Protein AF-A0A5C2HU23-F1 (afdb_monomer_lite)

Foldseek 3Di:
DAAPQQCVDPLFVPQKWWLCVLQLPADPDPRDDDVHDADRVDFDKAFLVVSVVSNLCSQAAAFWAAFPGLDGTAHGHLFHQAWFKFWDDPDPVLSCQLQDDDDDPVLPVQAAPVVDDRDHSVQLNDDADAHSAQNCRSRFRQKHKAFDADPPRRIGTMITTGGGRGHDDDQVHDHLRWKFFQDPVRGTDTHGDDPLDDCVLVVLRQADDPVVRTMDHRNSLVSNLVVCVVVVNQQDKTKMWIWHWYDDRRHTDDTDIDIDIAGSCRRVPNVLVVLVVVLSVLLVVLVVLLLVLLLLLQLLLDPPSVDPVSSVVSNVLLVPFCLSVQQVVLQVVCVVVLNVCSVVVVSVCSLLSNLQSNLNSSVRSSVRSLPSVPDPPSSVVSCVVRVVVSVVSSQVRRHDPDD

Secondary structure (DSSP, 8-state):
---GGGGTSTTTTT-EEEGGGG-TTS--TTSPPSS---BTTBPPPEEHHHHHHHHHHHHHHPPSEEEEESEEEEPPPTTTTEEEEEEE-SSHHHHHHHT-PPPPTT-TT---TTTSPPPPHHHHHSPPBPP-SHHHHHH--SEEEEEEEETTTTEEEEEEEEE--PBPP-SS---TTB-EEE-TTS-EEE---BTTB-GGGGGGGTS--TTSSSEE--HHHHHHHHHHHHHT--S-EEEEEEEEEEEETTEEEEEEEEEEEEETHHHH-HHHHHHHHHHHHHHHHHHHHHHHHHHHHHHHTSSSTTSHHHHHHHHHHHHHSTHHHHHHHHHHHHHHHHHHHHHTT-HHHHHHHHHHHHHHHHHHHHHHHHHHH-S-HHHHHHHHHHHHHHHHHIIIIISPPP-

Structure (mmCIF, N/CA/C/O backbone):
data_AF-A0A5C2HU23-F1
#
_entry.id   AF-A0A5C2HU23-F1
#
loop_
_atom_site.group_PDB
_atom_site.id
_atom_site.type_symbol
_atom_site.label_atom_id
_atom_site.label_alt_id
_atom_site.label_comp_id
_atom_site.label_asym_id
_atom_site.label_entity_id
_atom_site.label_seq_id
_atom_site.pdbx_PDB_ins_code
_atom_site.Cartn_x
_atom_site.Cartn_y
_atom_site.Cartn_z
_atom_site.occupancy
_atom_site.B_iso_or_equiv
_atom_site.auth_seq_id
_atom_site.auth_comp_id
_atom_site.auth_asym_id
_atom_site.auth_atom_id
_atom_site.pdbx_PDB_model_num
ATOM 1 N N . MET A 1 1 ? 10.516 -4.107 -24.911 1.00 93.88 1 MET A N 1
ATOM 2 C CA . MET A 1 1 ? 10.849 -3.095 -23.879 1.00 93.88 1 MET A CA 1
ATOM 3 C C . MET A 1 1 ? 12.351 -3.111 -23.556 1.00 93.88 1 MET A C 1
ATOM 5 O O . MET A 1 1 ? 12.737 -3.168 -22.397 1.00 93.88 1 MET A O 1
ATOM 9 N N . GLN A 1 2 ? 13.204 -3.084 -24.585 1.00 95.31 2 GLN A N 1
ATOM 10 C CA . GLN A 1 2 ? 14.660 -2.925 -24.474 1.00 95.31 2 GLN A CA 1
ATOM 11 C C . GLN A 1 2 ? 15.100 -1.917 -25.540 1.00 95.31 2 GLN A C 1
ATOM 13 O O . GLN A 1 2 ? 14.416 -1.798 -26.557 1.00 95.31 2 GLN A O 1
ATOM 18 N N . VAL A 1 3 ? 16.195 -1.190 -25.315 1.00 96.69 3 VAL A N 1
ATOM 19 C CA . VAL A 1 3 ? 16.629 -0.102 -26.206 1.00 96.69 3 VAL A CA 1
ATOM 20 C C . VAL A 1 3 ? 17.963 -0.452 -26.859 1.00 96.69 3 VAL A C 1
ATOM 22 O O . VAL A 1 3 ? 19.017 -0.317 -26.244 1.00 96.69 3 VAL A O 1
ATOM 25 N N . ALA A 1 4 ? 17.911 -0.899 -28.117 1.00 95.31 4 ALA A N 1
ATOM 26 C CA . ALA A 1 4 ? 19.085 -1.354 -28.870 1.00 95.31 4 ALA A CA 1
ATOM 27 C C . ALA A 1 4 ? 20.157 -0.261 -29.041 1.00 95.31 4 ALA A C 1
ATOM 29 O O . ALA A 1 4 ? 21.346 -0.549 -28.929 1.00 95.31 4 ALA A O 1
ATOM 30 N N . ALA A 1 5 ? 19.734 1.000 -29.205 1.00 96.19 5 ALA A N 1
ATOM 31 C CA . ALA A 1 5 ? 20.626 2.146 -29.396 1.00 96.19 5 ALA A CA 1
ATOM 32 C C . ALA A 1 5 ? 21.663 2.324 -28.268 1.00 96.19 5 ALA A C 1
ATOM 34 O O . ALA A 1 5 ? 22.709 2.932 -28.486 1.00 96.19 5 ALA A O 1
ATOM 35 N N . LEU A 1 6 ? 21.414 1.763 -27.075 1.00 97.38 6 LEU A N 1
ATOM 36 C CA . LEU A 1 6 ? 22.350 1.840 -25.952 1.00 97.38 6 LEU A CA 1
ATOM 37 C C . LEU A 1 6 ? 23.703 1.171 -26.232 1.00 97.38 6 LEU A C 1
ATOM 39 O O . LEU A 1 6 ? 24.710 1.603 -25.671 1.00 97.38 6 LEU A O 1
ATOM 43 N N . ALA A 1 7 ? 23.734 0.127 -27.065 1.00 96.50 7 ALA A N 1
ATOM 44 C CA . ALA A 1 7 ? 24.968 -0.589 -27.389 1.00 96.50 7 ALA A CA 1
ATOM 45 C C . ALA A 1 7 ? 25.848 0.152 -28.407 1.00 96.50 7 ALA A C 1
ATOM 47 O O . ALA A 1 7 ? 27.045 -0.115 -28.481 1.00 96.50 7 ALA A O 1
ATOM 48 N N . GLU A 1 8 ? 25.263 1.059 -29.189 1.00 95.75 8 GLU A N 1
ATOM 49 C CA . GLU A 1 8 ? 25.928 1.697 -30.329 1.00 95.75 8 GLU A CA 1
ATOM 50 C C . GLU A 1 8 ? 26.354 3.138 -30.028 1.00 95.75 8 GLU A C 1
ATOM 52 O O . GLU A 1 8 ? 27.367 3.605 -30.547 1.00 95.75 8 GLU A O 1
ATOM 57 N N . ALA A 1 9 ? 25.608 3.841 -29.176 1.00 95.12 9 ALA A N 1
ATOM 58 C CA . ALA A 1 9 ? 25.850 5.248 -28.887 1.00 95.12 9 ALA A CA 1
ATOM 59 C C . ALA A 1 9 ? 27.093 5.477 -28.015 1.00 95.12 9 ALA A C 1
ATOM 61 O O . ALA A 1 9 ? 27.313 4.779 -27.021 1.00 95.12 9 ALA A O 1
ATOM 62 N N . GLU A 1 10 ? 27.885 6.500 -28.349 1.00 95.12 10 GLU A N 1
ATOM 63 C CA . GLU A 1 10 ? 29.137 6.842 -27.659 1.00 95.12 10 GLU A CA 1
ATOM 64 C C . GLU A 1 10 ? 28.922 7.092 -26.159 1.00 95.12 10 GLU A C 1
ATOM 66 O O . GLU A 1 10 ? 29.739 6.720 -25.320 1.00 95.12 10 GLU A O 1
ATOM 71 N N . GLU A 1 11 ? 27.782 7.682 -25.807 1.00 93.38 11 GLU A N 1
ATOM 72 C CA . GLU A 1 11 ? 27.419 8.053 -24.445 1.00 93.38 11 GLU A CA 1
ATOM 73 C C . GLU A 1 11 ? 27.135 6.840 -23.542 1.00 93.38 11 GLU A C 1
ATOM 75 O O . GLU A 1 11 ? 27.243 6.948 -22.314 1.00 93.38 11 GLU A O 1
ATOM 80 N N . THR A 1 12 ? 26.764 5.691 -24.123 1.00 95.88 12 THR A N 1
ATOM 81 C CA . THR A 1 12 ? 26.218 4.536 -23.387 1.00 95.88 12 THR A CA 1
ATOM 82 C C . THR A 1 12 ? 26.913 3.206 -23.662 1.00 95.88 12 THR A C 1
ATOM 84 O O . THR A 1 12 ? 26.848 2.329 -22.800 1.00 95.88 12 THR A O 1
ATOM 87 N N . LYS A 1 13 ? 27.622 3.047 -24.787 1.00 93.81 13 LYS A N 1
ATOM 88 C CA . LYS A 1 13 ? 28.260 1.780 -25.197 1.00 93.81 13 LYS A CA 1
ATOM 89 C C . LYS A 1 13 ? 29.276 1.229 -24.184 1.00 93.81 13 LYS A C 1
ATOM 91 O O . LYS A 1 13 ? 29.452 0.021 -24.081 1.00 93.81 13 LYS A O 1
ATOM 96 N N . ASP A 1 14 ? 29.889 2.101 -23.383 1.00 93.19 14 ASP A N 1
ATOM 97 C CA . ASP A 1 14 ? 30.845 1.719 -22.331 1.00 93.19 14 ASP A CA 1
ATOM 98 C C . ASP A 1 14 ? 30.220 1.749 -20.922 1.00 93.19 14 ASP A C 1
ATOM 100 O O . ASP A 1 14 ? 30.907 1.624 -19.905 1.00 93.19 14 ASP A O 1
ATOM 104 N N . LYS A 1 15 ? 28.900 1.959 -20.821 1.00 92.62 15 LYS A N 1
ATOM 105 C CA . LYS A 1 15 ? 28.160 2.084 -19.556 1.00 92.62 15 LYS A CA 1
ATOM 106 C C . LYS A 1 15 ? 27.427 0.790 -19.223 1.00 92.62 15 LYS A C 1
ATOM 108 O O . LYS A 1 15 ? 26.200 0.709 -19.245 1.00 92.62 15 LYS A O 1
ATOM 113 N N . ILE A 1 16 ? 28.214 -0.221 -18.883 1.00 94.38 16 ILE A N 1
ATOM 114 C CA . ILE A 1 16 ? 27.720 -1.548 -18.517 1.00 94.38 16 ILE A CA 1
ATOM 115 C C . ILE A 1 16 ? 27.442 -1.610 -17.009 1.00 94.38 16 ILE A C 1
ATOM 117 O O . ILE A 1 16 ? 28.166 -1.031 -16.193 1.00 94.38 16 ILE A O 1
ATOM 121 N N . LYS A 1 17 ? 26.364 -2.302 -16.640 1.00 94.94 17 LYS A N 1
ATOM 122 C CA . LYS A 1 17 ? 25.956 -2.562 -15.258 1.00 94.94 17 LYS A CA 1
ATOM 123 C C . LYS A 1 17 ? 25.710 -4.055 -15.041 1.00 94.94 17 LYS A C 1
ATOM 125 O O . LYS A 1 17 ? 25.313 -4.743 -15.985 1.00 94.94 17 LYS A O 1
ATOM 130 N N . PRO A 1 18 ? 25.894 -4.557 -13.809 1.00 94.88 18 PRO A N 1
ATOM 131 C CA . PRO A 1 18 ? 25.483 -5.911 -13.465 1.00 94.88 18 PRO A CA 1
ATOM 132 C C . PRO A 1 18 ? 23.965 -6.057 -13.632 1.00 94.88 18 PRO A C 1
ATOM 134 O O . PRO A 1 18 ? 23.208 -5.121 -13.370 1.00 94.88 18 PRO A O 1
ATOM 137 N N . VAL A 1 19 ? 23.491 -7.248 -14.003 1.00 94.81 19 VAL A N 1
ATOM 138 C CA . VAL A 1 19 ? 22.049 -7.536 -14.136 1.00 94.81 19 VAL A CA 1
ATOM 139 C C . VAL A 1 19 ? 21.285 -7.345 -12.817 1.00 94.81 19 VAL A C 1
ATOM 141 O O . VAL A 1 19 ? 20.082 -7.088 -12.824 1.00 94.81 19 VAL A O 1
ATOM 144 N N . GLY A 1 20 ? 21.984 -7.379 -11.676 1.00 92.94 20 GLY A N 1
ATOM 145 C CA . GLY A 1 20 ? 21.438 -6.997 -10.370 1.00 92.94 20 GLY A CA 1
ATOM 146 C C . GLY A 1 20 ? 20.853 -5.578 -10.332 1.00 92.94 20 GLY A C 1
ATOM 147 O O . GLY A 1 20 ? 19.946 -5.330 -9.552 1.00 92.94 20 GLY A O 1
ATOM 148 N N . GLN A 1 21 ? 21.264 -4.674 -11.230 1.00 93.25 21 GLN A N 1
ATOM 149 C CA . GLN A 1 21 ? 20.781 -3.285 -11.295 1.00 93.25 21 GLN A CA 1
ATOM 150 C C . GLN A 1 21 ? 19.261 -3.158 -11.489 1.00 93.25 21 GLN A C 1
ATOM 152 O O . GLN A 1 21 ? 18.675 -2.153 -11.086 1.00 93.25 21 GLN A O 1
ATOM 157 N N . ILE A 1 22 ? 18.633 -4.158 -12.117 1.00 94.44 22 ILE A N 1
ATOM 158 C CA . ILE A 1 22 ? 17.179 -4.216 -12.342 1.00 94.44 22 ILE A CA 1
ATOM 159 C C . ILE A 1 22 ? 16.457 -5.111 -11.325 1.00 94.44 22 ILE A C 1
ATOM 161 O O . ILE A 1 22 ? 15.263 -5.365 -11.454 1.00 94.44 22 ILE A O 1
ATOM 165 N N . ARG A 1 23 ? 17.168 -5.620 -10.316 1.00 91.44 23 ARG A N 1
ATOM 166 C CA . ARG A 1 23 ? 16.590 -6.346 -9.185 1.00 91.44 23 ARG A CA 1
ATOM 167 C C . ARG A 1 23 ? 16.429 -5.364 -8.043 1.00 91.44 23 ARG A C 1
ATOM 169 O O . ARG A 1 23 ? 17.416 -4.934 -7.457 1.00 91.44 23 ARG A O 1
ATOM 176 N N . LEU A 1 24 ? 15.188 -4.989 -7.753 1.00 88.12 24 LEU A N 1
ATOM 177 C CA . LEU A 1 24 ? 14.881 -3.979 -6.740 1.00 88.12 24 LEU A CA 1
ATOM 178 C C . LEU A 1 24 ? 15.464 -4.346 -5.369 1.00 88.12 24 LEU A C 1
ATOM 180 O O . LEU A 1 24 ? 15.911 -3.472 -4.637 1.00 88.12 24 LEU A O 1
ATOM 184 N N . GLU A 1 25 ? 15.505 -5.634 -5.041 1.00 84.75 25 GLU A N 1
ATOM 185 C CA . GLU A 1 25 ? 16.059 -6.151 -3.796 1.00 84.75 25 GLU A CA 1
ATOM 186 C C . GLU A 1 25 ? 17.590 -6.195 -3.729 1.00 84.75 25 GLU A C 1
ATOM 188 O O . GLU A 1 25 ? 18.129 -6.400 -2.644 1.00 84.75 25 GLU A O 1
ATOM 193 N N . SER A 1 26 ? 18.288 -6.052 -4.859 1.00 86.12 26 SER A N 1
ATOM 194 C CA . SER A 1 26 ? 19.730 -6.283 -4.917 1.00 86.12 26 SER A CA 1
ATOM 195 C C . SER A 1 26 ? 20.528 -5.064 -4.460 1.00 86.12 26 SER A C 1
ATOM 197 O O . SER A 1 26 ? 20.227 -3.916 -4.799 1.00 86.12 26 SER A O 1
ATOM 199 N N . ALA A 1 27 ? 21.593 -5.317 -3.706 1.00 83.38 27 ALA A N 1
ATOM 200 C CA . ALA A 1 27 ? 22.563 -4.308 -3.328 1.00 83.38 27 ALA A CA 1
ATOM 201 C C . ALA A 1 27 ? 23.536 -4.058 -4.489 1.00 83.38 27 ALA A C 1
ATOM 203 O O . ALA A 1 27 ? 24.501 -4.792 -4.683 1.00 83.38 27 ALA A O 1
ATOM 204 N N . THR A 1 28 ? 23.290 -2.987 -5.245 1.00 82.62 28 THR A N 1
ATOM 205 C CA . THR A 1 28 ? 24.196 -2.516 -6.306 1.00 82.62 28 THR A CA 1
ATOM 206 C C . THR A 1 28 ? 24.846 -1.186 -5.948 1.00 82.62 28 THR A C 1
ATOM 208 O O . THR A 1 28 ? 24.213 -0.315 -5.338 1.00 82.62 28 THR A O 1
ATOM 211 N N . GLY A 1 29 ? 26.082 -0.972 -6.392 1.00 83.56 29 GLY A N 1
ATOM 212 C CA . GLY A 1 29 ? 26.828 0.261 -6.181 1.00 83.56 29 GLY A CA 1
ATOM 213 C C . GLY A 1 29 ? 27.167 0.497 -4.710 1.00 83.56 29 GLY A C 1
ATOM 214 O O . GLY A 1 29 ? 27.910 -0.261 -4.099 1.00 83.56 29 GLY A O 1
ATOM 215 N N . ASN A 1 30 ? 26.656 1.593 -4.142 1.00 80.31 30 ASN A N 1
ATOM 216 C CA . ASN A 1 30 ? 26.906 1.976 -2.748 1.00 80.31 30 ASN A CA 1
ATOM 217 C C . ASN A 1 30 ? 25.757 1.604 -1.794 1.00 80.31 30 ASN A C 1
ATOM 219 O O . ASN A 1 30 ? 25.752 2.050 -0.643 1.00 80.31 30 ASN A O 1
ATOM 223 N N . THR A 1 31 ? 24.775 0.834 -2.266 1.00 81.50 31 THR A N 1
ATOM 224 C CA . THR A 1 31 ? 23.664 0.364 -1.437 1.00 81.50 31 THR A CA 1
ATOM 225 C C . THR A 1 31 ? 24.185 -0.611 -0.376 1.00 81.50 31 THR A C 1
ATOM 227 O O . THR A 1 31 ? 24.920 -1.537 -0.718 1.00 81.50 31 THR A O 1
ATOM 230 N N . PRO A 1 32 ? 23.823 -0.441 0.912 1.00 78.69 32 PRO A N 1
ATOM 231 C CA . PRO A 1 32 ? 24.202 -1.383 1.954 1.00 78.69 32 PRO A CA 1
ATOM 232 C C . PRO A 1 32 ? 23.697 -2.791 1.655 1.00 78.69 32 PRO A C 1
ATOM 234 O O . PRO A 1 32 ? 22.534 -2.992 1.311 1.00 78.69 32 PRO A O 1
ATOM 237 N N . VAL A 1 33 ? 24.575 -3.762 1.857 1.00 80.62 33 VAL A N 1
ATOM 238 C CA . VAL A 1 33 ? 24.282 -5.178 1.675 1.00 80.62 33 VAL A CA 1
ATOM 239 C C . VAL A 1 33 ? 23.470 -5.680 2.875 1.00 80.62 33 VAL A C 1
ATOM 241 O O . VAL A 1 33 ? 23.953 -5.658 4.008 1.00 80.62 33 VAL A O 1
ATOM 244 N N . VAL A 1 34 ? 22.228 -6.115 2.644 1.00 77.56 34 VAL A N 1
ATOM 245 C CA . VAL A 1 34 ? 21.330 -6.653 3.681 1.00 77.56 34 VAL A CA 1
ATOM 246 C C . VAL A 1 34 ? 20.811 -8.009 3.220 1.00 77.56 34 VAL A C 1
ATOM 248 O O . VAL A 1 34 ? 19.940 -8.070 2.362 1.00 77.56 34 VAL A O 1
ATOM 251 N N . P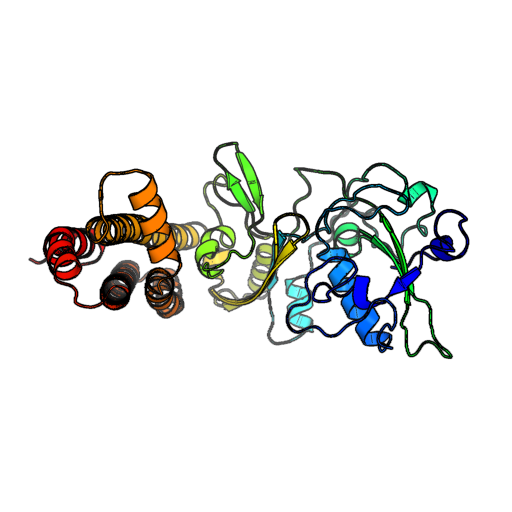HE A 1 35 ? 21.360 -9.092 3.780 1.00 79.88 35 PHE A N 1
ATOM 252 C CA . PHE A 1 35 ? 21.082 -10.472 3.341 1.00 79.88 35 PHE A CA 1
ATOM 253 C C . PHE A 1 35 ? 21.298 -10.708 1.832 1.00 79.88 35 PHE A C 1
ATOM 255 O O . PHE A 1 35 ? 20.700 -11.610 1.250 1.00 79.88 35 PHE A O 1
ATOM 262 N N . ASP A 1 36 ? 22.169 -9.909 1.215 1.00 81.69 36 ASP A N 1
ATOM 263 C CA . ASP A 1 36 ? 22.619 -10.052 -0.167 1.00 81.69 36 ASP A CA 1
ATOM 264 C C . ASP A 1 36 ? 24.120 -10.395 -0.159 1.00 81.69 36 ASP A C 1
ATOM 266 O O . ASP A 1 36 ? 24.840 -10.083 0.786 1.00 81.69 36 ASP A O 1
ATOM 270 N N . HIS A 1 37 ? 24.595 -11.081 -1.186 1.00 84.12 37 HIS A N 1
ATOM 271 C CA . HIS A 1 37 ? 26.011 -11.385 -1.393 1.00 84.12 37 HIS A CA 1
ATOM 272 C C . HIS A 1 37 ? 26.453 -11.044 -2.823 1.00 84.12 37 HIS A C 1
ATOM 274 O O . HIS A 1 37 ? 27.520 -11.478 -3.254 1.00 84.12 37 HIS A O 1
ATOM 280 N N . SER A 1 38 ? 25.642 -10.295 -3.578 1.00 84.12 38 SER A N 1
ATOM 281 C CA . SER A 1 38 ? 25.991 -9.842 -4.918 1.00 84.12 38 SER A CA 1
ATOM 282 C C . SER A 1 38 ? 27.209 -8.923 -4.904 1.00 84.12 38 SER A C 1
ATOM 284 O O . SER A 1 38 ? 27.317 -8.015 -4.080 1.00 84.12 38 SER A O 1
ATOM 286 N N . LEU A 1 39 ? 28.103 -9.136 -5.867 1.00 85.38 39 LEU A N 1
ATOM 287 C CA . LEU A 1 39 ? 29.263 -8.291 -6.114 1.00 85.38 39 LEU A CA 1
ATOM 288 C C . LEU A 1 39 ? 29.147 -7.707 -7.521 1.00 85.38 39 LEU A C 1
ATOM 290 O O . LEU A 1 39 ? 29.054 -8.451 -8.494 1.00 85.38 39 LEU A O 1
ATOM 294 N N . ASP A 1 40 ? 29.189 -6.380 -7.643 1.00 86.19 40 ASP A N 1
ATOM 295 C CA . ASP A 1 40 ? 29.102 -5.705 -8.948 1.00 86.19 40 ASP A CA 1
ATOM 296 C C . ASP A 1 40 ? 30.250 -6.104 -9.892 1.00 86.19 40 ASP A C 1
ATOM 298 O O . ASP A 1 40 ? 30.075 -6.113 -11.108 1.00 86.19 40 ASP A O 1
ATOM 302 N N . THR A 1 41 ? 31.418 -6.440 -9.335 1.00 89.00 41 THR A N 1
ATOM 303 C CA . THR A 1 41 ? 32.603 -6.891 -10.083 1.00 89.00 41 THR A CA 1
ATOM 304 C C . THR A 1 41 ? 32.515 -8.346 -10.535 1.00 89.00 41 THR A C 1
ATOM 306 O O . THR A 1 41 ? 33.249 -8.743 -11.433 1.00 89.00 41 THR A O 1
ATOM 309 N N . GLU A 1 42 ? 31.639 -9.141 -9.918 1.00 89.44 42 GLU A N 1
ATOM 310 C CA . GLU A 1 42 ? 31.428 -10.559 -10.221 1.00 89.44 42 GLU A CA 1
ATOM 311 C C . GLU A 1 42 ? 29.917 -10.846 -10.309 1.00 89.44 42 GLU A C 1
ATOM 313 O O . GLU A 1 42 ? 29.342 -11.510 -9.440 1.00 89.44 42 GLU A O 1
ATOM 318 N N . PRO A 1 43 ? 29.230 -10.304 -11.333 1.00 90.25 43 PRO A N 1
ATOM 319 C CA . PRO A 1 43 ? 27.783 -10.403 -11.425 1.00 90.25 43 PRO A CA 1
ATOM 320 C C . PRO A 1 43 ? 27.312 -11.844 -11.627 1.00 90.25 43 PRO A C 1
ATOM 322 O O . PRO A 1 43 ? 27.824 -12.588 -12.465 1.00 90.25 43 PRO A O 1
ATOM 325 N N . LEU A 1 44 ? 26.252 -12.213 -10.906 1.00 89.25 44 LEU A N 1
ATOM 326 C CA . LEU A 1 44 ? 25.624 -13.525 -11.028 1.00 89.25 44 LEU A CA 1
ATOM 327 C C . LEU A 1 44 ? 25.002 -13.722 -12.415 1.00 89.25 44 LEU A C 1
ATOM 329 O O . LEU A 1 44 ? 24.136 -12.958 -12.853 1.00 89.25 44 LEU A O 1
ATOM 333 N N . VAL A 1 45 ? 25.381 -14.821 -13.064 1.00 93.81 45 VAL A N 1
ATOM 334 C CA . VAL A 1 45 ? 24.740 -15.287 -14.295 1.00 93.81 45 VAL A CA 1
ATOM 335 C C . VAL A 1 45 ? 23.289 -15.663 -13.989 1.00 93.81 45 VAL A C 1
ATOM 337 O O . VAL A 1 45 ? 23.003 -16.564 -13.201 1.00 93.81 45 VAL A O 1
ATOM 340 N N . THR A 1 46 ? 22.360 -14.959 -14.622 1.00 94.31 46 THR A N 1
ATOM 341 C CA . THR A 1 46 ? 20.921 -15.045 -14.376 1.00 94.31 46 THR A CA 1
ATOM 342 C C . THR A 1 46 ? 20.213 -15.597 -15.606 1.00 94.31 46 THR A C 1
ATOM 344 O O . THR A 1 46 ? 20.510 -15.206 -16.732 1.00 94.31 46 THR A O 1
ATOM 347 N N . LYS A 1 47 ? 19.238 -16.494 -15.413 1.00 95.81 47 LYS A N 1
ATOM 348 C CA . LYS A 1 47 ? 18.376 -16.968 -16.509 1.00 95.81 47 LYS A CA 1
ATOM 349 C C . LYS A 1 47 ? 17.629 -15.792 -17.132 1.00 95.81 47 LYS A C 1
ATOM 351 O O . LYS A 1 47 ? 16.996 -15.025 -16.405 1.00 95.81 47 LYS A O 1
ATOM 356 N N . THR A 1 48 ? 17.602 -15.712 -18.459 1.00 95.19 48 THR A N 1
ATOM 357 C CA . THR A 1 48 ? 16.917 -14.630 -19.186 1.00 95.19 48 THR A CA 1
ATOM 358 C C . THR A 1 48 ? 15.450 -14.488 -18.774 1.00 95.19 48 THR A C 1
ATOM 360 O O . THR A 1 48 ? 14.966 -13.378 -18.589 1.00 95.19 48 THR A O 1
ATOM 363 N N . SER A 1 49 ? 14.747 -15.596 -18.518 1.00 94.88 49 SER A N 1
ATOM 364 C CA . SER A 1 49 ? 13.354 -15.566 -18.047 1.00 94.88 49 SER A CA 1
ATOM 365 C C . SER A 1 49 ? 13.177 -14.881 -16.687 1.00 94.88 49 SER A C 1
ATOM 367 O O . SER A 1 49 ? 12.179 -14.197 -16.474 1.00 94.88 49 SER A O 1
ATOM 369 N N . LEU A 1 50 ? 14.135 -15.031 -15.768 1.00 95.31 50 LEU A N 1
ATOM 370 C CA . LEU A 1 50 ? 14.124 -14.332 -14.483 1.00 95.31 50 LEU A CA 1
ATOM 371 C C . LEU A 1 50 ? 14.505 -12.859 -14.663 1.00 95.31 50 LEU A C 1
ATOM 373 O O . LEU A 1 50 ? 13.841 -11.988 -14.108 1.00 95.31 50 LEU A O 1
ATOM 377 N N . ALA A 1 51 ? 15.518 -12.574 -15.486 1.00 96.00 51 ALA A N 1
ATOM 378 C CA . ALA A 1 51 ? 15.925 -11.205 -15.793 1.00 96.00 51 ALA A CA 1
ATOM 379 C C . ALA A 1 51 ? 14.788 -10.396 -16.441 1.00 96.00 51 ALA A C 1
ATOM 381 O O . ALA A 1 51 ? 14.568 -9.251 -16.061 1.00 96.00 51 ALA A O 1
ATOM 382 N N . LEU A 1 52 ? 14.010 -10.999 -17.347 1.00 95.94 52 LEU A N 1
ATOM 383 C CA . LEU A 1 52 ? 12.833 -10.371 -17.955 1.00 95.94 52 LEU A CA 1
ATOM 384 C C . LEU A 1 52 ? 11.737 -10.065 -16.926 1.00 95.94 52 LEU A C 1
ATOM 386 O O . LEU A 1 52 ? 11.187 -8.968 -16.944 1.00 95.94 52 LEU A O 1
ATOM 390 N N . LYS A 1 53 ? 11.443 -10.987 -15.996 1.00 95.81 53 LYS A N 1
ATOM 391 C CA . LYS A 1 53 ? 10.479 -10.730 -14.908 1.00 95.81 53 LYS A CA 1
ATOM 392 C C . LYS A 1 53 ? 10.917 -9.553 -14.038 1.00 95.81 53 LYS A C 1
ATOM 394 O O . LYS A 1 53 ? 10.110 -8.671 -13.752 1.00 95.81 53 LYS A O 1
ATOM 399 N N . ASN A 1 54 ? 12.199 -9.520 -13.677 1.00 96.19 54 ASN A N 1
ATOM 400 C CA . ASN A 1 54 ? 12.775 -8.422 -12.905 1.00 96.19 54 ASN A CA 1
ATOM 401 C C . ASN A 1 54 ? 12.709 -7.107 -13.686 1.00 96.19 54 ASN A C 1
ATOM 403 O O . ASN A 1 54 ? 12.303 -6.101 -13.122 1.00 96.19 54 ASN A O 1
ATOM 407 N N . LEU A 1 55 ? 13.013 -7.121 -14.988 1.00 97.25 55 LEU A N 1
ATOM 408 C CA . LEU A 1 55 ? 12.934 -5.940 -15.846 1.00 97.25 55 LEU A CA 1
ATOM 409 C C . LEU A 1 55 ? 11.515 -5.364 -15.890 1.00 97.25 55 LEU A C 1
ATOM 411 O O . LEU A 1 55 ? 11.346 -4.165 -15.691 1.00 97.25 55 LEU A O 1
ATOM 415 N N . LEU A 1 56 ? 10.498 -6.201 -16.117 1.00 96.06 56 LEU A N 1
ATOM 416 C CA . LEU A 1 56 ? 9.105 -5.748 -16.176 1.00 96.06 56 LEU A CA 1
ATOM 417 C C . LEU A 1 56 ? 8.662 -5.110 -14.852 1.00 96.06 56 LEU A C 1
ATOM 419 O O . LEU A 1 56 ? 8.104 -4.014 -14.859 1.00 96.06 56 LEU A O 1
ATOM 423 N N . GLY A 1 57 ? 8.975 -5.746 -13.718 1.00 94.50 57 GLY A N 1
ATOM 424 C CA . GLY A 1 57 ? 8.704 -5.168 -12.400 1.00 94.50 57 GLY A CA 1
ATOM 425 C C . GLY A 1 57 ? 9.483 -3.870 -12.167 1.00 94.50 57 GLY A C 1
ATOM 426 O O . GLY A 1 57 ? 8.918 -2.868 -11.738 1.00 94.50 57 GLY A O 1
ATOM 427 N N . TYR A 1 58 ? 10.769 -3.851 -12.507 1.00 95.62 58 TYR A N 1
ATOM 428 C CA . TYR A 1 58 ? 11.645 -2.698 -12.322 1.00 95.62 58 TYR A CA 1
ATOM 429 C C . TYR A 1 58 ? 11.162 -1.464 -13.088 1.00 95.62 58 TYR A C 1
ATOM 431 O O . TYR A 1 58 ? 11.125 -0.372 -12.525 1.00 95.62 58 TYR A O 1
ATOM 439 N N . LEU A 1 59 ? 10.732 -1.626 -14.343 1.00 96.06 59 LEU A N 1
ATOM 440 C CA . LEU A 1 59 ? 10.220 -0.516 -15.151 1.00 96.06 59 LEU A CA 1
ATOM 441 C C . LEU A 1 59 ? 8.956 0.113 -14.544 1.00 96.06 59 LEU A C 1
ATOM 443 O O . LEU A 1 59 ? 8.763 1.325 -14.638 1.00 96.06 59 LEU A O 1
ATOM 447 N N . GLN A 1 60 ? 8.129 -0.672 -13.861 1.00 94.88 60 GLN A N 1
ATOM 448 C CA . GLN A 1 60 ? 6.913 -0.173 -13.220 1.00 94.88 60 GLN A CA 1
ATOM 449 C C . GLN A 1 60 ? 7.165 0.434 -11.834 1.00 94.88 60 GLN A C 1
ATOM 451 O O . GLN A 1 60 ? 6.557 1.442 -11.469 1.00 94.88 60 GLN A O 1
ATOM 456 N N . PHE A 1 61 ? 8.108 -0.133 -11.083 1.00 93.69 61 PHE A N 1
ATOM 457 C CA . PHE A 1 61 ? 8.285 0.143 -9.661 1.00 93.69 61 PHE A CA 1
ATOM 458 C C . PHE A 1 61 ? 9.575 0.894 -9.290 1.00 93.69 61 PHE A C 1
ATOM 460 O O . PHE A 1 61 ? 9.777 1.206 -8.115 1.00 93.69 61 PHE A O 1
ATOM 467 N N . THR A 1 62 ? 10.458 1.199 -10.248 1.00 92.69 62 THR A N 1
ATOM 468 C CA . THR A 1 62 ? 11.718 1.905 -9.967 1.00 92.69 62 THR A CA 1
ATOM 469 C C . THR A 1 62 ? 11.464 3.228 -9.230 1.00 92.69 62 THR A C 1
ATOM 471 O O . THR A 1 62 ? 10.714 4.077 -9.723 1.00 92.69 62 THR A O 1
ATOM 474 N N . PRO A 1 63 ? 12.122 3.479 -8.086 1.00 91.31 63 PRO A N 1
ATOM 475 C CA . PRO A 1 63 ? 12.082 4.788 -7.453 1.00 91.31 63 PRO A CA 1
ATOM 476 C C . PRO A 1 63 ? 12.677 5.874 -8.357 1.00 91.31 63 PRO A C 1
ATOM 478 O O . PRO A 1 63 ? 13.540 5.615 -9.206 1.00 91.31 63 PRO A O 1
ATOM 481 N N . GLY A 1 64 ? 12.232 7.113 -8.152 1.00 90.06 64 GLY A N 1
ATOM 482 C CA . GLY A 1 64 ? 12.893 8.283 -8.722 1.00 90.06 64 GLY A CA 1
ATOM 483 C C . GLY A 1 64 ? 14.239 8.514 -8.037 1.00 90.06 64 GLY A C 1
ATOM 484 O O . GLY A 1 64 ? 14.384 8.282 -6.835 1.00 90.06 64 GLY A O 1
ATOM 485 N N . GLY A 1 65 ? 15.240 8.968 -8.784 1.00 88.75 65 GLY A N 1
ATOM 486 C CA . GLY A 1 65 ? 16.577 9.119 -8.221 1.00 88.75 65 GLY A CA 1
ATOM 487 C C . GLY A 1 65 ? 17.671 9.334 -9.250 1.00 88.75 65 GLY A C 1
ATOM 488 O O . GLY A 1 65 ? 17.412 9.581 -10.424 1.00 88.75 65 GLY A O 1
ATOM 489 N N . LEU A 1 66 ? 18.916 9.274 -8.781 1.00 87.88 66 LEU A N 1
ATOM 490 C CA . LEU A 1 66 ? 20.100 9.443 -9.618 1.00 87.88 66 LEU A CA 1
ATOM 491 C C . LEU A 1 66 ? 20.273 8.246 -10.560 1.00 87.88 66 LEU A C 1
ATOM 493 O O . LEU A 1 66 ? 20.256 7.104 -10.110 1.00 87.88 66 LEU A O 1
ATOM 497 N N . VAL A 1 67 ? 20.511 8.532 -11.840 1.00 87.38 67 VAL A N 1
ATOM 498 C CA . VAL A 1 67 ? 20.860 7.528 -12.863 1.00 87.38 67 VAL A CA 1
ATOM 499 C C . VAL A 1 67 ? 22.253 7.815 -13.427 1.00 87.38 67 VAL A C 1
ATOM 501 O O . VAL A 1 67 ? 23.085 6.914 -13.498 1.00 87.38 67 VAL A O 1
ATOM 504 N N . LYS A 1 68 ? 22.546 9.094 -13.719 1.00 88.00 68 LYS A N 1
ATOM 505 C CA . LYS A 1 68 ? 23.848 9.614 -14.185 1.00 88.00 68 LYS A CA 1
ATOM 506 C C . LYS A 1 68 ? 24.332 9.057 -15.532 1.00 88.00 68 LYS A C 1
ATOM 508 O O . LYS A 1 68 ? 25.521 9.140 -15.832 1.00 88.00 68 LYS A O 1
ATOM 513 N N . ILE A 1 69 ? 23.426 8.513 -16.338 1.00 91.94 69 ILE A N 1
ATOM 514 C CA . ILE A 1 69 ? 23.681 8.069 -17.713 1.00 91.94 69 ILE A CA 1
ATOM 515 C C . ILE A 1 69 ? 22.560 8.655 -18.573 1.00 91.94 69 ILE A C 1
ATOM 517 O O . ILE A 1 69 ? 21.386 8.436 -18.268 1.00 91.94 69 ILE A O 1
ATOM 521 N N . LEU A 1 70 ? 22.933 9.439 -19.593 1.00 92.94 70 LEU A N 1
ATOM 522 C CA . LEU A 1 70 ? 22.084 10.351 -20.386 1.00 92.94 70 LEU A CA 1
ATOM 523 C C . LEU A 1 70 ? 21.461 11.511 -19.587 1.00 92.94 70 LEU A C 1
ATOM 525 O O . LEU A 1 70 ? 21.588 12.664 -19.984 1.00 92.94 70 LEU A O 1
ATOM 529 N N . ARG A 1 71 ? 20.870 11.239 -18.415 1.00 90.56 71 ARG A N 1
ATOM 530 C CA . ARG A 1 71 ? 20.356 12.257 -17.480 1.00 90.56 71 ARG A CA 1
ATOM 531 C C . ARG A 1 71 ? 20.908 12.067 -16.066 1.00 90.56 71 ARG A C 1
ATOM 533 O O . ARG A 1 71 ? 21.221 10.954 -15.637 1.00 90.56 71 ARG A O 1
ATOM 540 N N . GLY A 1 72 ? 21.032 13.168 -15.318 1.00 86.88 72 GLY A N 1
ATOM 541 C CA . GLY A 1 72 ? 21.563 13.165 -13.947 1.00 86.88 72 GLY A CA 1
ATOM 542 C C . GLY A 1 72 ? 20.666 12.409 -12.960 1.00 86.88 72 GLY A C 1
ATOM 543 O O . GLY A 1 72 ? 21.130 11.523 -12.236 1.00 86.88 72 GLY A O 1
ATOM 544 N N . SER A 1 73 ? 19.373 12.714 -12.981 1.00 87.44 73 SER A N 1
ATOM 545 C CA . SER A 1 73 ? 18.318 12.010 -12.255 1.00 87.44 73 SER A CA 1
ATOM 546 C C . SER A 1 73 ? 17.151 11.704 -13.185 1.00 87.44 73 SER A C 1
ATOM 548 O O . SER A 1 73 ? 17.030 12.285 -14.262 1.00 87.44 73 SER A O 1
ATOM 550 N N . ASP A 1 74 ? 16.303 10.776 -12.760 1.00 90.38 74 ASP A N 1
ATOM 551 C CA . ASP A 1 74 ? 15.118 10.380 -13.502 1.00 90.38 74 ASP A CA 1
ATOM 552 C C . ASP A 1 74 ? 13.908 10.212 -12.572 1.00 90.38 74 ASP A C 1
ATOM 554 O O . ASP A 1 74 ? 14.045 10.025 -11.354 1.00 90.38 74 ASP A O 1
ATOM 558 N N . LYS A 1 75 ? 12.711 10.308 -13.153 1.00 92.12 75 LYS A N 1
ATOM 559 C CA . LYS A 1 75 ? 11.434 10.156 -12.453 1.00 92.12 75 LYS A CA 1
ATOM 560 C C . LYS A 1 75 ? 11.192 8.686 -12.087 1.00 92.12 75 LYS A C 1
ATOM 562 O O . LYS A 1 75 ? 11.888 7.774 -12.548 1.00 92.12 75 LYS A O 1
ATOM 567 N N . ALA A 1 76 ? 10.248 8.470 -11.178 1.00 92.31 76 ALA A N 1
ATOM 568 C CA . ALA A 1 76 ? 9.864 7.133 -10.743 1.00 92.31 76 ALA A CA 1
ATOM 569 C C . ALA A 1 76 ? 9.053 6.402 -11.830 1.00 92.31 76 ALA A C 1
ATOM 571 O O . ALA A 1 76 ? 8.516 7.038 -12.738 1.00 92.31 76 ALA A O 1
ATOM 572 N N . GLY A 1 77 ? 8.972 5.076 -11.726 1.00 92.94 77 GLY A N 1
ATOM 573 C CA . GLY A 1 77 ? 8.059 4.260 -12.526 1.00 92.94 77 GLY A CA 1
ATOM 574 C C . GLY A 1 77 ? 6.589 4.575 -12.224 1.00 92.94 77 GLY A C 1
ATOM 575 O O . GLY A 1 77 ? 6.275 5.239 -11.231 1.00 92.94 77 GLY A O 1
ATOM 576 N N . ALA A 1 78 ? 5.684 4.109 -13.089 1.00 92.56 78 ALA A N 1
ATOM 577 C CA . ALA A 1 78 ? 4.276 4.508 -13.068 1.00 92.56 78 ALA A CA 1
ATOM 578 C C . ALA A 1 78 ? 3.581 4.223 -11.726 1.00 92.56 78 ALA A C 1
ATOM 580 O O . ALA A 1 78 ? 2.844 5.082 -11.237 1.00 92.56 78 ALA A O 1
ATOM 581 N N . ILE A 1 79 ? 3.889 3.080 -11.106 1.00 93.44 79 ILE A N 1
ATOM 582 C CA . ILE A 1 79 ? 3.283 2.594 -9.854 1.00 93.44 79 ILE A CA 1
ATOM 583 C C . ILE A 1 79 ? 4.292 2.505 -8.694 1.00 93.44 79 ILE A C 1
ATOM 585 O O . ILE A 1 79 ? 4.093 1.785 -7.712 1.00 93.44 79 ILE A O 1
ATOM 589 N N . ALA A 1 80 ? 5.401 3.243 -8.780 1.00 92.25 80 ALA A N 1
ATOM 590 C CA . ALA A 1 80 ? 6.308 3.402 -7.649 1.00 92.25 80 ALA A CA 1
ATOM 591 C C . ALA A 1 80 ? 5.613 4.156 -6.498 1.00 92.25 80 ALA A C 1
ATOM 593 O O . ALA A 1 80 ? 4.921 5.150 -6.730 1.00 92.25 80 ALA A O 1
ATOM 594 N N . ASN A 1 81 ? 5.850 3.724 -5.252 1.00 92.81 81 ASN A N 1
ATOM 595 C CA . ASN A 1 81 ? 5.222 4.292 -4.048 1.00 92.81 81 ASN A CA 1
ATOM 596 C C . ASN A 1 81 ? 3.689 4.268 -4.099 1.00 92.81 81 ASN A C 1
ATOM 598 O O . ASN A 1 81 ? 3.033 5.249 -3.740 1.00 92.81 81 ASN A O 1
ATOM 602 N N . SER A 1 82 ? 3.134 3.152 -4.563 1.00 94.00 82 SER A N 1
ATOM 603 C CA . SER A 1 82 ? 1.700 2.897 -4.535 1.00 94.00 82 SER A CA 1
ATOM 604 C C . SER A 1 82 ? 1.390 1.433 -4.247 1.00 94.00 82 SER A C 1
ATOM 606 O O . SER A 1 82 ? 2.213 0.549 -4.494 1.00 94.00 82 SER A O 1
ATOM 608 N N . ALA A 1 83 ? 0.191 1.197 -3.723 1.00 95.25 83 ALA A N 1
ATOM 609 C CA . ALA A 1 83 ? -0.434 -0.111 -3.612 1.00 95.25 83 ALA A CA 1
ATOM 610 C C . ALA A 1 83 ? -1.433 -0.261 -4.768 1.00 95.25 83 ALA A C 1
ATOM 612 O O . ALA A 1 83 ? -2.488 0.368 -4.760 1.00 95.25 83 ALA A O 1
ATOM 613 N N . ALA A 1 84 ? -1.062 -1.045 -5.780 1.00 95.88 84 ALA A N 1
ATOM 614 C CA . ALA A 1 84 ? -1.928 -1.357 -6.906 1.00 95.88 84 ALA A CA 1
ATOM 615 C C . ALA A 1 84 ? -2.930 -2.441 -6.513 1.00 95.88 84 ALA A C 1
ATOM 617 O O . ALA A 1 84 ? -2.559 -3.424 -5.872 1.00 95.88 84 ALA A O 1
ATOM 618 N N . VAL A 1 85 ? -4.182 -2.247 -6.906 1.00 96.06 85 VAL A N 1
ATOM 619 C CA . VAL A 1 85 ? -5.315 -3.123 -6.632 1.00 96.06 85 VAL A CA 1
ATOM 620 C C . VAL A 1 85 ? -5.703 -3.846 -7.916 1.00 96.06 85 VAL A C 1
ATOM 622 O O . VAL A 1 85 ? -5.765 -3.244 -8.985 1.00 96.06 85 VAL A O 1
ATOM 625 N N . ILE A 1 86 ? -5.950 -5.148 -7.803 1.00 95.31 86 ILE A N 1
ATOM 626 C CA . ILE A 1 86 ? -6.397 -6.018 -8.891 1.00 95.31 86 ILE A CA 1
ATOM 627 C C . ILE A 1 86 ? -7.569 -6.850 -8.370 1.00 95.31 86 ILE A C 1
ATOM 629 O O . ILE A 1 86 ? -7.457 -7.464 -7.306 1.00 95.31 86 ILE A O 1
ATOM 633 N N . ALA A 1 87 ? -8.671 -6.893 -9.117 1.00 95.44 87 ALA A N 1
ATOM 634 C CA . ALA A 1 87 ? -9.763 -7.824 -8.857 1.00 95.44 87 ALA A CA 1
ATOM 635 C C . ALA A 1 87 ? -9.376 -9.228 -9.352 1.00 95.44 87 ALA A C 1
ATOM 637 O O . ALA A 1 87 ? -8.935 -9.405 -10.488 1.00 95.44 87 ALA A O 1
ATOM 638 N N . MET A 1 88 ? -9.515 -10.222 -8.483 1.00 96.12 88 MET A N 1
ATOM 639 C CA . MET A 1 88 ? -9.130 -11.609 -8.710 1.00 96.12 88 MET A CA 1
ATOM 640 C C . MET A 1 88 ? -10.375 -12.462 -8.933 1.00 96.12 88 MET A C 1
ATOM 642 O O . MET A 1 88 ? -11.297 -12.462 -8.117 1.00 96.12 88 MET A O 1
ATOM 646 N N . GLY A 1 89 ? -10.367 -13.215 -10.028 1.00 94.38 89 GLY A N 1
ATOM 647 C CA . GLY A 1 89 ? -11.355 -14.249 -10.299 1.00 94.38 89 GLY A CA 1
ATOM 648 C C . GLY A 1 89 ? -10.965 -15.603 -9.706 1.00 94.38 89 GLY A C 1
ATOM 649 O O . GLY A 1 89 ? -9.911 -15.772 -9.089 1.00 94.38 89 GLY A O 1
ATOM 650 N N . THR A 1 90 ? -11.809 -16.595 -9.960 1.00 93.75 90 THR A N 1
ATOM 651 C CA . THR A 1 90 ? -11.567 -18.014 -9.664 1.00 93.75 90 THR A CA 1
ATOM 652 C C . THR A 1 90 ? -10.438 -18.603 -10.511 1.00 93.75 90 THR A C 1
ATOM 654 O O . THR A 1 90 ? -9.747 -19.526 -10.074 1.00 93.75 90 THR A O 1
ATOM 657 N N . ASP A 1 91 ? -10.202 -18.035 -11.696 1.00 95.88 91 ASP A N 1
ATOM 658 C CA . ASP A 1 91 ? -9.096 -18.377 -12.581 1.00 95.88 91 ASP A CA 1
ATOM 659 C C . ASP A 1 91 ? -8.443 -17.135 -13.223 1.00 95.88 91 ASP A C 1
ATOM 661 O O . ASP A 1 91 ? -8.809 -15.979 -12.973 1.00 95.88 91 ASP A O 1
ATOM 665 N N . LEU A 1 92 ? -7.407 -17.375 -14.033 1.00 96.81 92 LEU A N 1
ATOM 666 C CA . LEU A 1 92 ? -6.682 -16.310 -14.724 1.00 96.81 92 LEU A CA 1
ATOM 667 C C . LEU A 1 92 ? -7.541 -15.620 -15.791 1.00 96.81 92 LEU A C 1
ATOM 669 O O . LEU A 1 92 ? -7.389 -14.420 -15.992 1.00 96.81 92 LEU A O 1
ATOM 673 N N . THR A 1 93 ? -8.420 -16.352 -16.476 1.00 96.94 93 THR A N 1
ATOM 674 C CA . THR A 1 93 ? -9.281 -15.790 -17.521 1.00 96.94 93 THR A CA 1
ATOM 675 C C . THR A 1 93 ? -10.242 -14.778 -16.918 1.00 96.94 93 THR A C 1
ATOM 677 O O . THR A 1 93 ? -10.317 -13.648 -17.393 1.00 96.94 93 THR A O 1
ATOM 680 N N . GLU A 1 94 ? -10.907 -15.145 -15.830 1.00 95.38 94 GLU A N 1
ATOM 681 C CA . GLU A 1 94 ? -11.792 -14.260 -15.089 1.00 95.38 94 GLU A CA 1
ATOM 682 C C . GLU A 1 94 ? -11.026 -13.067 -14.502 1.00 95.38 94 GLU A C 1
ATOM 684 O O . GLU A 1 94 ? -11.435 -11.928 -14.698 1.00 95.38 94 GLU A O 1
ATOM 689 N N . THR A 1 95 ? -9.857 -13.293 -13.890 1.00 96.44 95 THR A N 1
ATOM 690 C CA . THR A 1 95 ? -8.996 -12.207 -13.376 1.00 96.44 95 THR A CA 1
ATOM 691 C C . THR A 1 95 ? -8.643 -11.181 -14.463 1.00 96.44 95 THR A C 1
ATOM 693 O O . THR A 1 95 ? -8.673 -9.972 -14.222 1.00 96.44 95 THR A O 1
ATOM 696 N N . LEU A 1 96 ? -8.322 -11.647 -15.677 1.00 95.81 96 LEU A N 1
ATOM 697 C CA . LEU A 1 96 ? -8.022 -10.772 -16.811 1.00 95.81 96 LEU A CA 1
ATOM 698 C C . LEU A 1 96 ? -9.255 -9.990 -17.274 1.00 95.81 96 LEU A C 1
ATOM 700 O O . LEU A 1 96 ? -9.120 -8.808 -17.570 1.00 95.81 96 LEU A O 1
ATOM 704 N N . LEU A 1 97 ? -10.436 -10.616 -17.314 1.00 94.56 97 LEU A N 1
ATOM 705 C CA . LEU A 1 97 ? -11.687 -9.958 -17.707 1.00 94.56 97 LEU A CA 1
ATOM 706 C C . LEU A 1 97 ? -12.141 -8.910 -16.685 1.00 94.56 97 LEU A C 1
ATOM 708 O O . LEU A 1 97 ? -12.547 -7.824 -17.083 1.00 94.56 97 LEU A O 1
ATOM 712 N N . LEU A 1 98 ? -12.008 -9.192 -15.386 1.00 94.06 98 LEU A N 1
ATOM 713 C CA . LEU A 1 98 ? -12.316 -8.236 -14.313 1.00 94.06 98 LEU A CA 1
ATOM 714 C C . LEU A 1 98 ? -11.400 -7.008 -14.345 1.00 94.06 98 LEU A C 1
ATOM 716 O O . LEU A 1 98 ? -11.804 -5.918 -13.953 1.00 94.06 98 LEU A O 1
ATOM 720 N N . SER A 1 99 ? -10.167 -7.186 -14.821 1.00 92.31 99 SER A N 1
ATOM 721 C CA . SER A 1 99 ? -9.182 -6.108 -14.960 1.00 92.31 99 SER A CA 1
ATOM 722 C C . SER A 1 99 ? -9.216 -5.431 -16.336 1.00 92.31 99 SER A C 1
ATOM 724 O O . SER A 1 99 ? -8.411 -4.532 -16.600 1.00 92.31 99 SER A O 1
ATOM 726 N N . LEU A 1 100 ? -10.101 -5.871 -17.238 1.00 90.19 100 LEU A N 1
ATOM 727 C CA . LEU A 1 100 ? -10.160 -5.367 -18.602 1.00 90.19 100 LEU A CA 1
ATOM 728 C C . LEU A 1 100 ? -10.987 -4.083 -18.652 1.00 90.19 100 LEU A C 1
ATOM 730 O O . LEU A 1 100 ? -12.212 -4.091 -18.560 1.00 90.19 100 LEU A O 1
ATOM 734 N N . HIS A 1 101 ? -10.288 -2.972 -18.831 1.00 82.81 101 HIS A N 1
ATOM 735 C CA . HIS A 1 101 ? -10.910 -1.667 -18.963 1.00 82.81 101 HIS A CA 1
ATOM 736 C C . HIS A 1 101 ? -11.722 -1.535 -20.257 1.00 82.81 101 HIS A C 1
ATOM 738 O O . HIS A 1 101 ? -11.342 -2.111 -21.283 1.00 82.81 101 HIS A O 1
ATOM 744 N N . PRO A 1 102 ? -12.819 -0.754 -20.254 1.00 81.06 102 PRO A N 1
ATOM 745 C CA . PRO A 1 102 ? -13.564 -0.467 -21.467 1.00 81.06 102 PRO A CA 1
ATOM 746 C C . PRO A 1 102 ? -12.670 0.246 -22.481 1.00 81.06 102 PRO A C 1
ATOM 748 O O . PRO A 1 102 ? -11.958 1.192 -22.143 1.00 81.06 102 PRO A O 1
ATOM 751 N N . PHE A 1 103 ? -12.755 -0.165 -23.746 1.00 78.50 103 PHE A N 1
ATOM 752 C CA . PHE A 1 103 ? -12.087 0.548 -24.827 1.00 78.50 103 PHE A CA 1
ATOM 753 C C . PHE A 1 103 ? -12.731 1.922 -25.041 1.00 78.50 103 PHE A C 1
ATOM 755 O O . PHE A 1 103 ? -13.925 2.023 -25.343 1.00 78.50 103 PHE A O 1
ATOM 762 N N . ASN A 1 104 ? -11.927 2.977 -24.954 1.00 72.75 104 ASN A N 1
ATOM 763 C CA . ASN A 1 104 ? -12.342 4.331 -25.280 1.00 72.75 104 ASN A CA 1
ATOM 764 C C . ASN A 1 104 ? -11.898 4.682 -26.708 1.00 72.75 104 ASN A C 1
ATOM 766 O O . ASN A 1 104 ? -10.714 4.696 -27.030 1.00 72.75 104 ASN A O 1
ATOM 770 N N . ARG A 1 105 ? -12.862 5.007 -27.581 1.00 63.47 105 ARG A N 1
ATOM 771 C CA . ARG A 1 105 ? -12.605 5.334 -28.998 1.00 63.47 105 ARG A CA 1
ATOM 772 C C . ARG A 1 105 ? -11.732 6.581 -29.198 1.00 63.47 105 ARG A C 1
ATOM 774 O O . ARG A 1 105 ? -11.236 6.767 -30.303 1.00 63.47 105 ARG A O 1
ATOM 781 N N . GLY A 1 106 ? -11.579 7.429 -28.178 1.00 67.69 106 GLY A N 1
ATOM 782 C CA . GLY A 1 106 ? -10.657 8.569 -28.199 1.00 67.69 106 GLY A CA 1
ATOM 783 C C . GLY A 1 106 ? -9.181 8.183 -28.048 1.00 67.69 106 GLY A C 1
ATOM 784 O O . GLY A 1 106 ? -8.319 8.965 -28.434 1.00 67.69 106 GLY A O 1
ATOM 785 N N . ASP A 1 107 ? -8.892 6.968 -27.576 1.00 69.69 107 ASP A N 1
ATOM 786 C CA . ASP A 1 107 ? -7.554 6.539 -27.153 1.00 69.69 107 ASP A CA 1
ATOM 787 C C . ASP A 1 107 ? -6.831 5.729 -28.247 1.00 69.69 107 ASP A C 1
ATOM 789 O O . ASP A 1 107 ? -6.014 4.861 -27.961 1.00 69.69 107 ASP A O 1
ATOM 793 N N . ILE A 1 108 ? -7.120 5.992 -29.530 1.00 72.38 108 ILE A N 1
ATOM 794 C CA . ILE A 1 108 ? -6.500 5.285 -30.676 1.00 72.38 108 ILE A CA 1
ATOM 795 C C . ILE A 1 108 ? -4.966 5.429 -30.672 1.00 72.38 108 ILE A C 1
ATOM 797 O O . ILE A 1 108 ? -4.257 4.541 -31.138 1.00 72.38 108 ILE A O 1
ATOM 801 N N . GLU A 1 109 ? -4.457 6.520 -30.101 1.00 83.94 109 GLU A N 1
ATOM 802 C CA . GLU A 1 109 ? -3.024 6.800 -29.965 1.00 83.94 109 GLU A CA 1
ATOM 803 C C . GLU A 1 109 ? -2.401 6.190 -28.689 1.00 83.94 109 GLU A C 1
ATOM 805 O O . GLU A 1 109 ? -1.185 6.279 -28.480 1.00 83.94 109 GLU A O 1
ATOM 810 N N . ASP A 1 110 ? -3.199 5.558 -27.818 1.00 90.56 110 ASP A N 1
ATOM 811 C CA . ASP A 1 110 ? -2.703 4.858 -26.632 1.00 90.56 110 ASP A CA 1
ATOM 812 C C . ASP A 1 110 ? -2.141 3.482 -26.990 1.00 90.56 110 ASP A C 1
ATOM 814 O O . ASP A 1 110 ? -2.746 2.429 -26.774 1.00 90.56 110 ASP A O 1
ATOM 818 N N . LEU A 1 111 ? -0.935 3.510 -27.545 1.00 92.00 111 LEU A N 1
ATOM 819 C CA . LEU A 1 111 ? -0.201 2.310 -27.901 1.00 92.00 111 LEU A CA 1
ATOM 820 C C . LEU A 1 111 ? 0.699 1.847 -26.749 1.00 92.00 111 LEU A C 1
ATOM 822 O O . LEU A 1 111 ? 1.348 2.666 -26.080 1.00 92.00 111 LEU A O 1
ATOM 826 N N . PRO A 1 112 ? 0.837 0.531 -26.541 1.00 94.31 112 PRO A N 1
ATOM 827 C CA . PRO A 1 112 ? 1.894 0.020 -25.695 1.00 94.31 112 PRO A CA 1
ATOM 828 C C . PRO A 1 112 ? 3.268 0.281 -26.331 1.00 94.31 112 PRO A C 1
ATOM 830 O O . PRO A 1 112 ? 3.421 0.435 -27.541 1.00 94.31 112 PRO A O 1
ATOM 833 N N . THR A 1 113 ? 4.321 0.280 -25.518 1.00 94.69 113 THR A N 1
ATOM 834 C CA . THR A 1 113 ? 5.672 0.674 -25.947 1.00 94.69 113 THR A CA 1
ATOM 835 C C . THR A 1 113 ? 6.254 -0.211 -27.060 1.00 94.69 113 THR A C 1
ATOM 837 O O . THR A 1 113 ? 7.153 0.228 -27.766 1.00 94.69 113 THR A O 1
ATOM 840 N N . TRP A 1 114 ? 5.778 -1.447 -27.248 1.00 95.06 114 TRP A N 1
ATOM 841 C CA . TRP A 1 114 ? 6.224 -2.312 -28.354 1.00 95.06 114 TRP A CA 1
ATOM 842 C C . TRP A 1 114 ? 5.528 -2.033 -29.696 1.00 95.06 114 TRP A C 1
ATOM 844 O O . TRP A 1 114 ? 6.001 -2.528 -30.714 1.00 95.06 114 TRP A O 1
ATOM 854 N N . GLU A 1 115 ? 4.439 -1.263 -29.705 1.00 95.25 115 GLU A N 1
ATOM 855 C CA . GLU A 1 115 ? 3.747 -0.801 -30.921 1.00 95.25 115 GLU A CA 1
ATOM 856 C C . GLU A 1 115 ? 4.171 0.617 -31.331 1.00 95.25 115 GLU A C 1
ATOM 858 O O . GLU A 1 115 ? 3.846 1.075 -32.423 1.00 95.25 115 GLU A O 1
ATOM 863 N N . LYS A 1 116 ? 4.933 1.301 -30.472 1.00 93.12 116 LYS A N 1
ATOM 864 C CA . LYS A 1 116 ? 5.546 2.603 -30.750 1.00 93.12 116 LYS A CA 1
ATOM 865 C C . LYS A 1 116 ? 6.888 2.442 -31.464 1.00 93.12 116 LYS A C 1
ATOM 867 O O . LYS A 1 116 ? 7.520 1.386 -31.414 1.00 93.12 116 LYS A O 1
ATOM 872 N N . GLU A 1 117 ? 7.357 3.527 -32.075 1.00 92.88 117 GLU A N 1
ATOM 873 C CA . GLU A 1 117 ? 8.726 3.597 -32.586 1.00 92.88 117 GLU A CA 1
ATOM 874 C C . GLU A 1 117 ? 9.748 3.333 -31.468 1.00 92.88 117 GLU A C 1
ATOM 876 O O . GLU A 1 117 ? 9.570 3.736 -30.312 1.00 92.88 117 GLU A O 1
ATOM 881 N N . LEU A 1 118 ? 10.832 2.634 -31.815 1.00 93.12 118 LEU A N 1
ATOM 882 C CA . LEU A 1 118 ? 11.896 2.326 -30.864 1.00 93.12 118 LEU A CA 1
ATOM 883 C C . LEU A 1 118 ? 12.560 3.629 -30.380 1.00 93.12 118 LEU A C 1
ATOM 885 O O . LEU A 1 118 ? 12.969 4.433 -31.217 1.00 93.12 118 LEU A O 1
ATOM 889 N N . PRO A 1 119 ? 12.736 3.831 -29.059 1.00 94.56 119 PRO A N 1
ATOM 890 C CA . PRO A 1 119 ? 13.322 5.065 -28.542 1.00 94.56 119 PRO A CA 1
ATOM 891 C C . PRO A 1 119 ? 14.751 5.291 -29.049 1.00 94.56 119 PRO A C 1
ATOM 893 O O . PRO A 1 119 ? 15.610 4.414 -28.912 1.00 94.56 119 PRO A O 1
ATOM 896 N N . SER A 1 120 ? 15.020 6.487 -29.572 1.00 95.44 120 SER A N 1
ATOM 897 C CA . SER A 1 120 ? 16.375 6.943 -29.895 1.00 95.44 120 SER A CA 1
ATOM 898 C C . SER A 1 120 ? 17.100 7.483 -28.653 1.00 95.44 120 SER A C 1
ATOM 900 O O . SER A 1 120 ? 16.476 7.777 -27.634 1.00 95.44 120 SER A O 1
ATOM 902 N N . ILE A 1 121 ? 18.420 7.696 -28.725 1.00 96.69 121 ILE A N 1
ATOM 903 C CA . ILE A 1 121 ? 19.155 8.385 -27.643 1.00 96.69 121 ILE A CA 1
ATOM 904 C C . ILE A 1 121 ? 18.614 9.802 -27.411 1.00 96.69 121 ILE A C 1
ATOM 906 O O . ILE A 1 121 ? 18.511 10.237 -26.266 1.00 96.69 121 ILE A O 1
ATOM 910 N N . ALA A 1 122 ? 18.205 10.502 -28.474 1.00 95.25 122 ALA A N 1
ATOM 911 C CA . ALA A 1 122 ? 17.603 11.827 -28.359 1.00 95.25 122 ALA A CA 1
ATOM 912 C C . ALA A 1 122 ? 16.285 11.786 -27.566 1.00 95.25 122 ALA A C 1
ATOM 914 O O . ALA A 1 122 ? 16.065 12.645 -26.712 1.00 95.25 122 ALA A O 1
ATOM 915 N N . ASP A 1 123 ? 15.456 10.755 -27.768 1.00 95.06 123 ASP A N 1
ATOM 916 C CA . ASP A 1 123 ? 14.240 10.544 -26.973 1.00 95.06 123 ASP A CA 1
ATOM 917 C C . ASP A 1 123 ? 14.544 10.283 -25.498 1.00 95.06 123 ASP A C 1
ATOM 919 O O . ASP A 1 123 ? 13.843 10.776 -24.619 1.00 95.06 123 ASP A O 1
ATOM 923 N N . LEU A 1 124 ? 15.598 9.519 -25.206 1.00 95.69 124 LEU A N 1
ATOM 924 C CA . LEU A 1 124 ? 16.011 9.240 -23.829 1.00 95.69 124 LEU A CA 1
ATOM 925 C C . LEU A 1 124 ? 16.598 10.470 -23.121 1.00 95.69 124 LEU A C 1
ATOM 927 O O . LEU A 1 124 ? 16.570 10.543 -21.893 1.00 95.69 124 LEU A O 1
ATOM 931 N N . CYS A 1 125 ? 17.118 11.439 -23.874 1.00 95.00 125 CYS A N 1
ATOM 932 C CA . CYS A 1 125 ? 17.609 12.715 -23.354 1.00 95.00 125 CYS A CA 1
ATOM 933 C C . CYS A 1 125 ? 16.512 13.780 -23.221 1.00 95.00 125 CYS A C 1
ATOM 935 O O . CYS A 1 125 ? 16.762 14.811 -22.597 1.00 95.00 125 CYS A O 1
ATOM 937 N N . SER A 1 126 ? 15.320 13.556 -23.785 1.00 93.75 126 SER A N 1
ATOM 938 C CA . SER A 1 126 ? 14.258 14.562 -23.801 1.00 93.75 126 SER A CA 1
ATOM 939 C C . SER A 1 126 ? 13.679 14.832 -22.412 1.00 93.75 126 SER A C 1
ATOM 941 O O . SER A 1 126 ? 13.847 14.046 -21.469 1.00 93.75 126 SER A O 1
ATOM 943 N N . ASP A 1 127 ? 12.931 15.930 -22.316 1.00 93.31 127 ASP A N 1
ATOM 944 C CA . ASP A 1 127 ? 12.082 16.216 -21.164 1.00 93.31 127 ASP A CA 1
ATOM 945 C C . ASP A 1 127 ? 11.026 15.113 -20.955 1.00 93.31 127 ASP A C 1
ATOM 947 O O . ASP A 1 127 ? 10.717 14.361 -21.893 1.00 93.31 127 ASP A O 1
ATOM 951 N N . PRO A 1 128 ? 10.473 14.989 -19.730 1.00 93.31 128 PRO A N 1
ATOM 952 C CA . PRO A 1 128 ? 9.402 14.044 -19.443 1.00 93.31 128 PRO A CA 1
ATOM 953 C C . PRO A 1 128 ? 8.226 14.192 -20.411 1.00 93.31 128 PRO A C 1
ATOM 955 O O . PRO A 1 128 ? 7.770 15.302 -20.679 1.00 93.31 128 PRO A O 1
ATOM 958 N N . LYS A 1 129 ? 7.717 13.061 -20.907 1.00 92.25 129 LYS A N 1
ATOM 959 C CA . LYS A 1 129 ? 6.588 13.009 -21.841 1.00 92.25 129 LYS A CA 1
ATOM 960 C C . LYS A 1 129 ? 5.305 12.624 -21.086 1.00 92.25 129 LYS A C 1
ATOM 962 O O . LYS A 1 129 ? 5.363 11.759 -20.201 1.00 92.25 129 LYS A O 1
ATOM 967 N N . PRO A 1 130 ? 4.150 13.237 -21.401 1.00 91.50 130 PRO A N 1
ATOM 968 C CA . PRO A 1 130 ? 2.871 12.803 -20.849 1.00 91.50 130 PRO A CA 1
ATOM 969 C C . PRO A 1 130 ? 2.558 11.365 -21.279 1.00 91.50 130 PRO A C 1
ATOM 971 O O . PRO A 1 130 ? 3.128 10.833 -22.239 1.00 91.50 130 PRO A O 1
ATOM 974 N N . LEU A 1 131 ? 1.685 10.707 -20.523 1.00 90.88 131 LEU A N 1
ATOM 975 C CA . LEU A 1 131 ? 1.164 9.392 -20.891 1.00 90.88 131 LEU A CA 1
ATOM 976 C C . LEU A 1 131 ? 0.157 9.554 -22.022 1.00 90.88 131 LEU A C 1
ATOM 978 O O . LEU A 1 131 ? -0.672 10.456 -21.971 1.00 90.88 131 LEU A O 1
ATOM 982 N N . THR A 1 132 ? 0.236 8.687 -23.031 1.00 89.56 132 THR A N 1
ATOM 98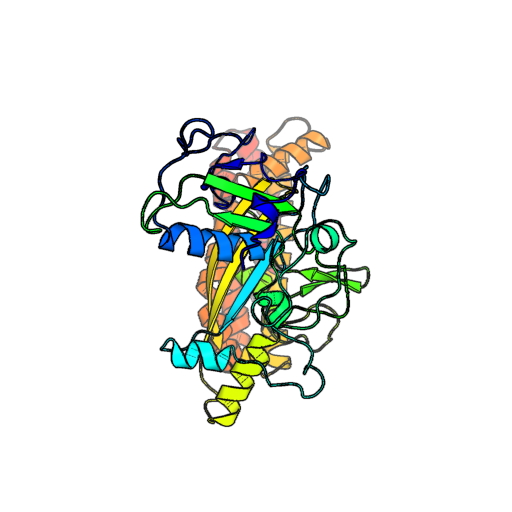3 C CA . THR A 1 132 ? -0.781 8.653 -24.096 1.00 89.56 132 THR A CA 1
ATOM 984 C C . THR A 1 132 ? -2.052 7.930 -23.651 1.00 89.56 132 THR A C 1
ATOM 986 O O . THR A 1 132 ? -3.099 8.148 -24.241 1.00 89.56 132 THR A O 1
ATOM 989 N N . GLY A 1 133 ? -1.961 7.105 -22.603 1.00 89.88 133 GLY A N 1
ATOM 990 C CA . GLY A 1 133 ? -3.080 6.399 -21.983 1.00 89.88 133 GLY A CA 1
ATOM 991 C C . GLY A 1 133 ? -2.617 5.241 -21.086 1.00 89.88 133 GLY A C 1
ATOM 992 O O . GLY A 1 133 ? -1.506 5.264 -20.538 1.00 89.88 133 GLY A O 1
ATOM 993 N N . ILE A 1 134 ? -3.491 4.251 -20.891 1.00 90.19 134 ILE A N 1
ATOM 994 C CA . ILE A 1 134 ? -3.312 3.103 -19.991 1.00 90.19 134 ILE A CA 1
ATOM 995 C C . ILE A 1 134 ? -2.289 2.103 -20.554 1.00 90.19 134 ILE A C 1
ATOM 997 O O . ILE A 1 134 ? -1.425 1.627 -19.812 1.00 90.19 134 ILE A O 1
ATOM 1001 N N . ASN A 1 135 ? -2.323 1.814 -21.856 1.00 92.12 135 ASN A N 1
ATOM 1002 C CA . ASN A 1 135 ? -1.392 0.882 -22.496 1.00 92.12 135 ASN A CA 1
ATOM 1003 C C . ASN A 1 135 ? 0.044 1.402 -22.415 1.00 92.12 135 ASN A C 1
ATOM 1005 O O . ASN A 1 135 ? 0.969 0.666 -22.049 1.00 92.12 135 ASN A O 1
ATOM 1009 N N . ASP A 1 136 ? 0.242 2.689 -22.694 1.00 93.00 136 ASP A N 1
ATOM 1010 C CA . ASP A 1 136 ? 1.529 3.356 -22.522 1.00 93.00 136 ASP A CA 1
ATOM 1011 C C . ASP A 1 136 ? 1.993 3.329 -21.067 1.00 93.00 136 ASP A C 1
ATOM 1013 O O . ASP A 1 136 ? 3.148 3.015 -20.794 1.00 93.00 136 ASP A O 1
ATOM 1017 N N . ARG A 1 137 ? 1.092 3.579 -20.112 1.00 93.25 137 ARG A N 1
ATOM 1018 C CA . ARG A 1 137 ? 1.391 3.521 -18.675 1.00 93.25 137 ARG A CA 1
ATOM 1019 C C . ARG A 1 137 ? 1.899 2.146 -18.243 1.00 93.25 137 ARG A C 1
ATOM 1021 O O . ARG A 1 137 ? 2.980 2.053 -17.656 1.00 93.25 137 ARG A O 1
ATOM 1028 N N . TYR A 1 138 ? 1.174 1.082 -18.577 1.00 93.69 138 TYR A N 1
ATOM 1029 C CA . TYR A 1 138 ? 1.523 -0.288 -18.177 1.00 93.69 138 TYR A CA 1
ATOM 1030 C C . TYR A 1 138 ? 2.748 -0.847 -18.902 1.00 93.69 138 TYR A C 1
ATOM 1032 O O . TYR A 1 138 ? 3.382 -1.789 -18.424 1.00 93.69 138 TYR A O 1
ATOM 1040 N N . SER A 1 139 ? 3.144 -0.236 -20.016 1.00 95.50 139 SER A N 1
ATOM 1041 C CA . SER A 1 139 ? 4.302 -0.665 -20.802 1.00 95.50 139 SER A CA 1
ATOM 1042 C C . SER A 1 139 ? 5.454 0.342 -20.818 1.00 95.50 139 SER A C 1
ATOM 1044 O O . SER A 1 139 ? 6.443 0.104 -21.512 1.00 95.50 139 SER A O 1
ATOM 1046 N N . ARG A 1 140 ? 5.367 1.451 -20.069 1.00 94.88 140 ARG A N 1
ATOM 1047 C CA . ARG A 1 140 ? 6.337 2.548 -20.147 1.00 94.88 140 ARG A CA 1
ATOM 1048 C C . ARG A 1 140 ? 7.757 2.060 -19.865 1.00 94.88 140 ARG A C 1
ATOM 1050 O O . ARG A 1 140 ? 8.060 1.547 -18.788 1.00 94.88 140 ARG A O 1
ATOM 1057 N N . CYS A 1 141 ? 8.674 2.333 -20.790 1.00 95.19 141 CYS A N 1
ATOM 1058 C CA . CYS A 1 141 ? 10.112 2.177 -20.563 1.00 95.19 141 CYS A CA 1
ATOM 1059 C C . CYS A 1 141 ? 10.660 3.308 -19.668 1.00 95.19 141 CYS A C 1
ATOM 1061 O O . CYS A 1 141 ? 11.394 4.177 -20.135 1.00 95.19 141 CYS A O 1
ATOM 1063 N N . SER A 1 142 ? 10.310 3.309 -18.376 1.00 95.25 142 SER A N 1
ATOM 1064 C CA . SER A 1 142 ? 10.768 4.318 -17.398 1.00 95.25 142 SER A CA 1
ATOM 1065 C C . SER A 1 142 ? 12.292 4.337 -17.209 1.00 95.25 142 SER A C 1
ATOM 1067 O O . SER A 1 142 ? 12.863 5.332 -16.761 1.00 95.25 142 SER A O 1
ATOM 1069 N N . ARG A 1 143 ? 12.969 3.247 -17.581 1.00 96.31 143 ARG A N 1
ATOM 1070 C CA . ARG A 1 143 ? 14.424 3.131 -17.727 1.00 96.31 143 ARG A CA 1
ATOM 1071 C C . ARG A 1 143 ? 14.737 2.487 -19.070 1.00 96.31 143 ARG A C 1
ATOM 1073 O O . ARG A 1 143 ? 13.963 1.666 -19.561 1.00 96.31 143 ARG A O 1
ATOM 1080 N N . ALA A 1 144 ? 15.870 2.853 -19.655 1.00 96.94 144 ALA A N 1
ATOM 1081 C CA . ALA A 1 144 ? 16.360 2.221 -20.869 1.00 96.94 144 ALA A CA 1
ATOM 1082 C C . ALA A 1 144 ? 17.321 1.093 -20.486 1.00 96.94 144 ALA A C 1
ATOM 1084 O O . ALA A 1 144 ? 18.304 1.318 -19.778 1.00 96.94 144 ALA A O 1
ATOM 1085 N N . VAL A 1 145 ? 17.017 -0.125 -20.934 1.00 97.38 145 VAL A N 1
ATOM 1086 C CA . VAL A 1 145 ? 17.786 -1.334 -20.618 1.00 97.38 145 VAL A CA 1
ATOM 1087 C C . VAL A 1 145 ? 18.023 -2.138 -21.889 1.00 97.38 145 VAL A C 1
ATOM 1089 O O . VAL A 1 145 ? 17.134 -2.227 -22.736 1.00 97.38 145 VAL A O 1
ATOM 1092 N N . LEU A 1 146 ? 19.199 -2.748 -22.011 1.00 97.44 146 LEU A N 1
ATOM 1093 C CA . LEU A 1 146 ? 19.495 -3.752 -23.031 1.00 97.44 146 LEU A CA 1
ATOM 1094 C C . LEU A 1 146 ? 20.381 -4.849 -22.435 1.00 97.44 146 LEU A C 1
ATOM 1096 O O . LEU A 1 146 ? 21.451 -4.561 -21.907 1.00 97.44 146 LEU A O 1
ATOM 1100 N N . PHE A 1 147 ? 19.947 -6.102 -22.504 1.00 97.38 147 PHE A N 1
ATOM 1101 C CA . PHE A 1 147 ? 20.695 -7.240 -21.979 1.00 97.38 147 PHE A CA 1
ATOM 1102 C C . PHE A 1 147 ? 21.917 -7.590 -22.826 1.00 97.38 147 PHE A C 1
ATOM 1104 O O . PHE A 1 147 ? 21.875 -7.551 -24.054 1.00 97.38 147 PHE A O 1
ATOM 1111 N N . ARG A 1 148 ? 22.993 -8.000 -22.146 1.00 95.81 148 ARG A N 1
ATOM 1112 C CA . ARG A 1 148 ? 24.165 -8.627 -22.760 1.00 95.81 148 ARG A CA 1
ATOM 1113 C C . ARG A 1 148 ? 24.075 -10.134 -22.557 1.00 95.81 148 ARG A C 1
ATOM 1115 O O . ARG A 1 148 ? 24.373 -10.651 -21.479 1.00 95.81 148 ARG A O 1
ATOM 1122 N N . TYR A 1 149 ? 23.609 -10.824 -23.587 1.00 94.19 149 TYR A N 1
ATOM 1123 C CA . TYR A 1 149 ? 23.465 -12.273 -23.567 1.00 94.19 149 TYR A CA 1
ATOM 1124 C C . TYR A 1 149 ? 24.820 -12.981 -23.594 1.00 94.19 149 TYR A C 1
ATOM 1126 O O . TYR A 1 149 ? 25.762 -12.533 -24.250 1.00 94.19 149 TYR A O 1
ATOM 1134 N N . ILE A 1 150 ? 24.908 -14.108 -22.888 1.00 92.31 150 ILE A N 1
ATOM 1135 C CA . ILE A 1 150 ? 26.066 -15.002 -22.935 1.00 92.31 150 ILE 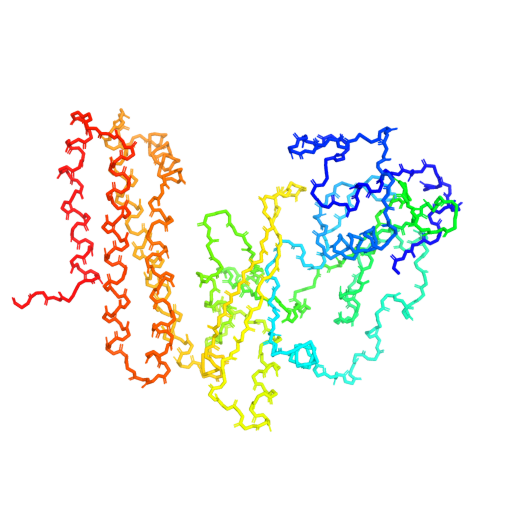A CA 1
ATOM 1136 C C . ILE A 1 150 ? 25.667 -16.254 -23.720 1.00 92.31 150 ILE A C 1
ATOM 1138 O O . ILE A 1 150 ? 24.792 -17.012 -23.295 1.00 92.31 150 ILE A O 1
ATOM 1142 N N . GLY A 1 151 ? 26.337 -16.497 -24.848 1.00 86.31 151 GLY A N 1
ATOM 1143 C CA . GLY A 1 151 ? 26.035 -17.636 -25.718 1.00 86.31 151 GLY A CA 1
ATOM 1144 C C . GLY A 1 151 ? 24.654 -17.512 -26.371 1.00 86.31 151 GLY A C 1
ATOM 1145 O O . GLY A 1 151 ? 24.307 -16.452 -26.873 1.00 86.31 151 GLY A O 1
ATOM 1146 N N . ASN A 1 152 ? 23.870 -18.594 -26.361 1.00 76.38 152 ASN A N 1
ATOM 1147 C CA . ASN A 1 152 ? 22.584 -18.697 -27.070 1.00 76.38 152 ASN A CA 1
ATOM 1148 C C . ASN A 1 152 ? 21.397 -18.069 -26.295 1.00 76.38 152 ASN A C 1
ATOM 1150 O O . ASN A 1 152 ? 20.367 -18.711 -26.112 1.00 76.38 152 ASN A O 1
ATOM 1154 N N . ASP A 1 153 ? 21.547 -16.846 -25.779 1.00 77.44 153 ASP A N 1
ATOM 1155 C CA . ASP A 1 153 ? 20.497 -16.014 -25.146 1.00 77.44 153 ASP A CA 1
ATOM 1156 C C . ASP A 1 153 ? 19.774 -16.571 -23.905 1.00 77.44 153 ASP A C 1
ATOM 1158 O O . ASP A 1 153 ? 18.837 -15.961 -23.381 1.00 77.44 153 ASP A O 1
ATOM 1162 N N . HIS A 1 154 ? 20.203 -17.708 -23.362 1.00 89.00 154 HIS A N 1
ATOM 1163 C CA . HIS A 1 154 ? 19.543 -18.318 -22.203 1.00 89.00 154 HIS A CA 1
ATOM 1164 C C . HIS A 1 154 ? 19.909 -17.669 -20.865 1.00 89.00 154 HIS A C 1
ATOM 1166 O O . HIS A 1 154 ? 19.182 -17.844 -19.876 1.00 89.00 154 HIS A O 1
ATOM 1172 N N . VAL A 1 155 ? 21.022 -16.938 -20.820 1.00 95.62 155 VAL A N 1
ATOM 1173 C CA . VAL A 1 155 ? 21.521 -16.305 -19.601 1.00 95.62 155 VAL A CA 1
ATOM 1174 C C . VAL A 1 155 ? 22.141 -14.934 -19.868 1.00 95.62 155 VAL A C 1
ATOM 1176 O O . VAL A 1 155 ? 22.651 -14.656 -20.954 1.00 95.62 155 VAL A O 1
ATOM 1179 N N . VAL A 1 156 ? 22.105 -14.093 -18.838 1.00 96.12 156 VAL A N 1
ATOM 1180 C CA . VAL A 1 156 ? 22.607 -12.717 -18.818 1.00 96.12 156 VAL A CA 1
ATOM 1181 C C . VAL A 1 156 ? 23.313 -12.462 -17.485 1.00 96.12 156 VAL A C 1
ATOM 1183 O O . VAL A 1 156 ? 22.847 -12.915 -16.441 1.00 96.12 156 VAL A O 1
ATOM 1186 N N . SER A 1 157 ? 24.429 -11.741 -17.489 1.00 94.88 157 SER A N 1
ATOM 1187 C CA . SER A 1 157 ? 25.083 -11.252 -16.257 1.00 94.88 157 SER A CA 1
ATOM 1188 C C . SER A 1 157 ? 25.181 -9.730 -16.223 1.00 94.88 157 SER A C 1
ATOM 1190 O O . SER A 1 157 ? 25.265 -9.132 -15.152 1.00 94.88 157 SER A O 1
ATOM 1192 N N . GLU A 1 158 ? 25.118 -9.094 -17.386 1.00 96.38 158 GLU A N 1
ATOM 1193 C CA . GLU A 1 158 ? 25.336 -7.669 -17.569 1.00 96.38 158 GLU A CA 1
ATOM 1194 C C . GLU A 1 158 ? 24.280 -7.070 -18.497 1.00 96.38 158 GLU A C 1
ATOM 1196 O O . GLU A 1 158 ? 23.603 -7.764 -19.263 1.00 96.38 158 GLU A O 1
ATOM 1201 N N . LEU A 1 159 ? 24.146 -5.751 -18.428 1.00 97.25 159 LEU A N 1
ATOM 1202 C CA . LEU A 1 159 ? 23.232 -4.978 -19.252 1.00 97.25 159 LEU A CA 1
ATOM 1203 C C . LEU A 1 159 ? 23.781 -3.574 -19.509 1.00 97.25 159 LEU A C 1
ATOM 1205 O O . LEU A 1 159 ? 24.592 -3.053 -18.742 1.00 97.25 159 LEU A O 1
ATOM 1209 N N . TYR A 1 160 ? 23.303 -2.949 -20.576 1.00 97.75 160 TYR A N 1
ATOM 1210 C CA . TYR A 1 160 ? 23.359 -1.505 -20.748 1.00 97.75 160 TYR A CA 1
ATOM 1211 C C . TYR A 1 160 ? 22.203 -0.872 -19.977 1.00 97.75 160 TYR A C 1
ATOM 1213 O O . TYR A 1 160 ? 21.088 -1.403 -19.985 1.00 97.75 160 TYR A O 1
ATOM 1221 N N . PHE A 1 161 ? 22.463 0.258 -19.318 1.00 96.06 161 PHE A N 1
ATOM 1222 C CA . PHE A 1 161 ? 21.490 0.936 -18.463 1.00 96.06 161 PHE A CA 1
ATOM 1223 C C . PHE A 1 161 ? 21.550 2.450 -18.638 1.00 96.06 161 PHE A C 1
ATOM 1225 O O . PHE A 1 161 ? 22.627 3.033 -18.535 1.00 96.06 161 PHE A O 1
ATOM 1232 N N . ALA A 1 162 ? 20.405 3.101 -18.823 1.00 96.38 162 ALA A N 1
ATOM 1233 C CA . ALA A 1 162 ? 20.317 4.556 -18.872 1.00 96.38 162 ALA A CA 1
ATOM 1234 C C . ALA A 1 162 ? 18.956 5.085 -18.392 1.00 96.38 162 ALA A C 1
ATOM 1236 O O . ALA A 1 162 ? 18.028 4.325 -18.088 1.00 96.38 162 ALA A O 1
ATOM 1237 N N . ALA A 1 163 ? 18.849 6.415 -18.321 1.00 95.56 163 ALA A N 1
ATOM 1238 C CA . ALA A 1 163 ? 17.573 7.099 -18.143 1.00 95.56 163 ALA A CA 1
ATOM 1239 C C . ALA A 1 163 ? 16.580 6.683 -19.249 1.00 95.56 163 ALA A C 1
ATOM 1241 O O . ALA A 1 163 ? 16.983 6.423 -20.383 1.00 95.56 163 ALA A O 1
ATOM 1242 N N . GLY A 1 164 ? 15.300 6.546 -18.897 1.00 95.56 164 GLY A N 1
ATOM 1243 C CA . GLY A 1 164 ? 14.260 6.055 -19.808 1.00 95.56 164 GLY A CA 1
ATOM 1244 C C . GLY A 1 164 ? 13.416 7.170 -20.416 1.00 95.56 164 GLY A C 1
ATOM 1245 O O . GLY A 1 164 ? 13.839 8.318 -20.516 1.00 95.56 164 GLY A O 1
ATOM 1246 N N . ILE A 1 165 ? 12.173 6.859 -20.769 1.00 95.12 165 ILE A N 1
ATOM 1247 C CA . ILE A 1 165 ? 11.170 7.880 -21.081 1.00 95.12 165 ILE A CA 1
ATOM 1248 C C . ILE A 1 165 ? 10.492 8.267 -19.767 1.00 95.12 165 ILE A C 1
ATOM 1250 O O . ILE A 1 165 ? 9.690 7.507 -19.218 1.00 95.12 165 ILE A O 1
ATOM 1254 N N . ALA A 1 166 ? 10.859 9.436 -19.240 1.00 93.19 166 ALA A N 1
ATOM 1255 C CA . ALA A 1 166 ? 10.307 9.946 -17.993 1.00 93.19 166 ALA A CA 1
ATOM 1256 C C . ALA A 1 166 ? 8.829 10.309 -18.169 1.00 93.19 166 ALA A C 1
ATOM 1258 O O . ALA A 1 166 ? 8.440 10.886 -19.183 1.00 93.19 166 ALA A O 1
ATOM 1259 N N . ILE A 1 167 ? 8.020 10.000 -17.158 1.00 92.44 167 ILE A N 1
ATOM 1260 C CA . ILE A 1 167 ? 6.598 10.346 -17.127 1.00 92.44 167 ILE A CA 1
ATOM 1261 C C . ILE A 1 167 ? 6.463 11.799 -16.657 1.00 92.44 167 ILE A C 1
ATOM 1263 O O . ILE A 1 167 ? 6.969 12.150 -15.586 1.00 92.44 167 ILE A O 1
ATOM 1267 N N . ALA A 1 168 ? 5.814 12.642 -17.462 1.00 91.00 168 ALA A N 1
ATOM 1268 C CA . ALA A 1 168 ? 5.438 13.992 -17.052 1.00 91.00 168 ALA A CA 1
ATOM 1269 C C . ALA A 1 168 ? 4.356 13.944 -15.964 1.00 91.00 168 ALA A C 1
ATOM 1271 O O . ALA A 1 168 ? 3.532 13.032 -15.933 1.00 91.00 168 ALA A O 1
ATOM 1272 N N . GLU A 1 169 ? 4.374 14.916 -15.053 1.00 79.50 169 GLU A N 1
ATOM 1273 C CA . GLU A 1 169 ? 3.313 15.043 -14.055 1.00 79.50 169 GLU A CA 1
ATOM 1274 C C . GLU A 1 169 ? 2.033 15.513 -14.742 1.00 79.50 169 GLU A C 1
ATOM 1276 O O . GLU A 1 169 ? 2.022 16.551 -15.397 1.00 79.50 169 GLU A O 1
ATOM 1281 N N . ASP A 1 170 ? 0.974 14.732 -14.576 1.00 74.94 170 ASP A N 1
ATOM 1282 C CA . ASP A 1 170 ? -0.360 15.021 -15.076 1.00 74.94 170 ASP A CA 1
ATOM 1283 C C . ASP A 1 170 ? -1.346 14.692 -13.950 1.00 74.94 170 ASP A C 1
ATOM 1285 O O . ASP A 1 170 ? -1.378 13.557 -13.462 1.00 74.94 170 ASP A O 1
ATOM 1289 N N . SER A 1 171 ? -2.070 15.706 -13.470 1.00 63.78 171 SER A N 1
ATOM 1290 C CA . SER A 1 171 ? -3.064 15.550 -12.404 1.00 63.78 171 SER A CA 1
ATOM 1291 C C . SER A 1 171 ? -4.299 14.788 -12.864 1.00 63.78 171 SER A C 1
ATOM 1293 O O . SER A 1 171 ? -4.978 14.202 -12.023 1.00 63.78 171 SER A O 1
ATOM 1295 N N . ASP A 1 172 ? -4.563 14.781 -14.169 1.00 68.38 172 ASP A N 1
ATOM 1296 C CA . ASP A 1 172 ? -5.823 14.310 -14.735 1.00 68.38 172 ASP A CA 1
ATOM 1297 C C . ASP A 1 172 ? -5.700 12.848 -15.196 1.00 68.38 172 ASP A C 1
ATOM 1299 O O . ASP A 1 172 ? -6.690 12.124 -15.285 1.00 68.38 172 ASP A O 1
ATOM 1303 N N . SER A 1 173 ? -4.468 12.367 -15.405 1.00 76.56 173 SER A N 1
ATOM 1304 C CA . SER A 1 173 ? -4.176 10.970 -15.728 1.00 76.56 173 SER A CA 1
ATOM 1305 C C . SER A 1 173 ? -3.977 10.128 -14.459 1.00 76.56 173 SER A C 1
ATOM 1307 O O . SER A 1 173 ? -2.850 9.893 -13.991 1.00 76.56 173 SER A O 1
ATOM 1309 N N . THR A 1 174 ? -5.081 9.638 -13.894 1.00 86.75 174 THR A N 1
ATOM 1310 C CA . THR A 1 174 ? -5.067 8.644 -12.810 1.00 86.75 174 THR A CA 1
ATOM 1311 C C . THR A 1 174 ? -4.784 7.237 -13.346 1.00 86.75 174 THR A C 1
ATOM 1313 O O . THR A 1 174 ? -4.971 6.935 -14.523 1.00 86.75 174 THR A O 1
ATOM 1316 N N . ASP A 1 175 ? -4.233 6.373 -12.495 1.00 91.88 175 ASP A N 1
ATOM 1317 C CA . ASP A 1 175 ? -4.042 4.961 -12.825 1.00 91.88 175 ASP A CA 1
ATOM 1318 C C . ASP A 1 175 ? -5.266 4.168 -12.338 1.00 91.88 175 ASP A C 1
ATOM 1320 O O . ASP A 1 175 ? -5.590 4.263 -11.151 1.00 91.88 175 ASP A O 1
ATOM 1324 N N . PRO A 1 176 ? -5.923 3.372 -13.198 1.00 92.94 176 PRO A N 1
ATOM 1325 C CA . PRO A 1 176 ? -7.111 2.611 -12.816 1.00 92.94 176 PRO A CA 1
ATOM 1326 C C . PRO A 1 176 ? -6.911 1.601 -11.684 1.00 92.94 176 PRO A C 1
ATOM 1328 O O . PRO A 1 176 ? -7.873 1.242 -11.009 1.00 92.94 176 PRO A O 1
ATOM 1331 N N . MET A 1 177 ? -5.681 1.125 -11.475 1.00 95.62 177 MET A N 1
ATOM 1332 C CA . MET A 1 177 ? -5.356 0.174 -10.409 1.00 95.62 177 MET A CA 1
ATOM 1333 C C . MET A 1 177 ? -5.032 0.869 -9.085 1.00 95.62 177 MET A C 1
ATOM 1335 O O . MET A 1 177 ? -4.799 0.193 -8.086 1.00 95.62 177 MET A O 1
ATOM 1339 N N . LEU A 1 178 ? -4.955 2.201 -9.044 1.00 95.00 178 LEU A N 1
ATOM 1340 C CA . LEU A 1 178 ? -4.551 2.933 -7.848 1.00 95.00 178 LEU A CA 1
ATOM 1341 C C . LEU A 1 178 ? -5.738 3.614 -7.178 1.00 95.00 178 LEU A C 1
ATOM 1343 O O . LEU A 1 178 ? -6.603 4.183 -7.832 1.00 95.00 178 LEU A O 1
ATOM 1347 N N . CYS A 1 179 ? -5.717 3.610 -5.850 1.00 94.25 179 CYS A N 1
ATOM 1348 C CA . CYS A 1 179 ? -6.586 4.443 -5.032 1.00 94.25 179 CYS A CA 1
ATOM 1349 C C . CYS A 1 179 ? -5.844 5.685 -4.531 1.00 94.25 179 CYS A C 1
ATOM 1351 O O . CYS A 1 179 ? -4.621 5.676 -4.319 1.00 94.25 179 CYS A O 1
ATOM 1353 N N . TYR A 1 180 ? -6.596 6.761 -4.311 1.00 93.94 180 TYR A N 1
ATOM 1354 C CA . TYR A 1 180 ? -6.062 8.046 -3.880 1.00 93.94 180 TYR A CA 1
ATOM 1355 C C . TYR A 1 180 ? -6.850 8.605 -2.702 1.00 93.94 180 TYR A C 1
ATOM 1357 O O . TYR A 1 180 ? -8.068 8.502 -2.647 1.00 93.94 180 TYR A O 1
ATOM 1365 N N . ARG A 1 181 ? -6.136 9.266 -1.793 1.00 93.12 181 ARG A N 1
ATOM 1366 C CA . ARG A 1 181 ? -6.692 10.086 -0.714 1.00 93.12 181 ARG A CA 1
ATOM 1367 C C . ARG A 1 181 ? -6.535 11.548 -1.065 1.00 93.12 181 ARG A C 1
ATOM 1369 O O . ARG A 1 181 ? -5.431 11.982 -1.398 1.00 93.12 181 ARG A O 1
ATOM 1376 N N . ILE A 1 182 ? -7.601 12.316 -0.945 1.00 91.81 182 ILE A N 1
ATOM 1377 C CA . ILE A 1 182 ? -7.570 13.759 -1.128 1.00 91.81 182 ILE A CA 1
ATOM 1378 C C . ILE A 1 182 ? -7.078 14.397 0.170 1.00 91.81 182 ILE A C 1
ATOM 1380 O O . ILE A 1 182 ? -7.613 14.174 1.257 1.00 91.81 182 ILE A O 1
ATOM 1384 N N . ASN A 1 183 ? -5.991 15.161 0.081 1.00 89.94 183 ASN A N 1
ATOM 1385 C CA . ASN A 1 183 ? -5.462 15.878 1.233 1.00 89.94 183 ASN A CA 1
ATOM 1386 C C . ASN A 1 183 ? -6.237 17.188 1.485 1.00 89.94 183 ASN A C 1
ATOM 1388 O O . ASN A 1 183 ? -7.103 17.590 0.714 1.00 89.94 183 ASN A O 1
ATOM 1392 N N . LYS A 1 184 ? -5.879 17.905 2.556 1.00 88.19 184 LYS A N 1
ATOM 1393 C CA . LYS A 1 184 ? -6.515 19.188 2.916 1.00 88.19 184 LYS A CA 1
ATOM 1394 C C . LYS A 1 184 ? -6.359 20.289 1.858 1.00 88.19 184 LYS A C 1
ATOM 1396 O O . LYS A 1 184 ? -7.137 21.234 1.872 1.00 88.19 184 LYS A O 1
ATOM 1401 N N . ASP A 1 185 ? -5.373 20.161 0.973 1.00 89.00 185 ASP A N 1
ATOM 1402 C CA . ASP A 1 185 ? -5.105 21.096 -0.122 1.00 89.00 185 ASP A CA 1
ATOM 1403 C C . ASP A 1 185 ? -5.832 20.688 -1.420 1.00 89.00 185 ASP A C 1
ATOM 1405 O O . ASP A 1 185 ? -5.599 21.287 -2.467 1.00 89.00 185 ASP A O 1
ATOM 1409 N N . GLY A 1 186 ? -6.673 19.645 -1.383 1.00 86.56 186 GLY A N 1
ATOM 1410 C CA . GLY A 1 186 ? -7.379 19.110 -2.552 1.00 86.56 186 GLY A CA 1
ATOM 1411 C C . GLY A 1 186 ? -6.516 18.238 -3.469 1.00 86.56 186 GLY A C 1
ATOM 1412 O O . GLY A 1 186 ? -6.955 17.854 -4.549 1.00 86.56 186 GLY A O 1
ATOM 1413 N N . LYS A 1 187 ? -5.284 17.904 -3.070 1.00 88.94 187 LYS A N 1
ATOM 1414 C CA . LYS A 1 187 ? -4.366 17.085 -3.867 1.00 88.94 187 LYS A CA 1
ATOM 1415 C C . LYS A 1 187 ? -4.602 15.596 -3.625 1.00 88.94 187 LYS A C 1
ATOM 1417 O O . LYS A 1 187 ? -4.551 15.137 -2.484 1.00 88.94 187 LYS A O 1
ATOM 1422 N N . ALA A 1 188 ? -4.744 14.839 -4.712 1.00 90.25 188 ALA A N 1
ATOM 1423 C CA . ALA A 1 188 ? -4.792 13.383 -4.688 1.00 90.25 188 ALA A CA 1
ATOM 1424 C C . ALA A 1 188 ? -3.419 12.780 -4.333 1.00 90.25 188 ALA A C 1
ATOM 1426 O O . ALA A 1 188 ? -2.405 13.025 -4.994 1.00 90.25 188 ALA A O 1
ATOM 1427 N N . ILE A 1 189 ? -3.382 11.977 -3.271 1.00 91.75 189 ILE A N 1
ATOM 1428 C CA . ILE A 1 189 ? -2.205 11.254 -2.785 1.00 91.75 189 ILE A CA 1
ATOM 1429 C C . ILE A 1 189 ? -2.464 9.762 -2.943 1.00 91.75 189 ILE A C 1
ATOM 1431 O O . ILE A 1 189 ? -3.389 9.228 -2.338 1.00 91.75 189 ILE A O 1
ATOM 1435 N N . ARG A 1 190 ? -1.607 9.077 -3.701 1.00 93.38 190 ARG A N 1
ATOM 1436 C CA . ARG A 1 190 ? -1.676 7.621 -3.881 1.00 93.38 190 ARG A CA 1
ATOM 1437 C C . ARG A 1 190 ? -1.618 6.899 -2.536 1.00 93.38 190 ARG A C 1
ATOM 1439 O O . ARG A 1 190 ? -0.768 7.208 -1.693 1.00 93.38 190 ARG A O 1
ATOM 1446 N N . VAL A 1 191 ? -2.486 5.915 -2.351 1.00 94.44 191 VAL A N 1
ATOM 1447 C CA . VAL A 1 191 ? -2.363 4.961 -1.248 1.00 94.44 191 VAL A CA 1
ATOM 1448 C C . VAL A 1 191 ? -1.152 4.068 -1.512 1.00 94.44 191 VAL A C 1
ATOM 1450 O O . VAL A 1 191 ? -0.918 3.615 -2.632 1.00 94.44 191 VAL A O 1
ATOM 1453 N N . SER A 1 192 ? -0.351 3.834 -0.475 1.00 94.06 192 SER A N 1
ATOM 1454 C CA . SER A 1 192 ? 0.837 2.984 -0.530 1.00 94.06 192 SER A CA 1
ATOM 1455 C C . SER A 1 192 ? 1.042 2.283 0.801 1.00 94.06 192 SER A C 1
ATOM 1457 O O . SER A 1 192 ? 0.551 2.736 1.838 1.00 94.06 192 SER A O 1
ATOM 1459 N N . TYR A 1 193 ? 1.834 1.215 0.793 1.00 93.19 193 TYR A N 1
ATOM 1460 C CA . TYR A 1 193 ? 2.214 0.525 2.017 1.00 93.19 193 TYR A CA 1
ATOM 1461 C C . TYR A 1 193 ? 3.007 1.434 2.953 1.00 93.19 193 TYR A C 1
ATOM 1463 O O . TYR A 1 193 ? 3.911 2.155 2.537 1.00 93.19 193 TYR A O 1
ATOM 1471 N N . GLN A 1 194 ? 2.721 1.356 4.245 1.00 89.62 194 GLN A N 1
ATOM 1472 C CA . GLN A 1 194 ? 3.476 2.067 5.272 1.00 89.62 194 GLN A CA 1
ATOM 1473 C C . GLN A 1 194 ? 3.954 1.072 6.322 1.00 89.62 194 GLN A C 1
ATOM 1475 O O . GLN A 1 194 ? 3.307 0.057 6.594 1.00 89.62 194 GLN A O 1
ATOM 1480 N N . GLN A 1 195 ? 5.115 1.337 6.917 1.00 84.19 195 GLN A N 1
ATOM 1481 C CA . GLN A 1 195 ? 5.620 0.491 7.990 1.00 84.19 195 GLN A CA 1
ATOM 1482 C C . GLN A 1 195 ? 4.639 0.503 9.172 1.00 84.19 195 GLN A C 1
ATOM 1484 O O . GLN A 1 195 ? 4.221 1.562 9.630 1.00 84.19 195 GLN A O 1
ATOM 1489 N N . GLY A 1 196 ? 4.258 -0.682 9.659 1.00 84.50 196 GLY A N 1
ATOM 1490 C CA . GLY A 1 196 ? 3.337 -0.818 10.794 1.00 84.50 196 GLY A CA 1
ATOM 1491 C C . GLY A 1 196 ? 1.862 -0.520 10.485 1.00 84.50 196 GLY A C 1
ATOM 1492 O O . GLY A 1 196 ? 1.056 -0.452 11.412 1.00 84.50 196 GLY A O 1
ATOM 1493 N N . ARG A 1 197 ? 1.483 -0.363 9.209 1.00 91.56 197 ARG A N 1
ATOM 1494 C CA . ARG A 1 197 ? 0.090 -0.186 8.771 1.00 91.56 197 ARG A CA 1
ATOM 1495 C C . ARG A 1 197 ? -0.306 -1.317 7.818 1.00 91.56 197 ARG A C 1
ATOM 1497 O O . ARG A 1 197 ? 0.375 -1.549 6.822 1.00 91.56 197 ARG A O 1
ATOM 1504 N N . ALA A 1 198 ? -1.362 -2.046 8.166 1.00 92.44 198 ALA A N 1
ATOM 1505 C CA . ALA A 1 198 ? -1.992 -3.034 7.291 1.00 92.44 198 ALA A CA 1
ATOM 1506 C C . ALA A 1 198 ? -2.875 -2.329 6.253 1.00 92.44 198 ALA A C 1
ATOM 1508 O O . ALA A 1 198 ? -3.420 -1.266 6.565 1.00 92.44 198 ALA A O 1
ATOM 1509 N N . ILE A 1 199 ? -3.012 -2.897 5.048 1.00 93.19 199 ILE A N 1
ATOM 1510 C CA . ILE A 1 199 ? -3.705 -2.205 3.948 1.00 93.19 199 ILE A CA 1
ATOM 1511 C C . ILE A 1 199 ? -5.210 -2.088 4.190 1.00 93.19 199 ILE A C 1
ATOM 1513 O O . ILE A 1 199 ? -5.822 -1.142 3.710 1.00 93.19 199 ILE A O 1
ATOM 1517 N N . TRP A 1 200 ? -5.803 -2.988 4.987 1.00 95.56 200 TRP A N 1
ATOM 1518 C CA . TRP A 1 200 ? -7.238 -2.945 5.283 1.00 95.56 200 TRP A CA 1
ATOM 1519 C C . TRP A 1 200 ? -7.661 -1.627 5.948 1.00 95.56 200 TRP A C 1
ATOM 1521 O O . TRP A 1 200 ? -8.787 -1.169 5.797 1.00 95.56 200 TRP A O 1
ATOM 1531 N N . ARG A 1 201 ? -6.736 -0.962 6.650 1.00 96.38 201 ARG A N 1
ATOM 1532 C CA . ARG A 1 201 ? -6.972 0.348 7.275 1.00 96.38 201 ARG A CA 1
ATOM 1533 C C . ARG A 1 201 ? -7.166 1.467 6.248 1.00 96.38 201 ARG A C 1
ATOM 1535 O O . ARG A 1 201 ? -7.625 2.547 6.607 1.00 96.38 201 ARG A O 1
ATOM 1542 N N . ASP A 1 202 ? -6.771 1.229 5.000 1.00 95.19 202 ASP A N 1
ATOM 1543 C CA . ASP A 1 202 ? -6.971 2.107 3.848 1.00 95.19 202 ASP A CA 1
ATOM 1544 C C . ASP A 1 202 ? -8.114 1.610 2.933 1.00 95.19 202 ASP A C 1
ATOM 1546 O O . ASP A 1 202 ? -8.311 2.168 1.858 1.00 95.19 202 ASP A O 1
ATOM 1550 N N . LEU A 1 203 ? -8.924 0.629 3.369 1.00 95.56 203 LEU A N 1
ATOM 1551 C CA . LEU A 1 203 ? -10.160 0.234 2.676 1.00 95.56 203 LEU A CA 1
ATOM 1552 C C . LEU A 1 203 ? -11.120 1.386 2.363 1.00 95.56 203 LEU A C 1
ATOM 1554 O O . LEU A 1 203 ? -11.721 1.332 1.294 1.00 95.56 203 LEU A O 1
ATOM 1558 N N . PRO A 1 204 ? -11.258 2.441 3.196 1.00 95.50 204 PRO A N 1
ATOM 1559 C CA . PRO A 1 204 ? -12.059 3.603 2.825 1.00 95.50 204 PRO A CA 1
ATOM 1560 C C . PRO A 1 204 ? -11.643 4.218 1.484 1.00 95.50 204 PRO A C 1
ATOM 1562 O O . PRO A 1 204 ? -12.481 4.743 0.770 1.00 95.50 204 PRO A O 1
ATOM 1565 N N . SER A 1 205 ? -10.371 4.109 1.099 1.00 95.00 205 SER A N 1
ATOM 1566 C CA . SER A 1 205 ? -9.887 4.588 -0.196 1.00 95.00 205 SER A CA 1
ATOM 1567 C C . SER A 1 205 ? -10.165 3.623 -1.353 1.00 95.00 205 SER A C 1
ATOM 1569 O O . SER A 1 205 ? -9.920 3.981 -2.498 1.00 95.00 205 SER A O 1
ATOM 1571 N N . MET A 1 206 ? -10.628 2.402 -1.076 1.00 95.31 206 MET A N 1
ATOM 1572 C CA . MET A 1 206 ? -10.922 1.359 -2.069 1.00 95.31 206 MET A CA 1
ATOM 1573 C C . MET A 1 206 ? -12.419 1.199 -2.361 1.00 95.31 206 MET A C 1
ATOM 1575 O O . MET A 1 206 ? -12.763 0.580 -3.361 1.00 95.31 206 MET A O 1
ATOM 1579 N N . VAL A 1 207 ? -13.291 1.750 -1.514 1.00 95.69 207 VAL A N 1
ATOM 1580 C CA . VAL A 1 207 ? -14.757 1.712 -1.660 1.00 95.69 207 VAL A CA 1
ATOM 1581 C C . VAL A 1 207 ? -15.302 3.093 -2.051 1.00 95.69 207 VAL A C 1
ATOM 1583 O O . VAL A 1 207 ? -14.634 4.092 -1.760 1.00 95.69 207 VAL A O 1
ATOM 1586 N N . PRO A 1 208 ? -16.499 3.191 -2.664 1.00 95.19 208 PRO A N 1
ATOM 1587 C CA . PRO A 1 208 ? -17.102 4.461 -3.065 1.00 95.19 208 PRO A CA 1
ATOM 1588 C C . PRO A 1 208 ? -17.054 5.546 -1.982 1.00 95.19 208 PRO A C 1
ATOM 1590 O O . PRO A 1 208 ? -17.241 5.283 -0.791 1.00 95.19 208 PRO A O 1
ATOM 1593 N N . ASP A 1 209 ? -16.797 6.783 -2.409 1.00 93.44 209 ASP A N 1
ATOM 1594 C CA . ASP A 1 209 ? -16.918 7.991 -1.591 1.00 93.44 209 ASP A CA 1
ATOM 1595 C C . ASP A 1 209 ? -18.140 8.785 -2.072 1.00 93.44 209 ASP A C 1
ATOM 1597 O O . ASP A 1 209 ? -18.034 9.471 -3.091 1.00 93.44 209 ASP A O 1
ATOM 1601 N N . PRO A 1 210 ? -19.284 8.749 -1.361 1.00 89.06 210 PRO A N 1
ATOM 1602 C CA . PRO A 1 210 ? -20.476 9.500 -1.761 1.00 89.06 210 PRO A CA 1
ATOM 1603 C C . PRO A 1 210 ? -20.238 11.011 -1.868 1.00 89.06 210 PRO A C 1
ATOM 1605 O O . PRO A 1 210 ? -20.969 11.712 -2.565 1.00 89.06 210 PRO A O 1
ATOM 1608 N N . THR A 1 211 ? -19.234 11.534 -1.158 1.00 87.75 211 THR A N 1
ATOM 1609 C CA . THR A 1 211 ? -18.909 12.963 -1.164 1.00 87.75 211 THR A CA 1
ATOM 1610 C C . THR A 1 211 ? -18.002 13.354 -2.325 1.00 87.75 211 THR A C 1
ATOM 1612 O O . THR A 1 211 ? -17.907 14.539 -2.636 1.00 87.75 211 THR A O 1
ATOM 1615 N N . CYS A 1 212 ? -17.312 12.390 -2.944 1.00 83.75 212 CYS A N 1
ATOM 1616 C CA . CYS A 1 212 ? -16.264 12.613 -3.943 1.00 83.75 212 CYS A CA 1
ATOM 1617 C C . CYS A 1 212 ? -15.171 13.608 -3.491 1.00 83.75 212 CYS A C 1
ATOM 1619 O O . CYS A 1 212 ? -14.539 14.256 -4.328 1.00 83.75 212 CYS A O 1
ATOM 1621 N N . THR A 1 213 ? -14.965 13.780 -2.177 1.00 87.81 213 THR A N 1
ATOM 1622 C CA . THR A 1 213 ? -14.054 14.803 -1.625 1.00 87.81 213 THR A CA 1
ATOM 1623 C C . THR A 1 213 ? -12.920 14.245 -0.779 1.00 87.81 213 THR A C 1
ATOM 1625 O O . THR A 1 213 ? -11.953 14.965 -0.535 1.00 87.81 213 THR A O 1
ATOM 1628 N N . GLN A 1 214 ? -13.016 12.999 -0.317 1.00 90.12 214 GLN A N 1
ATOM 1629 C CA . GLN A 1 214 ? -12.049 12.380 0.590 1.00 90.12 214 GLN A CA 1
ATOM 1630 C C . GLN A 1 214 ? -11.171 11.364 -0.131 1.00 90.12 214 GLN A C 1
ATOM 1632 O O . GLN A 1 214 ? -9.967 11.312 0.119 1.00 90.12 214 GLN A O 1
ATOM 1637 N N . ASP A 1 215 ? -11.754 10.581 -1.035 1.00 93.62 215 ASP A N 1
ATOM 1638 C CA . ASP A 1 215 ? -11.086 9.452 -1.672 1.00 93.62 215 ASP A CA 1
ATOM 1639 C C . ASP A 1 215 ? -11.474 9.302 -3.147 1.00 93.62 215 ASP A C 1
ATOM 1641 O O . ASP A 1 215 ? -12.572 9.663 -3.563 1.00 93.62 215 ASP A O 1
ATOM 1645 N N . GLN A 1 216 ? -10.560 8.735 -3.932 1.00 93.06 216 GLN A N 1
ATOM 1646 C CA . GLN A 1 216 ? -10.802 8.271 -5.297 1.00 93.06 216 GLN A CA 1
ATOM 1647 C C . GLN A 1 216 ? -10.481 6.772 -5.354 1.00 93.06 216 GLN A C 1
ATOM 1649 O O . GLN A 1 216 ? -9.297 6.408 -5.298 1.00 93.06 216 GLN A O 1
ATOM 1654 N N . PRO A 1 217 ? -11.509 5.909 -5.421 1.00 94.31 217 PRO A N 1
ATOM 1655 C CA . PRO A 1 217 ? -11.339 4.466 -5.538 1.00 94.31 217 PRO A CA 1
ATOM 1656 C C . PRO A 1 217 ? -10.634 4.054 -6.836 1.00 94.31 217 PRO A C 1
ATOM 1658 O O . PRO A 1 217 ? -10.612 4.821 -7.802 1.00 94.31 217 PRO A O 1
ATOM 1661 N N . PRO A 1 218 ? -10.053 2.844 -6.883 1.00 94.12 218 PRO A N 1
ATOM 1662 C CA . PRO A 1 218 ? -9.432 2.339 -8.092 1.00 94.12 218 PRO A CA 1
ATOM 1663 C C . PRO A 1 218 ? -10.519 1.926 -9.086 1.00 94.12 218 PRO A C 1
ATOM 1665 O O . PRO A 1 218 ? -11.298 1.010 -8.824 1.00 94.12 218 PRO A O 1
ATOM 1668 N N . VAL A 1 219 ? -10.534 2.583 -10.247 1.00 92.75 219 VAL A N 1
ATOM 1669 C CA . VAL A 1 219 ? -11.535 2.401 -11.317 1.00 92.75 219 VAL A CA 1
ATOM 1670 C C . VAL A 1 219 ? -11.640 0.941 -11.780 1.00 92.75 219 VAL A C 1
ATOM 1672 O O . VAL A 1 219 ? -12.695 0.501 -12.229 1.00 92.75 219 VAL A O 1
ATOM 1675 N N . VAL A 1 220 ? -10.573 0.148 -11.625 1.00 93.38 220 VAL A N 1
ATOM 1676 C CA . VAL A 1 220 ? -10.599 -1.289 -11.935 1.00 93.38 220 VAL A CA 1
ATOM 1677 C C . VAL A 1 220 ? -11.667 -2.058 -11.148 1.00 93.38 220 VAL A C 1
ATOM 1679 O O . VAL A 1 220 ? -12.209 -3.039 -11.653 1.00 93.38 220 VAL A O 1
ATOM 1682 N N . LEU A 1 221 ? -12.017 -1.610 -9.937 1.00 94.44 221 LEU A N 1
ATOM 1683 C CA . LEU A 1 221 ? -13.073 -2.242 -9.143 1.00 94.44 221 LEU A CA 1
ATOM 1684 C C . LEU A 1 221 ? -14.460 -1.938 -9.694 1.00 94.44 221 LEU A C 1
ATOM 1686 O O . LEU A 1 221 ? -15.300 -2.833 -9.716 1.00 94.44 221 LEU A O 1
ATOM 1690 N N . ASP A 1 222 ? -14.673 -0.732 -10.222 1.00 92.00 222 ASP A N 1
ATOM 1691 C CA . ASP A 1 222 ? -15.929 -0.387 -10.887 1.00 92.00 222 ASP A CA 1
ATOM 1692 C C . ASP A 1 222 ? -16.154 -1.288 -12.106 1.00 92.00 222 ASP A C 1
ATOM 1694 O O . ASP A 1 222 ? -17.275 -1.716 -12.368 1.00 92.00 222 ASP A O 1
ATOM 1698 N N . TRP A 1 223 ? -15.102 -1.627 -12.859 1.00 92.19 223 TRP A N 1
ATOM 1699 C CA . TRP A 1 223 ? -15.220 -2.558 -13.988 1.00 92.19 223 TRP A CA 1
ATOM 1700 C C . TRP A 1 223 ? -15.564 -3.973 -13.541 1.00 92.19 223 TRP A C 1
ATOM 1702 O O . TRP A 1 223 ? -16.457 -4.586 -14.126 1.00 92.19 223 TRP A O 1
ATOM 1712 N N . ALA A 1 224 ? -14.910 -4.464 -12.488 1.00 93.81 224 ALA A N 1
ATOM 1713 C CA . ALA A 1 224 ? -15.202 -5.773 -11.917 1.00 93.81 224 ALA A CA 1
ATOM 1714 C C . ALA A 1 224 ? -16.667 -5.871 -11.454 1.00 93.81 224 ALA A C 1
ATOM 1716 O O . ALA A 1 224 ? -17.381 -6.794 -11.844 1.00 93.81 224 ALA A O 1
ATOM 1717 N N . VAL A 1 225 ? -17.139 -4.874 -10.700 1.00 93.44 225 VAL A N 1
ATOM 1718 C CA . VAL A 1 225 ? -18.532 -4.783 -10.234 1.00 93.44 225 VAL A CA 1
ATOM 1719 C C . VAL A 1 225 ? -19.505 -4.686 -11.407 1.00 93.44 225 VAL A C 1
ATOM 1721 O O . VAL A 1 225 ? -20.516 -5.383 -11.427 1.00 93.44 225 VAL A O 1
ATOM 1724 N N . ASN A 1 226 ? -19.204 -3.867 -12.418 1.00 92.44 226 ASN A N 1
ATOM 1725 C CA . ASN A 1 226 ? -20.047 -3.748 -13.608 1.00 92.44 226 ASN A CA 1
ATOM 1726 C C . ASN A 1 226 ? -20.156 -5.068 -14.382 1.00 92.44 226 ASN A C 1
ATOM 1728 O O . ASN A 1 226 ? -21.237 -5.390 -14.876 1.00 92.44 226 ASN A O 1
ATOM 1732 N N . LEU A 1 227 ? -19.068 -5.839 -14.479 1.00 92.69 227 LEU A N 1
ATOM 1733 C CA . LEU A 1 227 ? -19.083 -7.150 -15.121 1.00 92.69 227 LEU A CA 1
ATOM 1734 C C . LEU A 1 227 ? -19.962 -8.137 -14.344 1.00 92.69 227 LEU A C 1
ATOM 1736 O O . LEU A 1 227 ? -20.824 -8.773 -14.947 1.00 92.69 227 LEU A O 1
ATOM 1740 N N . TYR A 1 228 ? -19.804 -8.224 -13.022 1.00 93.06 228 TYR A N 1
ATOM 1741 C CA . TYR A 1 228 ? -20.647 -9.087 -12.189 1.00 93.06 228 TYR A CA 1
ATOM 1742 C C . TYR A 1 228 ? -22.125 -8.682 -12.239 1.00 93.06 228 TYR A C 1
ATOM 1744 O O . TYR A 1 228 ? -22.992 -9.533 -12.447 1.00 93.06 228 TYR A O 1
ATOM 1752 N N . ASN A 1 229 ? -22.421 -7.380 -12.191 1.00 92.44 229 ASN A N 1
ATOM 1753 C CA . ASN A 1 229 ? -23.776 -6.858 -12.376 1.00 92.44 229 ASN A CA 1
ATOM 1754 C C . ASN A 1 229 ? -24.371 -7.272 -13.732 1.00 92.44 229 ASN A C 1
ATOM 1756 O O . ASN A 1 229 ? -25.526 -7.692 -13.796 1.00 92.44 229 ASN A O 1
ATOM 1760 N N . ALA A 1 230 ? -23.594 -7.192 -14.817 1.00 92.75 230 ALA A N 1
ATOM 1761 C CA . ALA A 1 230 ? -24.041 -7.598 -16.151 1.00 92.75 230 ALA A CA 1
ATOM 1762 C C . ALA A 1 230 ? -24.309 -9.111 -16.265 1.00 92.75 230 ALA A C 1
ATOM 1764 O O . ALA A 1 230 ? -25.128 -9.526 -17.087 1.00 92.75 230 ALA A O 1
ATOM 1765 N N . LEU A 1 231 ? -23.646 -9.924 -15.439 1.00 93.38 231 LEU A N 1
ATOM 1766 C CA . LEU A 1 231 ? -23.871 -11.368 -15.326 1.00 93.38 231 LEU A CA 1
ATOM 1767 C C . LEU A 1 231 ? -25.024 -11.728 -14.369 1.00 93.38 231 LEU A C 1
ATOM 1769 O O . LEU A 1 231 ? -25.437 -12.885 -14.330 1.00 93.38 231 LEU A O 1
ATOM 1773 N N . GLY A 1 232 ? -25.575 -10.755 -13.634 1.00 93.06 232 GLY A N 1
ATOM 1774 C CA . GLY A 1 232 ? -26.607 -10.980 -12.618 1.00 93.06 232 GLY A CA 1
ATOM 1775 C C . GLY A 1 232 ? -26.069 -11.555 -11.303 1.00 93.06 232 GLY A C 1
ATOM 1776 O O . GLY A 1 232 ? -26.841 -12.070 -10.499 1.00 93.06 232 GLY A O 1
ATOM 1777 N N . GLU A 1 233 ? -24.759 -11.473 -11.078 1.00 91.38 233 GLU A N 1
ATOM 1778 C CA . GLU A 1 233 ? -24.084 -11.936 -9.867 1.00 91.38 233 GLU A CA 1
ATOM 1779 C C . GLU A 1 233 ? -23.942 -10.756 -8.898 1.00 91.38 233 GLU A C 1
ATOM 1781 O O . GLU A 1 233 ? -22.916 -10.093 -8.881 1.00 91.38 233 GLU A O 1
ATOM 1786 N N . LEU A 1 234 ? -24.998 -10.421 -8.150 1.00 85.88 234 LEU A N 1
ATOM 1787 C CA . LEU A 1 234 ? -25.018 -9.224 -7.285 1.00 85.88 234 LEU A CA 1
ATOM 1788 C C . LEU A 1 234 ? -24.427 -9.464 -5.885 1.00 85.88 234 LEU A C 1
ATOM 1790 O O . LEU A 1 234 ? -23.901 -8.541 -5.270 1.00 85.88 234 LEU A O 1
ATOM 1794 N N . ASP A 1 235 ? -24.482 -10.709 -5.409 1.00 86.12 235 ASP A N 1
ATOM 1795 C CA . ASP A 1 235 ? -24.050 -11.107 -4.061 1.00 86.12 235 ASP A CA 1
ATOM 1796 C C . ASP A 1 235 ? -22.623 -11.678 -4.039 1.00 86.12 235 ASP A C 1
ATOM 1798 O O . ASP A 1 235 ? -22.222 -12.365 -3.097 1.00 86.12 235 ASP A O 1
ATOM 1802 N N . ARG A 1 236 ? -21.853 -11.474 -5.111 1.00 88.88 236 ARG A N 1
ATOM 1803 C CA . ARG A 1 236 ? -20.545 -12.104 -5.262 1.00 88.88 236 ARG A CA 1
ATOM 1804 C C . ARG A 1 236 ? -19.486 -11.368 -4.443 1.00 88.88 236 ARG A C 1
ATOM 1806 O O . ARG A 1 236 ? -19.415 -10.143 -4.430 1.00 88.88 236 ARG A O 1
ATOM 1813 N N . GLU A 1 237 ? -18.614 -12.113 -3.771 1.00 92.12 237 GLU A N 1
ATOM 1814 C CA . GLU A 1 237 ? -17.428 -11.521 -3.154 1.00 92.12 237 GLU A CA 1
ATOM 1815 C C . GLU A 1 237 ? -16.401 -11.142 -4.226 1.00 92.12 237 GLU A C 1
ATOM 1817 O O . GLU A 1 237 ? -16.058 -11.924 -5.118 1.00 92.12 237 GLU A O 1
ATOM 1822 N N . VAL A 1 238 ? -15.873 -9.927 -4.117 1.00 93.81 238 VAL A N 1
ATOM 1823 C CA . VAL A 1 238 ? -14.781 -9.436 -4.946 1.00 93.81 238 VAL A CA 1
ATOM 1824 C C . VAL A 1 238 ? -13.475 -9.669 -4.194 1.00 93.81 238 VAL A C 1
ATOM 1826 O O . VAL A 1 238 ? -13.130 -8.951 -3.251 1.00 93.81 238 VAL A O 1
ATOM 1829 N N . HIS A 1 239 ? -12.727 -10.688 -4.615 1.00 95.31 239 HIS A N 1
ATOM 1830 C CA . HIS A 1 239 ? -11.391 -10.942 -4.086 1.00 95.31 239 HIS A CA 1
ATOM 1831 C C . HIS A 1 239 ? -10.415 -9.915 -4.661 1.00 95.31 239 HIS A C 1
ATOM 1833 O O . HIS A 1 239 ? -10.242 -9.804 -5.871 1.00 95.31 239 HIS A O 1
ATOM 1839 N N . LEU A 1 240 ? -9.740 -9.172 -3.798 1.00 95.38 240 LEU A N 1
ATOM 1840 C CA . LEU A 1 240 ? -8.767 -8.154 -4.159 1.00 95.38 240 LEU A CA 1
ATOM 1841 C C . LEU A 1 240 ? -7.354 -8.637 -3.873 1.00 95.38 240 LEU A C 1
ATOM 1843 O O . LEU A 1 240 ? -7.055 -9.137 -2.787 1.00 95.38 240 LEU A O 1
ATOM 1847 N N . LEU A 1 241 ? -6.455 -8.408 -4.823 1.00 96.50 241 LEU A N 1
ATOM 1848 C CA . LEU A 1 241 ? -5.018 -8.440 -4.606 1.00 96.50 241 LEU A CA 1
ATOM 1849 C C . LEU A 1 241 ? -4.506 -7.002 -4.562 1.00 96.50 241 LEU A C 1
ATOM 1851 O O . LEU A 1 241 ? -4.545 -6.297 -5.565 1.00 96.50 241 LEU A O 1
ATOM 1855 N N . SER A 1 242 ? -3.979 -6.589 -3.414 1.00 95.88 242 SER A N 1
ATOM 1856 C CA . SER A 1 242 ? -3.185 -5.370 -3.305 1.00 95.88 242 SER A CA 1
ATOM 1857 C C . SER A 1 242 ? -1.710 -5.746 -3.376 1.00 95.88 242 SER A C 1
ATOM 1859 O O . SER A 1 242 ? -1.255 -6.599 -2.613 1.00 95.88 242 SER A O 1
ATOM 1861 N N . ALA A 1 243 ? -0.943 -5.115 -4.260 1.00 94.94 243 ALA A N 1
ATOM 1862 C CA . ALA A 1 243 ? 0.489 -5.344 -4.404 1.00 94.94 243 ALA A CA 1
ATOM 1863 C C . ALA A 1 243 ? 1.232 -4.038 -4.674 1.00 94.94 243 ALA A C 1
ATOM 1865 O O . ALA A 1 243 ? 0.763 -3.165 -5.398 1.00 94.94 243 ALA A O 1
ATOM 1866 N N . GLY A 1 244 ? 2.420 -3.886 -4.098 1.00 93.81 244 GLY A N 1
ATOM 1867 C CA . GLY A 1 244 ? 3.150 -2.640 -4.263 1.00 93.81 244 GLY A CA 1
ATOM 1868 C C . GLY A 1 244 ? 4.413 -2.536 -3.439 1.00 93.81 244 GLY A C 1
ATOM 1869 O O . GLY A 1 244 ? 4.750 -3.416 -2.639 1.00 93.81 244 GLY A O 1
ATOM 1870 N N . LEU A 1 245 ? 5.100 -1.413 -3.631 1.00 90.44 245 LEU A N 1
ATOM 1871 C CA . LEU A 1 245 ? 6.288 -1.059 -2.874 1.00 90.44 245 LEU A CA 1
ATOM 1872 C C . LEU A 1 245 ? 6.267 0.388 -2.419 1.00 90.44 245 LEU A C 1
ATOM 1874 O O . LEU A 1 245 ? 5.653 1.248 -3.045 1.00 90.44 245 LEU A O 1
ATOM 1878 N N . THR A 1 246 ? 7.013 0.637 -1.352 1.00 90.88 246 THR A N 1
ATOM 1879 C CA . THR A 1 246 ? 7.255 1.956 -0.789 1.00 90.88 246 THR A CA 1
ATOM 1880 C C . THR A 1 246 ? 8.745 2.175 -0.625 1.00 90.88 246 THR A C 1
ATOM 1882 O O . THR A 1 246 ? 9.506 1.293 -0.213 1.00 90.88 246 THR A O 1
ATOM 1885 N N . SER A 1 247 ? 9.146 3.395 -0.938 1.00 88.69 247 SER A N 1
ATOM 1886 C CA . SER A 1 247 ? 10.499 3.895 -0.866 1.00 88.69 247 SER A CA 1
ATOM 1887 C C . SER A 1 247 ? 10.513 5.292 -0.260 1.00 88.69 247 SER A C 1
ATOM 1889 O O . SER A 1 247 ? 9.612 6.104 -0.472 1.00 88.69 247 SER A O 1
ATOM 1891 N N . ASN A 1 248 ? 11.580 5.587 0.468 1.00 86.44 248 ASN A N 1
ATOM 1892 C CA . ASN A 1 248 ? 11.908 6.929 0.906 1.00 86.44 248 ASN A CA 1
ATOM 1893 C C . ASN A 1 248 ? 13.052 7.439 0.037 1.00 86.44 248 ASN A C 1
ATOM 1895 O O . ASN A 1 248 ? 14.212 7.035 0.185 1.00 86.44 248 ASN A O 1
ATOM 1899 N N . LYS A 1 249 ? 12.703 8.306 -0.919 1.00 83.19 249 LYS A N 1
ATOM 1900 C CA . LYS A 1 249 ? 13.578 8.682 -2.038 1.00 83.19 249 LYS A CA 1
ATOM 1901 C C . LYS A 1 249 ? 13.969 7.423 -2.823 1.00 83.19 249 LYS A C 1
ATOM 1903 O O . LYS A 1 249 ? 13.092 6.715 -3.292 1.00 83.19 249 LYS A O 1
ATOM 1908 N N . ALA A 1 250 ? 15.261 7.127 -2.945 1.00 81.69 250 ALA A N 1
ATOM 1909 C CA . ALA A 1 250 ? 15.752 5.944 -3.648 1.00 81.69 250 ALA A CA 1
ATOM 1910 C C . ALA A 1 250 ? 15.856 4.689 -2.757 1.00 81.69 250 ALA A C 1
ATOM 1912 O O . ALA A 1 250 ? 16.178 3.616 -3.257 1.00 81.69 250 ALA A O 1
ATOM 1913 N N . LYS A 1 251 ? 15.619 4.801 -1.441 1.00 84.56 251 LYS A N 1
ATOM 1914 C CA . LYS A 1 251 ? 15.736 3.672 -0.512 1.00 84.56 251 LYS A CA 1
ATOM 1915 C C . LYS A 1 251 ? 14.415 2.917 -0.445 1.00 84.56 251 LYS A C 1
ATOM 1917 O O . LYS A 1 251 ? 13.429 3.481 0.019 1.00 84.56 251 LYS A O 1
ATOM 1922 N N . LEU A 1 252 ? 14.411 1.645 -0.835 1.00 86.88 252 LEU A N 1
ATOM 1923 C CA . LEU A 1 252 ? 13.260 0.771 -0.617 1.00 86.88 252 LEU A CA 1
ATOM 1924 C C . LEU A 1 252 ? 13.062 0.526 0.882 1.00 86.88 252 LEU A C 1
ATOM 1926 O O . LEU A 1 252 ? 14.007 0.204 1.602 1.00 86.88 252 LEU A O 1
ATOM 1930 N N . GLU A 1 253 ? 11.833 0.699 1.353 1.00 87.62 253 GLU A N 1
ATOM 1931 C CA . GLU A 1 253 ? 11.461 0.467 2.752 1.00 87.62 253 GLU A CA 1
ATOM 1932 C C . GLU A 1 253 ? 10.634 -0.807 2.904 1.00 87.62 253 GLU A C 1
ATOM 1934 O O . GLU A 1 253 ? 10.759 -1.516 3.904 1.00 87.62 253 GLU A O 1
ATOM 1939 N N . ARG A 1 254 ? 9.777 -1.103 1.919 1.00 87.12 254 ARG A N 1
ATOM 1940 C CA . ARG A 1 254 ? 8.862 -2.243 1.971 1.00 87.12 254 ARG A CA 1
ATOM 1941 C C . ARG A 1 254 ? 8.349 -2.589 0.579 1.00 87.12 254 ARG A C 1
ATOM 1943 O O . ARG A 1 254 ? 8.004 -1.690 -0.175 1.00 87.12 254 ARG A O 1
ATOM 1950 N N . TRP A 1 255 ? 8.193 -3.873 0.288 1.00 89.94 255 TRP A N 1
ATOM 1951 C CA . TRP A 1 255 ? 7.209 -4.352 -0.682 1.00 89.94 255 TRP A CA 1
ATOM 1952 C C . TRP A 1 255 ? 6.242 -5.277 0.037 1.00 89.94 255 TRP A C 1
ATOM 1954 O O . TRP A 1 255 ? 6.598 -5.912 1.037 1.00 89.94 255 TRP A O 1
ATOM 1964 N N . ARG A 1 256 ? 5.005 -5.339 -0.438 1.00 92.44 256 ARG A N 1
ATOM 1965 C CA . ARG A 1 256 ? 4.016 -6.235 0.141 1.00 92.44 256 ARG A CA 1
ATOM 1966 C C . ARG A 1 256 ? 2.965 -6.621 -0.878 1.00 92.44 256 ARG A C 1
ATOM 1968 O O . ARG A 1 256 ? 2.712 -5.903 -1.840 1.00 92.44 256 ARG A O 1
ATOM 1975 N N . ILE A 1 257 ? 2.391 -7.785 -0.621 1.00 94.62 257 ILE A N 1
ATOM 1976 C CA . ILE A 1 257 ? 1.203 -8.293 -1.275 1.00 94.62 257 ILE A CA 1
ATOM 1977 C C . ILE A 1 257 ? 0.230 -8.644 -0.150 1.00 94.62 257 ILE A C 1
ATOM 1979 O O . ILE A 1 257 ? 0.621 -9.303 0.817 1.00 94.62 257 ILE A O 1
ATOM 1983 N N . GLU A 1 258 ? -0.999 -8.158 -0.243 1.00 95.19 258 GLU A N 1
ATOM 1984 C CA . GLU A 1 258 ? -2.093 -8.452 0.684 1.00 95.19 258 GLU A CA 1
ATOM 1985 C C . GLU A 1 258 ? -3.328 -8.850 -0.130 1.00 95.19 258 GLU A C 1
ATOM 1987 O O . GLU A 1 258 ? -3.483 -8.431 -1.279 1.00 95.19 258 GLU A O 1
ATOM 1992 N N . ARG A 1 259 ? -4.182 -9.693 0.452 1.00 94.88 259 ARG A N 1
ATOM 1993 C CA . ARG A 1 259 ? -5.457 -10.098 -0.142 1.00 94.88 259 ARG A CA 1
ATOM 1994 C C . ARG A 1 259 ? -6.588 -9.661 0.767 1.00 94.88 259 ARG A C 1
ATOM 1996 O O . ARG A 1 259 ? -6.449 -9.783 1.982 1.00 94.88 259 ARG A O 1
ATOM 2003 N N . ILE A 1 260 ? -7.661 -9.155 0.176 1.00 94.19 260 ILE A N 1
ATOM 2004 C CA . ILE A 1 260 ? -8.865 -8.733 0.892 1.00 94.19 260 ILE A CA 1
ATOM 2005 C C . ILE A 1 260 ? -10.073 -9.259 0.131 1.00 94.19 260 ILE A C 1
ATOM 2007 O O . ILE A 1 260 ? -10.060 -9.274 -1.092 1.00 94.19 260 ILE A O 1
ATOM 2011 N N . GLU A 1 261 ? -11.102 -9.680 0.844 1.00 94.50 261 GLU A N 1
ATOM 2012 C CA . GLU A 1 261 ? -12.368 -10.125 0.267 1.00 94.50 261 GLU A CA 1
ATOM 2013 C C . GLU A 1 261 ? -13.403 -9.064 0.616 1.00 94.50 261 GLU A C 1
ATOM 2015 O O . GLU A 1 261 ? -13.558 -8.721 1.789 1.00 94.50 261 GLU A O 1
ATOM 2020 N N . LEU A 1 262 ? -14.026 -8.473 -0.403 1.00 94.69 262 LEU A N 1
ATOM 2021 C CA . LEU A 1 262 ? -15.042 -7.443 -0.225 1.00 94.69 262 LEU A CA 1
ATOM 2022 C C . LEU A 1 262 ? -16.375 -7.938 -0.776 1.00 94.69 262 LEU A C 1
ATOM 2024 O O . LEU A 1 262 ? -16.437 -8.280 -1.958 1.00 94.69 262 LEU A O 1
ATOM 2028 N N . PRO A 1 263 ? -17.454 -7.914 0.018 1.00 94.88 263 PRO A N 1
ATOM 2029 C CA . PRO A 1 263 ? -18.797 -8.000 -0.531 1.00 94.88 263 PRO A CA 1
ATOM 2030 C C . PRO A 1 263 ? -19.000 -6.957 -1.637 1.00 94.88 263 PRO A C 1
ATOM 2032 O O . PRO A 1 263 ? -18.706 -5.777 -1.436 1.00 94.88 263 PRO A O 1
ATOM 2035 N N . GLN A 1 264 ? -19.522 -7.367 -2.792 1.00 93.75 264 GLN A N 1
ATOM 2036 C CA . GLN A 1 264 ? -19.768 -6.465 -3.923 1.00 93.75 264 GLN A CA 1
ATOM 2037 C C . GLN A 1 264 ? -20.657 -5.272 -3.564 1.00 93.75 264 GLN A C 1
ATOM 2039 O O . GLN A 1 264 ? -20.394 -4.173 -4.046 1.00 93.75 264 GLN A O 1
ATOM 2044 N N . ALA A 1 265 ? -21.617 -5.447 -2.651 1.00 93.69 265 ALA A N 1
ATOM 2045 C CA . ALA A 1 265 ? -22.456 -4.364 -2.137 1.00 93.69 265 ALA A CA 1
ATOM 2046 C C . ALA A 1 265 ? -21.639 -3.188 -1.559 1.00 93.69 265 ALA A C 1
ATOM 2048 O O . ALA A 1 265 ? -22.004 -2.032 -1.753 1.00 93.69 265 ALA A O 1
ATOM 2049 N N . LEU A 1 266 ? -20.478 -3.442 -0.936 1.00 95.38 266 LEU A N 1
ATOM 2050 C CA . LEU A 1 266 ? -19.583 -2.380 -0.445 1.00 95.38 266 LEU A CA 1
ATOM 2051 C C . LEU A 1 266 ? -18.889 -1.601 -1.566 1.00 95.38 266 LEU A C 1
ATOM 2053 O O . LEU A 1 266 ? -18.351 -0.527 -1.312 1.00 95.38 266 LEU A O 1
ATOM 2057 N N . LEU A 1 267 ? -18.861 -2.142 -2.782 1.00 94.94 267 LEU A N 1
ATOM 2058 C CA . LEU A 1 267 ? -18.284 -1.501 -3.960 1.00 94.94 267 LEU A CA 1
ATOM 2059 C C . LEU A 1 267 ? -19.354 -0.853 -4.851 1.00 94.94 267 LEU A C 1
ATOM 2061 O O . LEU A 1 267 ? -19.040 0.092 -5.566 1.00 94.94 267 LEU A O 1
ATOM 2065 N N . SER A 1 268 ? -20.602 -1.329 -4.810 1.00 92.38 268 SER A N 1
ATOM 2066 C CA . SER A 1 268 ? -21.701 -0.812 -5.635 1.00 92.38 268 SER A CA 1
ATOM 2067 C C . SER A 1 268 ? -22.631 0.167 -4.921 1.00 92.38 268 SER A C 1
ATOM 2069 O O . SER A 1 268 ? -23.262 0.980 -5.594 1.00 92.38 268 SER A O 1
ATOM 2071 N N . GLU A 1 269 ? -22.745 0.105 -3.591 1.00 93.62 269 GLU A N 1
ATOM 2072 C CA . GLU A 1 269 ? -23.714 0.892 -2.820 1.00 93.62 269 GLU A CA 1
ATOM 2073 C C . GLU A 1 269 ? -23.019 1.959 -1.957 1.00 93.62 269 GLU A C 1
ATOM 2075 O O . GLU A 1 269 ? -22.420 1.633 -0.926 1.00 93.62 269 GLU A O 1
ATOM 2080 N N . PRO A 1 270 ? -23.101 3.254 -2.334 1.00 93.75 270 PRO A N 1
ATOM 2081 C CA . PRO A 1 270 ? -22.385 4.322 -1.636 1.00 93.75 270 PRO A CA 1
ATOM 2082 C C . PRO A 1 270 ? -22.752 4.464 -0.152 1.00 93.75 270 PRO A C 1
ATOM 2084 O O . PRO A 1 270 ? -21.878 4.771 0.655 1.00 93.75 270 PRO A O 1
ATOM 2087 N N . ASP A 1 271 ? -24.007 4.214 0.226 1.00 93.31 271 ASP A N 1
ATOM 2088 C CA . ASP A 1 271 ? -24.458 4.334 1.620 1.00 93.31 271 ASP A CA 1
ATOM 2089 C C . ASP A 1 271 ? -23.890 3.209 2.505 1.00 93.31 271 ASP A C 1
ATOM 2091 O O . ASP A 1 271 ? -23.399 3.467 3.607 1.00 93.31 271 ASP A O 1
ATOM 2095 N N . ILE A 1 272 ? -23.865 1.972 1.996 1.00 94.94 272 ILE A N 1
ATOM 2096 C CA . ILE A 1 272 ? -23.237 0.823 2.668 1.00 94.94 272 ILE A CA 1
ATOM 2097 C C . ILE A 1 272 ? -21.723 1.058 2.793 1.00 94.94 272 ILE A C 1
ATOM 2099 O O . ILE A 1 272 ? -21.139 0.881 3.868 1.00 94.94 272 ILE A O 1
ATOM 2103 N N . ALA A 1 273 ? -21.083 1.532 1.717 1.00 96.19 273 ALA A N 1
ATOM 2104 C CA . ALA A 1 273 ? -19.673 1.908 1.724 1.00 96.19 273 ALA A CA 1
ATOM 2105 C C . ALA A 1 273 ? -19.380 2.999 2.768 1.00 96.19 273 ALA A C 1
ATOM 2107 O O . ALA A 1 273 ? -18.407 2.894 3.517 1.00 96.19 273 ALA A O 1
ATOM 2108 N N . GLN A 1 274 ? -20.231 4.024 2.868 1.00 96.12 274 GLN A N 1
ATOM 2109 C CA . GLN A 1 274 ? -20.086 5.106 3.841 1.00 96.12 274 GLN A CA 1
ATOM 2110 C C . GLN A 1 274 ? -20.076 4.593 5.281 1.00 96.12 274 GLN A C 1
ATOM 2112 O O . GLN A 1 274 ? -19.237 5.022 6.077 1.00 96.12 274 GLN A O 1
ATOM 2117 N N . TYR A 1 275 ? -20.930 3.624 5.599 1.00 96.62 275 TYR A N 1
ATOM 2118 C CA . TYR A 1 275 ? -20.978 3.042 6.933 1.00 96.62 275 TYR A CA 1
ATOM 2119 C C . TYR A 1 275 ? -19.676 2.303 7.299 1.00 96.62 275 TYR A C 1
ATOM 2121 O O . TYR A 1 275 ? -19.098 2.545 8.364 1.00 96.62 275 TYR A O 1
ATOM 2129 N N . LEU A 1 276 ? -19.115 1.506 6.376 1.00 97.38 276 LEU A N 1
ATOM 2130 C CA . LEU A 1 276 ? -17.781 0.908 6.551 1.00 97.38 276 LEU A CA 1
ATOM 2131 C C . LEU A 1 276 ? -16.706 1.985 6.776 1.00 97.38 276 LEU A C 1
ATOM 2133 O O . LEU A 1 276 ? -15.858 1.856 7.666 1.00 97.38 276 LEU A O 1
ATOM 2137 N N . ARG A 1 277 ? -16.729 3.064 5.982 1.00 97.06 277 ARG A N 1
ATOM 2138 C CA . ARG A 1 277 ? -15.759 4.168 6.089 1.00 97.06 277 ARG A CA 1
ATOM 2139 C C . ARG A 1 277 ? -15.801 4.821 7.464 1.00 97.06 277 ARG A C 1
ATOM 2141 O O . ARG A 1 277 ? -14.745 5.122 8.027 1.00 97.06 277 ARG A O 1
ATOM 2148 N N . ASP A 1 278 ? -16.993 5.043 8.007 1.00 97.00 278 ASP A N 1
ATOM 2149 C CA . ASP A 1 278 ? -17.173 5.644 9.326 1.00 97.00 278 ASP A CA 1
ATOM 2150 C C . ASP A 1 278 ? -16.659 4.727 10.444 1.00 97.00 278 ASP A C 1
ATOM 2152 O O . ASP A 1 278 ? -15.942 5.193 11.333 1.00 97.00 278 ASP A O 1
ATOM 2156 N N . LEU A 1 279 ? -16.899 3.417 10.356 1.00 97.88 279 LEU A N 1
ATOM 2157 C CA . LEU A 1 279 ? -16.422 2.437 11.338 1.00 97.88 279 LEU A CA 1
ATOM 2158 C C . LEU A 1 279 ? -14.899 2.245 11.320 1.00 97.88 279 LEU A C 1
ATOM 2160 O O . LEU A 1 279 ? -14.266 2.148 12.380 1.00 97.88 279 LEU A O 1
ATOM 2164 N N . ILE A 1 280 ? -14.271 2.262 10.141 1.00 97.94 280 ILE A N 1
ATOM 2165 C CA . ILE A 1 280 ? -12.804 2.238 10.030 1.00 97.94 280 ILE A CA 1
ATOM 2166 C C . ILE A 1 280 ? -12.206 3.544 10.576 1.00 97.94 280 ILE A C 1
ATOM 2168 O O . ILE A 1 280 ? -11.224 3.519 11.325 1.00 97.94 280 ILE A O 1
ATOM 2172 N N . ARG A 1 281 ? -12.815 4.699 10.270 1.00 97.06 281 ARG A N 1
ATOM 2173 C CA . ARG A 1 281 ? -12.391 6.001 10.815 1.00 97.06 281 ARG A CA 1
ATOM 2174 C C . ARG A 1 281 ? -12.541 6.057 12.333 1.00 97.06 281 ARG A C 1
ATOM 2176 O O . ARG A 1 281 ? -11.689 6.639 13.011 1.00 97.06 281 ARG A O 1
ATOM 2183 N N . PHE A 1 282 ? -13.588 5.441 12.870 1.00 98.00 282 PHE A N 1
ATOM 2184 C CA . PHE A 1 282 ? -13.789 5.296 14.304 1.00 98.00 282 PHE A CA 1
ATOM 2185 C C . PHE A 1 282 ? -12.637 4.504 14.936 1.00 98.00 282 PHE A C 1
ATOM 2187 O O . PHE A 1 282 ? -11.988 5.011 15.851 1.00 98.00 282 PHE A O 1
ATOM 2194 N N . ALA A 1 283 ? -12.272 3.349 14.366 1.00 98.19 283 ALA A N 1
ATOM 2195 C CA . ALA A 1 283 ? -11.146 2.544 14.845 1.00 98.19 283 ALA A CA 1
ATOM 2196 C C . ALA A 1 283 ? -9.810 3.312 14.865 1.00 98.19 283 ALA A C 1
ATOM 2198 O O . ALA A 1 283 ? -9.049 3.202 15.832 1.00 98.19 283 ALA A O 1
ATOM 2199 N N . GLU A 1 284 ? -9.522 4.112 13.833 1.00 97.62 284 GLU A N 1
ATOM 2200 C CA . GLU A 1 284 ? -8.331 4.976 13.775 1.00 97.62 284 GLU A CA 1
ATOM 2201 C C . GLU A 1 284 ? -8.360 6.086 14.833 1.00 97.62 284 GLU A C 1
ATOM 2203 O O . GLU A 1 284 ? -7.349 6.360 15.486 1.00 97.62 284 GLU A O 1
ATOM 2208 N N . THR A 1 285 ? -9.521 6.713 15.028 1.00 97.62 285 THR A N 1
ATOM 2209 C CA . THR A 1 285 ? -9.706 7.806 15.993 1.00 97.62 285 THR A CA 1
ATOM 2210 C C . THR A 1 285 ? -9.542 7.308 17.428 1.00 97.62 285 THR A C 1
ATOM 2212 O O . THR A 1 285 ? -8.790 7.896 18.210 1.00 97.62 285 THR A O 1
ATOM 2215 N N . THR A 1 286 ? -10.157 6.172 17.759 1.00 97.88 286 THR A N 1
ATOM 2216 C CA . THR A 1 286 ? -9.986 5.497 19.050 1.00 97.88 286 THR A CA 1
ATOM 2217 C C . THR A 1 286 ? -8.522 5.135 19.283 1.00 97.88 286 THR A C 1
ATOM 2219 O O . THR A 1 286 ? -7.983 5.411 20.360 1.00 97.88 286 THR A O 1
ATOM 2222 N N . PHE A 1 287 ? -7.832 4.583 18.277 1.00 97.62 287 PHE A N 1
ATOM 2223 C CA . PHE A 1 287 ? -6.412 4.274 18.416 1.00 97.62 287 PHE A CA 1
ATOM 2224 C C . PHE A 1 287 ? -5.567 5.531 18.623 1.00 97.62 287 PHE A C 1
ATOM 2226 O O . PHE A 1 287 ? -4.645 5.517 19.433 1.00 97.62 287 PHE A O 1
ATOM 2233 N N . TYR A 1 288 ? -5.868 6.635 17.939 1.00 97.38 288 TYR A N 1
ATOM 2234 C CA . TYR A 1 288 ? -5.171 7.906 18.137 1.00 97.38 288 TYR A CA 1
ATOM 2235 C C . TYR A 1 288 ? -5.299 8.412 19.585 1.00 97.38 288 TYR A C 1
ATOM 2237 O O . TYR A 1 288 ? -4.296 8.789 20.213 1.00 97.38 288 TYR A O 1
ATOM 2245 N N . SER A 1 289 ? -6.509 8.358 20.148 1.00 97.94 289 SER A N 1
ATOM 2246 C CA . SER A 1 289 ? -6.774 8.676 21.555 1.00 97.94 289 SER A CA 1
ATOM 2247 C C . SER A 1 289 ? -6.009 7.738 22.493 1.00 97.94 289 SER A C 1
ATOM 2249 O O . SER A 1 289 ? -5.263 8.198 23.363 1.00 97.94 289 SER A O 1
ATOM 2251 N N . LEU A 1 290 ? -6.094 6.423 22.268 1.00 98.00 290 LEU A N 1
ATOM 2252 C CA . LEU A 1 290 ? -5.378 5.407 23.042 1.00 98.00 290 LEU A CA 1
ATOM 2253 C C . LEU A 1 290 ? -3.858 5.616 22.992 1.00 98.00 290 LEU A C 1
ATOM 2255 O O . LEU A 1 290 ? -3.186 5.617 24.025 1.00 98.00 290 LEU A O 1
ATOM 2259 N N . ARG A 1 291 ? -3.305 5.858 21.801 1.00 97.31 291 ARG A N 1
ATOM 2260 C CA . ARG A 1 291 ? -1.881 6.125 21.569 1.00 97.31 291 ARG A CA 1
ATOM 2261 C C . ARG A 1 291 ? -1.427 7.363 22.335 1.00 97.31 291 ARG A C 1
ATOM 2263 O O . ARG A 1 291 ? -0.320 7.374 22.874 1.00 97.31 291 ARG A O 1
ATOM 2270 N N . THR A 1 292 ? -2.262 8.396 2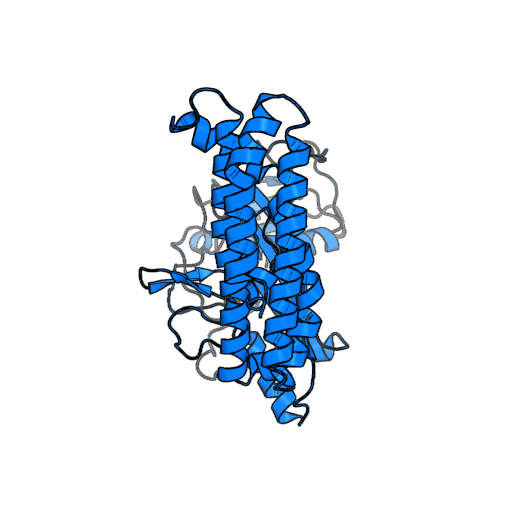2.416 1.00 97.31 292 THR A N 1
ATOM 2271 C CA . THR A 1 292 ? -1.973 9.601 23.205 1.00 97.31 292 THR A CA 1
ATOM 2272 C C . THR A 1 292 ? -1.893 9.281 24.699 1.00 97.31 292 THR A C 1
ATOM 2274 O O . THR A 1 292 ? -0.938 9.695 25.361 1.00 97.31 292 THR A O 1
ATOM 2277 N N . ILE A 1 293 ? -2.830 8.485 25.225 1.00 97.94 293 ILE A N 1
ATOM 2278 C CA . ILE A 1 293 ? -2.813 8.040 26.627 1.00 97.94 293 ILE A CA 1
ATOM 2279 C C . ILE A 1 293 ? -1.562 7.194 26.908 1.00 97.94 293 ILE A C 1
ATOM 2281 O O . ILE A 1 293 ? -0.827 7.503 27.845 1.00 97.94 293 ILE A O 1
ATOM 2285 N N . MET A 1 294 ? -1.270 6.187 26.077 1.00 97.94 294 MET A N 1
ATOM 2286 C CA . MET A 1 294 ? -0.098 5.312 26.233 1.00 97.94 294 MET A CA 1
ATOM 2287 C C . MET A 1 294 ? 1.224 6.081 26.134 1.00 97.94 294 MET A C 1
ATOM 2289 O O . MET A 1 294 ? 2.140 5.843 26.918 1.00 97.94 294 MET A O 1
ATOM 2293 N N . LYS A 1 295 ? 1.327 7.048 25.215 1.00 97.62 295 LYS A N 1
ATOM 2294 C CA . LYS A 1 295 ? 2.511 7.909 25.086 1.00 97.62 295 LYS A CA 1
ATOM 2295 C C . LYS A 1 295 ? 2.749 8.717 26.361 1.00 97.62 295 LYS A C 1
ATOM 2297 O O . LYS A 1 295 ? 3.886 8.805 26.820 1.00 97.62 295 LYS A O 1
ATOM 2302 N N . ASN A 1 296 ? 1.695 9.296 26.931 1.00 97.06 296 ASN A N 1
ATOM 2303 C CA . ASN A 1 296 ? 1.799 10.074 28.164 1.00 97.06 296 ASN A CA 1
ATOM 2304 C C . ASN A 1 296 ? 2.116 9.180 29.373 1.00 97.06 296 ASN A C 1
ATOM 2306 O O . ASN A 1 296 ? 2.945 9.562 30.198 1.00 97.06 296 ASN A O 1
ATOM 2310 N N . PHE A 1 297 ? 1.538 7.976 29.430 1.00 97.62 297 PHE A N 1
ATOM 2311 C CA . PHE A 1 297 ? 1.902 6.936 30.394 1.00 97.62 297 PHE A CA 1
ATOM 2312 C C . PHE A 1 297 ? 3.401 6.606 30.324 1.00 97.62 297 PHE A C 1
ATOM 2314 O O . PHE A 1 297 ? 4.089 6.716 31.336 1.00 97.62 297 PHE A O 1
ATOM 2321 N N . ILE A 1 298 ? 3.937 6.302 29.135 1.00 97.56 298 ILE A N 1
ATOM 2322 C CA . ILE A 1 298 ? 5.370 6.017 28.952 1.00 97.56 298 ILE A CA 1
ATOM 2323 C C . ILE A 1 298 ? 6.218 7.228 29.355 1.00 97.56 298 ILE A C 1
ATOM 2325 O O . ILE A 1 298 ? 7.207 7.063 30.068 1.00 97.56 298 ILE A O 1
ATOM 2329 N N . ALA A 1 299 ? 5.831 8.445 28.962 1.00 97.50 299 ALA A N 1
ATOM 2330 C CA . ALA A 1 299 ? 6.553 9.662 29.336 1.00 97.50 299 ALA A CA 1
ATOM 2331 C C . ALA A 1 299 ? 6.645 9.837 30.861 1.00 97.50 299 ALA A C 1
ATOM 2333 O O . ALA A 1 299 ? 7.709 10.188 31.359 1.00 97.50 299 ALA A O 1
ATOM 2334 N N . HIS A 1 300 ? 5.588 9.498 31.609 1.00 96.69 300 HIS A N 1
ATOM 2335 C CA . HIS A 1 300 ? 5.565 9.539 33.079 1.00 96.69 300 HIS A CA 1
ATOM 2336 C C . HIS A 1 300 ? 6.484 8.510 33.752 1.00 96.69 300 HIS A C 1
ATOM 2338 O O . HIS A 1 300 ? 6.753 8.613 34.948 1.00 96.69 300 HIS A O 1
ATOM 2344 N N . THR A 1 301 ? 7.004 7.540 32.998 1.00 96.44 301 THR A N 1
ATOM 2345 C CA . THR A 1 301 ? 8.029 6.603 33.486 1.00 96.44 301 THR A CA 1
ATOM 2346 C C . THR A 1 301 ? 9.459 7.114 33.297 1.00 96.44 301 THR A C 1
ATOM 2348 O O . THR A 1 301 ? 10.401 6.490 33.793 1.00 96.44 301 THR A O 1
ATOM 2351 N N . LEU A 1 302 ? 9.635 8.234 32.593 1.00 94.94 302 LEU A N 1
ATOM 2352 C CA . LEU A 1 302 ? 10.922 8.843 32.272 1.00 94.94 302 LEU A CA 1
ATOM 2353 C C . LEU A 1 302 ? 11.157 10.120 33.109 1.00 94.94 302 LEU A C 1
ATOM 2355 O O . LEU A 1 302 ? 10.201 10.704 33.620 1.00 94.94 302 LEU A O 1
ATOM 2359 N N . PRO A 1 303 ? 12.417 10.574 33.257 1.00 92.88 303 PRO A N 1
ATOM 2360 C CA . PRO A 1 303 ? 12.716 11.878 33.850 1.00 92.88 303 PRO A CA 1
ATOM 2361 C C . PRO A 1 303 ? 12.082 13.021 33.047 1.00 92.88 303 PRO A C 1
ATOM 2363 O O . PRO A 1 303 ? 12.035 12.958 31.817 1.00 92.88 303 PRO A O 1
ATOM 2366 N N . ASP A 1 304 ? 11.628 14.064 33.742 1.00 92.25 304 ASP A N 1
ATOM 2367 C CA . ASP A 1 304 ? 11.019 15.266 33.157 1.00 92.25 304 ASP A CA 1
ATOM 2368 C C . ASP A 1 304 ? 9.905 14.950 32.136 1.00 92.25 304 ASP A C 1
ATOM 2370 O O . ASP A 1 304 ? 10.042 15.239 30.944 1.00 92.25 304 ASP A O 1
ATOM 2374 N N . PRO A 1 305 ? 8.781 14.347 32.576 1.00 91.75 305 PRO A N 1
ATOM 2375 C CA . PRO A 1 305 ? 7.738 13.813 31.689 1.00 91.75 305 PRO A CA 1
ATOM 2376 C C . PRO A 1 305 ? 7.097 14.860 30.770 1.00 91.75 305 PRO A C 1
ATOM 2378 O O . PRO A 1 305 ? 6.648 14.534 29.670 1.00 91.75 305 PRO A O 1
ATOM 2381 N N . GLU A 1 306 ? 7.098 16.125 31.191 1.00 92.12 306 GLU A N 1
ATOM 2382 C CA . GLU A 1 306 ? 6.550 17.242 30.422 1.00 92.12 306 GLU A CA 1
ATOM 2383 C C . GLU A 1 306 ? 7.535 17.796 29.381 1.00 92.12 306 GLU A C 1
ATOM 2385 O O . GLU A 1 306 ? 7.124 18.508 28.456 1.00 92.12 306 GLU A O 1
ATOM 2390 N N . HIS A 1 307 ? 8.823 17.447 29.462 1.00 95.38 307 HIS A N 1
ATOM 2391 C CA . HIS A 1 307 ? 9.828 17.924 28.519 1.00 95.38 307 HIS A CA 1
ATOM 2392 C C . HIS A 1 307 ? 9.579 17.364 27.109 1.00 95.38 307 HIS A C 1
ATOM 2394 O O . HIS A 1 307 ? 9.208 16.200 26.921 1.00 95.38 307 HIS A O 1
ATOM 2400 N N . LYS A 1 308 ? 9.785 18.199 26.082 1.00 94.94 308 LYS A N 1
ATOM 2401 C CA . LYS A 1 308 ? 9.496 17.855 24.678 1.00 94.94 308 LYS A CA 1
ATOM 2402 C C . LYS A 1 308 ? 10.258 16.607 24.222 1.00 94.94 308 LYS A C 1
ATOM 2404 O O . LYS A 1 308 ? 9.660 15.729 23.599 1.00 94.94 308 LYS A O 1
ATOM 2409 N N . ASP A 1 309 ? 11.539 16.508 24.567 1.00 95.56 309 ASP A N 1
ATOM 2410 C CA . ASP A 1 309 ? 12.392 15.383 24.160 1.00 95.56 309 ASP A CA 1
ATOM 2411 C C . ASP A 1 309 ? 12.000 14.081 24.864 1.00 95.56 309 ASP A C 1
ATOM 2413 O O . ASP A 1 309 ? 11.992 13.019 24.241 1.00 95.56 309 ASP A O 1
ATOM 2417 N N . THR A 1 310 ? 11.573 14.161 26.128 1.00 95.19 310 THR A N 1
ATOM 2418 C CA . THR A 1 310 ? 11.028 13.015 26.865 1.00 95.19 310 THR A CA 1
ATOM 2419 C C . THR A 1 310 ? 9.760 12.502 26.194 1.00 95.19 310 THR A C 1
ATOM 2421 O O . THR A 1 310 ? 9.629 11.304 25.942 1.00 95.19 310 THR A O 1
ATOM 2424 N N . ARG A 1 311 ? 8.851 13.405 25.805 1.00 95.00 311 ARG A N 1
ATOM 2425 C CA . ARG A 1 311 ? 7.638 13.042 25.059 1.00 95.00 311 ARG A CA 1
ATOM 2426 C C . ARG A 1 311 ? 7.948 12.475 23.673 1.00 95.00 311 ARG A C 1
ATOM 2428 O O . ARG A 1 311 ? 7.246 11.569 23.224 1.00 95.00 311 ARG A O 1
ATOM 2435 N N . ALA A 1 312 ? 8.975 12.974 22.986 1.00 95.88 312 ALA A N 1
ATOM 2436 C CA . ALA A 1 312 ? 9.423 12.417 21.709 1.00 95.88 312 ALA A CA 1
ATOM 2437 C C . ALA A 1 312 ? 9.971 10.991 21.886 1.00 95.88 312 ALA A C 1
ATOM 2439 O O . ALA A 1 312 ? 9.532 10.074 21.191 1.00 95.88 312 ALA A O 1
ATOM 2440 N N . LYS A 1 313 ? 10.837 10.780 22.883 1.00 96.69 313 LYS A N 1
ATOM 2441 C CA . LYS A 1 313 ? 11.389 9.465 23.234 1.00 96.69 313 LYS A CA 1
ATOM 2442 C C . LYS A 1 313 ? 10.304 8.468 23.642 1.00 96.69 313 LYS A C 1
ATOM 2444 O O . LYS A 1 313 ? 10.334 7.329 23.193 1.00 96.69 313 LYS A O 1
ATOM 2449 N N . ALA A 1 314 ? 9.320 8.894 24.433 1.00 96.81 314 ALA A N 1
ATOM 2450 C CA . ALA A 1 314 ? 8.165 8.069 24.786 1.00 96.81 314 ALA A CA 1
ATOM 2451 C C . ALA A 1 314 ? 7.353 7.645 23.552 1.00 96.81 314 ALA A C 1
ATOM 2453 O O . ALA A 1 314 ? 6.884 6.513 23.480 1.00 96.81 314 ALA A O 1
ATOM 2454 N N . GLY A 1 315 ? 7.229 8.537 22.562 1.00 96.00 315 GLY A N 1
ATOM 2455 C CA . GLY A 1 315 ? 6.645 8.211 21.262 1.00 96.00 315 GLY A CA 1
ATOM 2456 C C . GLY A 1 315 ? 7.409 7.097 20.548 1.00 96.00 315 GLY A C 1
ATOM 2457 O O . GLY A 1 315 ? 6.790 6.116 20.164 1.00 96.00 315 GLY A O 1
ATOM 2458 N N . LEU A 1 316 ? 8.737 7.211 20.458 1.00 95.25 316 LEU A N 1
ATOM 2459 C CA . LEU A 1 316 ? 9.587 6.194 19.827 1.00 95.25 316 LEU A CA 1
ATOM 2460 C C . LEU A 1 316 ? 9.503 4.834 20.534 1.00 95.25 316 LEU A C 1
ATOM 2462 O O . LEU A 1 316 ? 9.420 3.810 19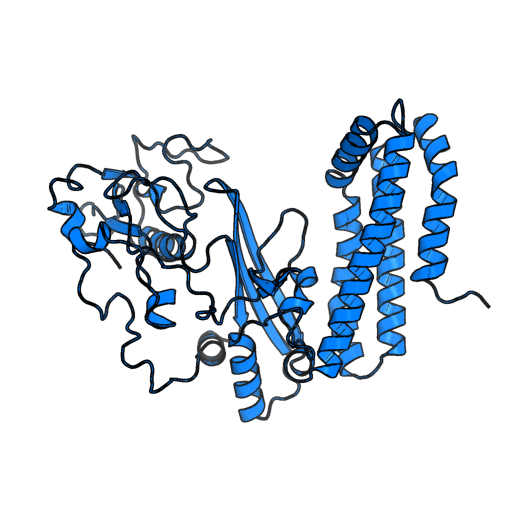.866 1.00 95.25 316 LEU A O 1
ATOM 2466 N N . ILE A 1 317 ? 9.487 4.819 21.872 1.00 95.38 317 ILE A N 1
ATOM 2467 C CA . ILE A 1 317 ? 9.308 3.586 22.658 1.00 95.38 317 ILE A CA 1
ATOM 2468 C C . ILE A 1 317 ? 7.955 2.942 22.334 1.00 95.38 317 ILE A C 1
ATOM 2470 O O . ILE A 1 317 ? 7.884 1.735 22.119 1.00 95.38 317 ILE A O 1
ATOM 2474 N N . LEU A 1 318 ? 6.885 3.742 22.268 1.00 95.62 318 LEU A N 1
ATOM 2475 C CA . LEU A 1 318 ? 5.557 3.240 21.928 1.00 95.62 318 LEU A CA 1
ATOM 2476 C C . LEU A 1 318 ? 5.501 2.678 20.504 1.00 95.62 318 LEU A C 1
ATOM 2478 O O . LEU A 1 318 ? 4.938 1.605 20.306 1.00 95.62 318 LEU A O 1
ATOM 2482 N N . ASP A 1 319 ? 6.097 3.374 19.536 1.00 92.50 319 ASP A N 1
ATOM 2483 C CA . ASP A 1 319 ? 6.116 2.961 18.127 1.00 92.50 319 ASP A CA 1
ATOM 2484 C C . ASP A 1 319 ? 6.926 1.668 17.908 1.00 92.50 319 ASP A C 1
ATOM 2486 O O . ASP A 1 319 ? 6.663 0.925 16.967 1.00 92.50 319 ASP A O 1
ATOM 2490 N N . GLN A 1 320 ? 7.883 1.372 18.795 1.00 91.56 320 GLN A N 1
ATOM 2491 C CA . GLN A 1 320 ? 8.635 0.110 18.823 1.00 91.56 320 GLN A CA 1
ATOM 2492 C C . GLN A 1 320 ? 7.928 -1.008 19.608 1.00 91.56 320 GLN A C 1
ATOM 2494 O O . GLN A 1 320 ? 8.343 -2.165 19.540 1.00 91.56 320 GLN A O 1
ATOM 2499 N N . SER A 1 321 ? 6.879 -0.684 20.365 1.00 91.94 321 SER A N 1
ATOM 2500 C CA . SER A 1 321 ? 6.102 -1.663 21.127 1.00 91.94 321 SER A CA 1
ATOM 2501 C C . SER A 1 321 ? 5.080 -2.389 20.235 1.00 91.94 321 SER A C 1
ATOM 2503 O O . SER A 1 321 ? 4.654 -1.852 19.210 1.00 91.94 321 SER A O 1
ATOM 2505 N N . PRO A 1 322 ? 4.586 -3.573 20.641 1.00 93.50 322 PRO A N 1
ATOM 2506 C CA . PRO A 1 322 ? 3.552 -4.271 19.883 1.00 93.50 322 PRO A CA 1
ATOM 2507 C C . PRO A 1 322 ? 2.150 -3.650 20.020 1.00 93.50 322 PRO A C 1
ATOM 2509 O O . PRO A 1 322 ? 1.215 -4.171 19.426 1.00 93.50 322 PRO A O 1
ATOM 2512 N N . ALA A 1 323 ? 1.968 -2.542 20.754 1.00 95.12 323 ALA A N 1
ATOM 2513 C CA . ALA A 1 323 ? 0.646 -1.993 21.079 1.00 95.12 323 ALA A CA 1
ATOM 2514 C C . ALA A 1 323 ? -0.229 -1.705 19.843 1.00 95.12 323 ALA A C 1
ATOM 2516 O O . ALA A 1 323 ? -1.391 -2.102 19.808 1.00 95.12 323 ALA A O 1
ATOM 2517 N N . ALA A 1 324 ? 0.331 -1.063 18.811 1.00 95.56 324 ALA A N 1
ATOM 2518 C CA . ALA A 1 324 ? -0.401 -0.782 17.574 1.00 95.56 324 ALA A CA 1
ATOM 2519 C C . ALA A 1 324 ? -0.804 -2.068 16.842 1.00 95.56 324 ALA A C 1
ATOM 2521 O O . ALA A 1 324 ? -1.948 -2.212 16.419 1.00 95.56 324 ALA A O 1
ATOM 2522 N N . ILE A 1 325 ? 0.133 -3.013 16.731 1.00 94.94 325 ILE A N 1
ATOM 2523 C CA . ILE A 1 325 ? -0.090 -4.293 16.056 1.00 94.94 325 ILE A CA 1
ATOM 2524 C C . ILE A 1 325 ? -1.195 -5.064 16.773 1.00 94.94 325 ILE A C 1
ATOM 2526 O O . ILE A 1 325 ? -2.128 -5.517 16.122 1.00 94.94 325 ILE A O 1
ATOM 2530 N N . THR A 1 326 ? -1.136 -5.162 18.101 1.00 95.56 326 THR A N 1
ATOM 2531 C CA . THR A 1 326 ? -2.136 -5.879 18.897 1.00 95.56 326 THR A CA 1
ATOM 2532 C C . THR A 1 326 ? -3.534 -5.284 18.730 1.00 95.56 326 THR A C 1
ATOM 2534 O O . THR A 1 326 ? -4.479 -6.034 18.499 1.00 95.56 326 THR A O 1
ATOM 2537 N N . TYR A 1 327 ? -3.664 -3.952 18.783 1.00 98.00 327 TYR A N 1
ATOM 2538 C CA . TYR A 1 327 ? -4.949 -3.273 18.596 1.00 98.00 327 TYR A CA 1
ATOM 2539 C C . TYR A 1 327 ? -5.551 -3.563 17.217 1.00 98.00 327 TYR A C 1
ATOM 2541 O O . TYR A 1 327 ? -6.670 -4.057 17.108 1.00 98.00 327 TYR A O 1
ATOM 2549 N N . PHE A 1 328 ? -4.786 -3.298 16.154 1.00 97.88 328 PHE A N 1
ATOM 2550 C CA . PHE A 1 328 ? -5.292 -3.452 14.792 1.00 97.88 328 PHE A CA 1
ATOM 2551 C C . PHE A 1 328 ? -5.458 -4.918 14.385 1.00 97.88 328 PHE A C 1
ATOM 2553 O O . PHE A 1 328 ? -6.299 -5.194 13.545 1.00 97.88 328 PHE A O 1
ATOM 2560 N N . THR A 1 329 ? -4.742 -5.861 15.003 1.00 96.94 329 THR A N 1
ATOM 2561 C CA . THR A 1 329 ? -4.971 -7.299 14.771 1.00 96.94 329 THR A CA 1
ATOM 2562 C C . THR A 1 329 ? -6.333 -7.742 15.309 1.00 96.94 329 THR A C 1
ATOM 2564 O O . THR A 1 329 ? -6.992 -8.565 14.682 1.00 96.94 329 THR A O 1
ATOM 2567 N N . ALA A 1 330 ? -6.776 -7.213 16.457 1.00 97.19 330 ALA A N 1
ATOM 2568 C CA . ALA A 1 330 ? -8.115 -7.503 16.974 1.00 97.19 330 ALA A CA 1
ATOM 2569 C C . ALA A 1 330 ? -9.201 -6.960 16.030 1.00 97.19 330 ALA A C 1
ATOM 2571 O O . ALA A 1 330 ? -10.117 -7.694 15.669 1.00 97.19 330 ALA A O 1
ATOM 2572 N N . ALA A 1 331 ? -9.033 -5.721 15.556 1.00 97.81 331 ALA A N 1
ATOM 2573 C CA . ALA A 1 331 ? -9.926 -5.108 14.575 1.00 97.81 331 ALA A CA 1
ATOM 2574 C C . ALA A 1 331 ? -9.956 -5.887 13.244 1.00 97.81 331 ALA A C 1
ATOM 2576 O O . ALA A 1 331 ? -11.020 -6.240 12.751 1.00 97.81 331 ALA A O 1
ATOM 2577 N N . GLU A 1 332 ? -8.792 -6.234 12.690 1.00 97.50 332 GLU A N 1
ATOM 2578 C CA . GLU A 1 332 ? -8.673 -6.979 11.428 1.00 97.50 332 GLU A CA 1
ATOM 2579 C C . GLU A 1 332 ? -9.398 -8.328 11.475 1.00 97.50 332 GLU A C 1
ATOM 2581 O O . GLU A 1 332 ? -10.038 -8.724 10.508 1.00 97.50 332 GLU A O 1
ATOM 2586 N N . ARG A 1 333 ? -9.354 -9.017 12.621 1.00 97.31 333 ARG A N 1
ATOM 2587 C CA . ARG A 1 333 ? -10.057 -10.293 12.813 1.00 97.31 333 ARG A CA 1
ATOM 2588 C C . ARG A 1 333 ? -11.578 -10.157 12.810 1.00 97.31 333 ARG A C 1
ATOM 2590 O O . ARG A 1 333 ? -12.247 -11.120 12.455 1.00 97.31 333 ARG A O 1
ATOM 2597 N N . ALA A 1 334 ? -12.107 -9.010 13.228 1.00 97.56 334 ALA A N 1
ATOM 2598 C CA . ALA A 1 334 ? -13.543 -8.735 13.237 1.00 97.56 334 ALA A CA 1
ATOM 2599 C C . ALA A 1 334 ? -14.053 -8.197 11.890 1.00 97.56 334 ALA A C 1
ATOM 2601 O O . ALA A 1 334 ? -15.257 -8.184 11.654 1.00 97.56 334 ALA A O 1
ATOM 2602 N N . LEU A 1 335 ? -13.149 -7.771 11.001 1.00 97.19 335 LEU A N 1
ATOM 2603 C CA . LEU A 1 335 ? -13.489 -7.097 9.751 1.00 97.19 335 LEU A CA 1
ATOM 2604 C C . LEU A 1 335 ? -14.381 -7.929 8.806 1.00 97.19 335 LEU A C 1
ATOM 2606 O O . LEU A 1 335 ? -15.332 -7.351 8.287 1.00 97.19 335 LEU A O 1
ATOM 2610 N N . PRO A 1 336 ? -14.163 -9.245 8.587 1.00 96.19 336 PRO A N 1
ATOM 2611 C CA . PRO A 1 336 ? -15.051 -10.033 7.726 1.00 96.19 336 PRO A CA 1
ATOM 2612 C C . PRO A 1 336 ? -16.490 -10.078 8.249 1.00 96.19 336 PRO A C 1
ATOM 2614 O O . PRO A 1 336 ? -17.427 -9.802 7.506 1.00 96.19 336 PRO A O 1
ATOM 2617 N N . THR A 1 337 ? -16.661 -10.350 9.548 1.00 97.19 337 THR A N 1
ATOM 2618 C CA . THR A 1 337 ? -17.979 -10.348 10.197 1.00 97.19 337 THR A CA 1
ATOM 2619 C C . THR A 1 337 ? -18.627 -8.974 10.102 1.00 97.19 337 THR A C 1
ATOM 2621 O O . THR A 1 337 ? -19.789 -8.886 9.724 1.00 97.19 337 THR A O 1
ATOM 2624 N N . LEU A 1 338 ? -17.859 -7.909 10.363 1.00 97.75 338 LEU A N 1
ATOM 2625 C CA . LEU A 1 338 ? -18.341 -6.540 10.237 1.00 97.75 338 LEU A CA 1
ATOM 2626 C C . LEU A 1 338 ? -18.901 -6.279 8.835 1.00 97.75 338 LEU A C 1
ATOM 2628 O O . LEU A 1 338 ? -20.041 -5.858 8.698 1.00 97.75 338 LEU A O 1
ATOM 2632 N N . MET A 1 339 ? -18.110 -6.546 7.793 1.00 96.81 339 MET A N 1
ATOM 2633 C CA . MET A 1 339 ? -18.518 -6.307 6.406 1.00 96.81 339 MET A CA 1
ATOM 2634 C C . MET A 1 339 ? -19.792 -7.077 6.045 1.00 96.81 339 MET A C 1
ATOM 2636 O O . MET A 1 339 ? -20.674 -6.509 5.408 1.00 96.81 339 MET A O 1
ATOM 2640 N N . GLN A 1 340 ? -19.925 -8.326 6.499 1.00 95.69 340 GLN A N 1
ATOM 2641 C CA . GLN A 1 340 ? -21.128 -9.119 6.252 1.00 95.69 340 GLN A CA 1
ATOM 2642 C C . GLN A 1 340 ? -22.366 -8.555 6.966 1.00 95.69 340 GLN A C 1
ATOM 2644 O O . GLN A 1 340 ? -23.426 -8.458 6.355 1.00 95.69 340 GLN A O 1
ATOM 2649 N N . GLN A 1 341 ? -22.241 -8.163 8.237 1.00 97.06 341 GLN A N 1
ATOM 2650 C CA . GLN A 1 341 ? -23.351 -7.599 9.015 1.00 97.06 341 GLN A CA 1
ATOM 2651 C C . GLN A 1 341 ? -23.839 -6.273 8.424 1.00 97.06 341 GLN A C 1
ATOM 2653 O O . GLN A 1 341 ? -25.042 -6.048 8.314 1.00 97.06 341 GLN A O 1
ATOM 2658 N N . ILE A 1 342 ? -22.910 -5.429 7.960 1.00 96.44 342 ILE A N 1
ATOM 2659 C CA . ILE A 1 342 ? -23.236 -4.182 7.260 1.00 96.44 342 ILE A CA 1
ATOM 2660 C C . ILE A 1 342 ? -24.084 -4.469 6.013 1.00 96.44 342 ILE A C 1
ATOM 2662 O O . ILE A 1 342 ? -25.117 -3.834 5.813 1.00 96.44 342 ILE A O 1
ATOM 2666 N N . VAL A 1 343 ? -23.674 -5.441 5.193 1.00 95.06 343 VAL A N 1
ATOM 2667 C CA . VAL A 1 343 ? -24.395 -5.816 3.963 1.00 95.06 343 VAL A CA 1
ATOM 2668 C C . VAL A 1 343 ? -25.755 -6.451 4.261 1.00 95.06 343 VAL A C 1
ATOM 2670 O O . VAL A 1 343 ? -26.714 -6.209 3.536 1.00 95.06 343 VAL A O 1
ATOM 2673 N N . ASN A 1 344 ? -25.876 -7.194 5.361 1.00 95.31 344 ASN A N 1
ATOM 2674 C CA . ASN A 1 344 ? -27.143 -7.774 5.814 1.00 95.31 344 ASN A CA 1
ATOM 2675 C C . ASN A 1 344 ? -28.090 -6.756 6.484 1.00 95.31 344 ASN A C 1
ATOM 2677 O O . ASN A 1 344 ? -29.172 -7.141 6.927 1.00 95.31 344 ASN A O 1
ATOM 2681 N N . ALA A 1 345 ? -27.700 -5.478 6.574 1.00 94.44 345 ALA A N 1
ATOM 2682 C CA . ALA A 1 345 ? -28.409 -4.428 7.309 1.00 94.44 345 ALA A CA 1
ATOM 2683 C C . ALA A 1 345 ? -28.572 -4.703 8.824 1.00 94.44 345 ALA A C 1
ATOM 2685 O O . ALA A 1 345 ? -29.477 -4.171 9.467 1.00 94.44 345 ALA A O 1
ATOM 2686 N N . GLU A 1 346 ? -27.659 -5.481 9.411 1.00 96.31 346 GLU A N 1
ATOM 2687 C CA . GLU A 1 346 ? -27.539 -5.766 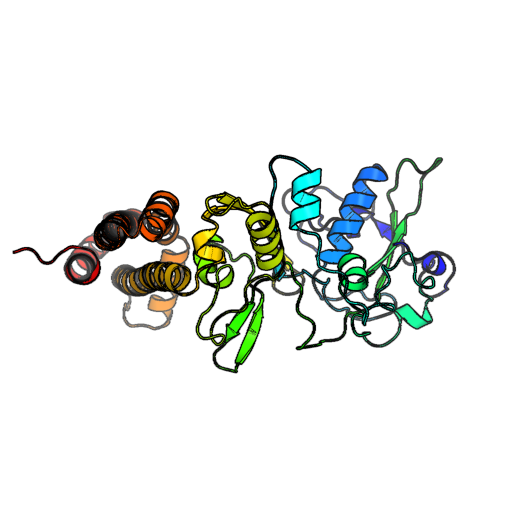10.852 1.00 96.31 346 GLU A CA 1
ATOM 2688 C C . GLU A 1 346 ? -26.668 -4.685 11.523 1.00 96.31 346 GLU A C 1
ATOM 2690 O O . GLU A 1 346 ? -25.561 -4.935 12.002 1.00 96.31 346 GLU A O 1
ATOM 2695 N N . ILE A 1 347 ? -27.127 -3.431 11.444 1.00 93.94 347 ILE A N 1
ATOM 2696 C CA . ILE A 1 347 ? -26.341 -2.233 11.787 1.00 93.94 347 ILE A CA 1
ATOM 2697 C C . ILE A 1 347 ? -25.974 -2.193 13.277 1.00 93.94 347 ILE A C 1
ATOM 2699 O O . ILE A 1 347 ? -24.824 -1.917 13.616 1.00 93.94 347 ILE A O 1
ATOM 2703 N N . ASP A 1 348 ? -26.919 -2.505 14.164 1.00 94.62 348 ASP A N 1
ATOM 2704 C CA . ASP A 1 348 ? -26.680 -2.479 15.611 1.00 94.62 348 ASP A CA 1
ATOM 2705 C C . ASP A 1 348 ? -25.669 -3.565 16.018 1.00 94.62 348 ASP A C 1
ATOM 2707 O O . ASP A 1 348 ? -24.714 -3.291 16.751 1.00 94.62 348 ASP A O 1
ATOM 2711 N N . GLU A 1 349 ? -25.817 -4.779 15.476 1.00 96.38 349 GLU A N 1
ATOM 2712 C CA . GLU A 1 349 ? -24.907 -5.899 15.712 1.00 96.38 349 GLU A CA 1
ATOM 2713 C C . GLU A 1 349 ? -23.506 -5.643 15.137 1.00 96.38 349 GLU A C 1
ATOM 2715 O O . GLU A 1 349 ? -22.507 -5.981 15.781 1.00 96.38 349 GLU A O 1
ATOM 2720 N N . ALA A 1 350 ? -23.423 -5.024 13.954 1.00 96.50 350 ALA A N 1
ATOM 2721 C CA . ALA A 1 350 ? -22.174 -4.587 13.334 1.00 96.50 350 ALA A CA 1
ATOM 2722 C C . ALA A 1 350 ? -21.425 -3.598 14.238 1.00 96.50 350 ALA A C 1
ATOM 2724 O O . ALA A 1 350 ? -20.232 -3.760 14.517 1.00 96.50 350 ALA A O 1
ATOM 2725 N N . GLU A 1 351 ? -22.126 -2.576 14.728 1.00 96.69 351 GLU A N 1
ATOM 2726 C CA . GLU A 1 351 ? -21.551 -1.548 15.588 1.00 96.69 351 GLU A CA 1
ATOM 2727 C C . GLU A 1 351 ? -21.105 -2.089 16.945 1.00 96.69 351 GLU A C 1
ATOM 2729 O O . GLU A 1 351 ? -20.011 -1.755 17.414 1.00 96.69 351 GLU A O 1
ATOM 2734 N N . GLU A 1 352 ? -21.939 -2.909 17.584 1.00 96.25 352 GLU A N 1
ATOM 2735 C CA . GLU A 1 352 ? -21.632 -3.528 18.869 1.00 96.25 352 GLU A CA 1
ATOM 2736 C C . GLU A 1 352 ? -20.435 -4.474 18.742 1.00 96.25 352 GLU A C 1
ATOM 2738 O O . GLU A 1 352 ? -19.453 -4.332 19.480 1.00 96.25 352 GLU A O 1
ATOM 2743 N N . GLY A 1 353 ? -20.466 -5.385 17.765 1.00 97.12 353 GLY A N 1
ATOM 2744 C CA . GLY A 1 353 ? -19.385 -6.333 17.507 1.00 97.12 353 GLY A CA 1
ATOM 2745 C C . GLY A 1 353 ? -18.060 -5.631 17.205 1.00 97.12 353 GLY A C 1
ATOM 2746 O O . GLY A 1 353 ? -17.016 -6.000 17.755 1.00 97.12 353 GLY A O 1
ATOM 2747 N N . TRP A 1 354 ? -18.095 -4.563 16.401 1.00 98.06 354 TRP A N 1
ATOM 2748 C CA . TRP A 1 354 ? -16.912 -3.759 16.110 1.00 98.06 354 TRP A CA 1
ATOM 2749 C C . TRP A 1 354 ? -16.359 -3.073 17.360 1.00 98.06 354 TRP A C 1
ATOM 2751 O O . TRP A 1 354 ? -15.172 -3.204 17.663 1.00 98.06 354 TRP A O 1
ATOM 2761 N N . LYS A 1 355 ? -17.205 -2.379 18.131 1.00 98.00 355 LYS A N 1
ATOM 2762 C CA . LYS A 1 355 ? -16.795 -1.690 19.367 1.00 98.00 355 LYS A CA 1
ATOM 2763 C C . LYS A 1 355 ? -16.206 -2.662 20.394 1.00 98.00 355 LYS A C 1
ATOM 2765 O O . LYS A 1 355 ? -15.171 -2.349 20.986 1.00 98.00 355 LYS A O 1
ATOM 2770 N N . LEU A 1 356 ? -16.787 -3.855 20.544 1.00 97.38 356 LEU A N 1
ATOM 2771 C CA . LEU A 1 356 ? -16.253 -4.916 21.401 1.00 97.38 356 LEU A CA 1
ATOM 2772 C C . LEU A 1 356 ? -14.861 -5.373 20.943 1.00 97.38 356 LEU A C 1
ATOM 2774 O O . LEU A 1 356 ? -13.934 -5.403 21.756 1.00 97.38 356 LEU A O 1
ATOM 2778 N N . ALA A 1 357 ? -14.669 -5.636 19.647 1.00 98.19 357 ALA A N 1
ATOM 2779 C CA . ALA A 1 357 ? -13.362 -6.012 19.104 1.00 98.19 357 ALA A CA 1
ATOM 2780 C C . ALA A 1 357 ? -12.302 -4.915 19.322 1.00 98.19 357 ALA A C 1
ATOM 2782 O O . ALA A 1 357 ? -11.154 -5.200 19.682 1.00 98.19 357 ALA A O 1
ATOM 2783 N N . LEU A 1 358 ? -12.681 -3.642 19.167 1.00 98.50 358 LEU A N 1
ATOM 2784 C CA . LEU A 1 358 ? -11.804 -2.508 19.462 1.00 98.50 358 LEU A CA 1
ATOM 2785 C C . LEU A 1 358 ? -11.503 -2.379 20.964 1.00 98.50 358 LEU A C 1
ATOM 2787 O O . LEU A 1 358 ? -10.376 -2.034 21.322 1.00 98.50 358 LEU A O 1
ATOM 2791 N N . ALA A 1 359 ? -12.462 -2.670 21.850 1.00 98.19 359 ALA A N 1
ATOM 2792 C CA . ALA A 1 359 ? -12.253 -2.675 23.299 1.00 98.19 359 ALA A CA 1
ATOM 2793 C C . ALA A 1 359 ? -11.249 -3.759 23.718 1.00 98.19 359 ALA A C 1
ATOM 2795 O O . ALA A 1 359 ? -10.314 -3.476 24.473 1.00 98.19 359 ALA A O 1
ATOM 2796 N N . GLU A 1 360 ? -11.395 -4.974 23.183 1.00 97.62 360 GLU A N 1
ATOM 2797 C CA . GLU A 1 360 ? -10.446 -6.073 23.382 1.00 97.62 360 GLU A CA 1
ATOM 2798 C C . GLU A 1 360 ? -9.050 -5.704 22.869 1.00 97.62 360 GLU A C 1
ATOM 2800 O O . GLU A 1 360 ? -8.051 -5.864 23.579 1.00 97.62 360 GLU A O 1
ATOM 2805 N N . GLY A 1 361 ? -8.978 -5.135 21.661 1.00 98.19 361 GLY A N 1
ATOM 2806 C CA . GLY A 1 361 ? -7.739 -4.631 21.077 1.00 98.19 361 GLY A CA 1
ATOM 2807 C C . GLY A 1 361 ? -7.089 -3.536 21.924 1.00 98.19 361 GLY A C 1
ATOM 2808 O O . GLY A 1 361 ? -5.868 -3.533 22.098 1.00 98.19 361 GLY A O 1
ATOM 2809 N N . ALA A 1 362 ? -7.880 -2.618 22.484 1.00 98.44 362 ALA A N 1
ATOM 2810 C CA . ALA A 1 362 ? -7.399 -1.519 23.317 1.00 98.44 362 ALA A CA 1
ATOM 2811 C C . ALA A 1 362 ? -6.830 -2.016 24.651 1.00 98.44 362 ALA A C 1
ATOM 2813 O O . ALA A 1 362 ? -5.752 -1.578 25.059 1.00 98.44 362 ALA A O 1
ATOM 2814 N N . GLU A 1 363 ? -7.510 -2.961 25.301 1.00 97.94 363 GLU A N 1
ATOM 2815 C CA . GLU A 1 363 ? -7.024 -3.621 26.514 1.00 97.94 363 GLU A CA 1
ATOM 2816 C C . GLU A 1 363 ? -5.725 -4.379 26.231 1.00 97.94 363 GLU A C 1
ATOM 2818 O O . GLU A 1 363 ? -4.721 -4.183 26.918 1.00 97.94 363 GLU A O 1
ATOM 2823 N N . ALA A 1 364 ? -5.685 -5.174 25.164 1.00 97.75 364 ALA A N 1
ATOM 2824 C CA . ALA A 1 364 ? -4.493 -5.923 24.795 1.00 97.75 364 ALA A CA 1
ATOM 2825 C C . ALA A 1 364 ? -3.310 -5.000 24.434 1.00 97.75 364 ALA A C 1
ATOM 2827 O O . ALA A 1 364 ? -2.171 -5.269 24.830 1.00 97.75 364 ALA A O 1
ATOM 2828 N N . ALA A 1 365 ? -3.563 -3.879 23.752 1.00 97.88 365 ALA A N 1
ATOM 2829 C CA . ALA A 1 365 ? -2.560 -2.861 23.452 1.00 97.88 365 ALA A CA 1
ATOM 2830 C C . ALA A 1 365 ? -2.034 -2.157 24.712 1.00 97.88 365 ALA A C 1
ATOM 2832 O O . ALA A 1 365 ? -0.820 -1.978 24.847 1.00 97.88 365 ALA A O 1
ATOM 2833 N N . TRP A 1 366 ? -2.912 -1.818 25.663 1.00 97.81 366 TRP A N 1
ATOM 2834 C CA . TRP A 1 366 ? -2.510 -1.260 26.954 1.00 97.81 366 TRP A CA 1
ATOM 2835 C C . TRP A 1 366 ? -1.606 -2.226 27.723 1.00 97.81 366 TRP A C 1
ATOM 2837 O O . TRP A 1 366 ? -0.516 -1.853 28.163 1.00 97.81 366 TRP A O 1
ATOM 2847 N N . GLN A 1 367 ? -2.020 -3.493 27.835 1.00 96.25 367 GLN A N 1
ATOM 2848 C CA . GLN A 1 367 ? -1.232 -4.520 28.517 1.00 96.25 367 GLN A CA 1
ATOM 2849 C C . GLN A 1 367 ? 0.118 -4.742 27.827 1.00 96.25 367 GLN A C 1
ATOM 2851 O O . GLN A 1 367 ? 1.138 -4.878 28.504 1.00 96.25 367 GLN A O 1
ATOM 2856 N N . ALA A 1 368 ? 0.153 -4.739 26.493 1.00 95.00 368 ALA A N 1
ATOM 2857 C CA . ALA A 1 368 ? 1.385 -4.828 25.720 1.00 95.00 368 ALA A CA 1
ATOM 2858 C C . ALA A 1 368 ? 2.343 -3.660 26.021 1.00 95.00 368 ALA A C 1
ATOM 2860 O O . ALA A 1 368 ? 3.519 -3.891 26.317 1.00 95.00 368 ALA A O 1
ATOM 2861 N N . ALA A 1 369 ? 1.842 -2.420 26.017 1.00 94.50 369 ALA A N 1
ATOM 2862 C CA . ALA A 1 369 ? 2.637 -1.238 26.343 1.00 94.50 369 ALA A CA 1
ATOM 2863 C C . ALA A 1 369 ? 3.158 -1.286 27.790 1.00 94.50 369 ALA A C 1
ATOM 2865 O O . ALA A 1 369 ? 4.354 -1.103 28.018 1.00 94.50 369 ALA A O 1
ATOM 2866 N N . ARG A 1 370 ? 2.297 -1.606 28.765 1.00 94.75 370 ARG A N 1
ATOM 2867 C CA . ARG A 1 370 ? 2.674 -1.734 30.182 1.00 94.75 370 ARG A CA 1
ATOM 2868 C C . ARG A 1 370 ? 3.763 -2.787 30.388 1.00 94.75 370 ARG A C 1
ATOM 2870 O O . ARG A 1 370 ? 4.790 -2.487 30.992 1.00 94.75 370 ARG A O 1
ATOM 2877 N N . ARG A 1 371 ? 3.572 -4.003 29.859 1.00 92.69 371 ARG A N 1
ATOM 2878 C CA . ARG A 1 371 ? 4.537 -5.109 30.013 1.00 92.69 371 ARG A CA 1
ATOM 2879 C C . ARG A 1 371 ? 5.894 -4.776 29.404 1.00 92.69 371 ARG A C 1
ATOM 2881 O O . ARG A 1 371 ? 6.908 -5.181 29.960 1.00 92.69 371 ARG A O 1
ATOM 2888 N N . SER A 1 372 ? 5.927 -4.008 28.312 1.00 91.56 372 SER A N 1
ATOM 2889 C CA . SER A 1 372 ? 7.191 -3.617 27.674 1.00 91.56 372 SER A CA 1
ATOM 2890 C C . SER A 1 372 ? 8.096 -2.752 28.568 1.00 91.56 372 SER A C 1
ATOM 2892 O O . SER A 1 372 ? 9.304 -2.709 28.351 1.00 91.56 372 SER A O 1
ATOM 2894 N N . LEU A 1 373 ? 7.537 -2.099 29.597 1.00 92.88 373 LEU A N 1
ATOM 2895 C CA . LEU A 1 373 ? 8.273 -1.260 30.549 1.00 92.88 373 LEU A CA 1
ATOM 2896 C C . LEU A 1 373 ? 8.706 -2.001 31.831 1.00 92.88 373 LEU A C 1
ATOM 2898 O O . LEU A 1 373 ? 9.515 -1.465 32.595 1.00 92.88 373 LEU A O 1
ATOM 2902 N N . GLY A 1 374 ? 8.187 -3.210 32.075 1.00 91.94 374 GLY A N 1
ATOM 2903 C CA . GLY A 1 374 ? 8.426 -3.994 33.294 1.00 91.94 374 GLY A CA 1
ATOM 2904 C C . GLY A 1 374 ? 7.779 -3.418 34.566 1.00 91.94 374 GLY A C 1
ATOM 2905 O O . GLY A 1 374 ? 6.931 -2.531 34.508 1.00 91.94 374 GLY A O 1
ATOM 2906 N N . ASP A 1 375 ? 8.210 -3.905 35.736 1.00 94.25 375 ASP A N 1
ATOM 2907 C CA . ASP A 1 375 ? 7.548 -3.655 37.035 1.00 94.25 375 ASP A CA 1
ATOM 2908 C C . ASP A 1 375 ? 8.284 -2.657 37.949 1.00 94.25 375 ASP A C 1
ATOM 2910 O O . ASP A 1 375 ? 8.163 -2.685 39.176 1.00 94.25 375 ASP A O 1
ATOM 2914 N N . ALA A 1 376 ? 9.080 -1.747 37.383 1.00 94.69 376 ALA A N 1
ATOM 2915 C CA . ALA A 1 376 ? 9.771 -0.745 38.194 1.00 94.69 376 ALA A CA 1
ATOM 2916 C C . ALA A 1 376 ? 8.762 0.170 38.933 1.00 94.69 376 ALA A C 1
ATOM 2918 O O . ALA A 1 376 ? 7.738 0.539 38.352 1.00 94.69 376 ALA A O 1
ATOM 2919 N N . PRO A 1 377 ? 9.054 0.658 40.159 1.00 96.19 377 PRO A N 1
ATOM 2920 C CA . PRO A 1 377 ? 8.106 1.469 40.939 1.00 96.19 377 PRO A CA 1
ATOM 2921 C C . PRO A 1 377 ? 7.551 2.700 40.206 1.00 96.19 377 PRO A C 1
ATOM 2923 O O . PRO A 1 377 ? 6.394 3.072 40.391 1.00 96.19 377 PRO A O 1
ATOM 2926 N N . ARG A 1 378 ? 8.357 3.329 39.341 1.00 95.38 378 ARG A N 1
ATOM 2927 C CA . ARG A 1 378 ? 7.928 4.456 38.494 1.00 95.38 378 ARG A CA 1
ATOM 2928 C C . ARG A 1 378 ? 6.875 4.061 37.453 1.00 95.38 378 ARG A C 1
ATOM 2930 O O . ARG A 1 378 ? 5.986 4.857 37.177 1.00 95.38 378 ARG A O 1
ATOM 2937 N N . VAL A 1 379 ? 6.949 2.839 36.923 1.00 96.38 379 VAL A N 1
ATOM 2938 C CA . VAL A 1 379 ? 5.973 2.298 35.968 1.00 96.38 379 VAL A CA 1
ATOM 2939 C C . VAL A 1 379 ? 4.651 2.048 36.675 1.00 96.38 379 VAL A C 1
ATOM 2941 O O . VAL A 1 379 ? 3.625 2.502 36.194 1.00 96.38 379 VAL A O 1
ATOM 2944 N N . ILE A 1 380 ? 4.679 1.429 37.859 1.00 95.81 380 ILE A N 1
ATOM 2945 C CA . ILE A 1 380 ? 3.470 1.169 38.659 1.00 95.81 380 ILE A CA 1
ATOM 2946 C C . ILE A 1 380 ? 2.760 2.481 39.030 1.00 95.81 380 ILE A C 1
ATOM 2948 O O . ILE A 1 380 ? 1.540 2.581 38.927 1.00 95.81 380 ILE A O 1
ATOM 2952 N N . ARG A 1 381 ? 3.515 3.519 39.421 1.00 96.06 381 ARG A N 1
ATOM 2953 C CA . ARG A 1 381 ? 2.946 4.851 39.696 1.00 96.06 381 ARG A CA 1
ATOM 2954 C C . ARG A 1 381 ? 2.318 5.474 38.448 1.00 96.06 381 ARG A C 1
ATOM 2956 O O . ARG A 1 381 ? 1.205 5.981 38.528 1.00 96.06 381 ARG A O 1
ATOM 2963 N N . ALA A 1 382 ? 3.012 5.430 37.310 1.00 96.88 382 ALA A N 1
ATOM 2964 C CA . ALA A 1 382 ? 2.483 5.950 36.053 1.00 96.88 382 ALA A CA 1
ATOM 2965 C C . ALA A 1 382 ? 1.227 5.183 35.602 1.00 96.88 382 ALA A C 1
ATOM 2967 O O . ALA A 1 382 ? 0.258 5.807 35.177 1.00 96.88 382 ALA A O 1
ATOM 2968 N N . ASP A 1 383 ? 1.214 3.857 35.750 1.00 96.94 383 ASP A N 1
ATOM 2969 C CA . ASP A 1 383 ? 0.069 2.996 35.439 1.00 96.94 383 ASP A CA 1
ATOM 2970 C C . ASP A 1 383 ? -1.143 3.414 36.278 1.00 96.94 383 ASP A C 1
ATOM 2972 O O . ASP A 1 383 ? -2.183 3.752 35.724 1.00 96.94 383 ASP A O 1
ATOM 2976 N N . ALA A 1 384 ? -0.981 3.565 37.596 1.00 96.06 384 ALA A N 1
ATOM 2977 C CA . ALA A 1 384 ? -2.051 4.039 38.476 1.00 96.06 384 ALA A CA 1
ATOM 2978 C C . ALA A 1 384 ? -2.602 5.429 38.087 1.00 96.06 384 ALA A C 1
ATOM 2980 O O . ALA A 1 384 ? -3.803 5.673 38.209 1.00 96.06 384 ALA A O 1
ATOM 2981 N N . CYS A 1 385 ? -1.758 6.340 37.589 1.00 96.12 385 CYS A N 1
ATOM 2982 C CA . CYS A 1 385 ? -2.186 7.670 37.140 1.00 96.12 385 CYS A CA 1
ATOM 2983 C C . CYS A 1 385 ? -2.965 7.652 35.814 1.00 96.12 385 CYS A C 1
ATOM 2985 O O . CYS A 1 385 ? -3.862 8.474 35.618 1.00 96.12 385 CYS A O 1
ATOM 2987 N N . TYR A 1 386 ? -2.611 6.759 34.886 1.00 97.50 386 TYR A N 1
ATOM 2988 C CA . TYR A 1 386 ? -3.159 6.755 33.523 1.00 97.50 386 TYR A CA 1
ATOM 2989 C C . TYR A 1 386 ? -4.215 5.680 33.279 1.00 97.50 386 TYR A C 1
ATOM 2991 O O . TYR A 1 386 ? -5.054 5.856 32.394 1.00 97.50 386 TYR A O 1
ATOM 2999 N N . TRP A 1 387 ? -4.250 4.634 34.099 1.00 97.06 387 TRP A N 1
ATOM 3000 C CA . TRP A 1 387 ? -5.255 3.580 34.043 1.00 97.06 387 TRP A CA 1
ATOM 3001 C C . TRP A 1 387 ? -6.696 4.115 34.083 1.00 97.06 387 TRP A C 1
ATOM 3003 O O . TRP A 1 387 ? -7.487 3.714 33.229 1.00 97.06 387 TRP A O 1
ATOM 3013 N N . PRO A 1 388 ? -7.070 5.083 34.950 1.00 97.62 388 PRO A N 1
ATOM 3014 C CA . PRO A 1 388 ? -8.420 5.650 34.924 1.00 97.62 388 PRO A CA 1
ATOM 3015 C C . PRO A 1 388 ? -8.759 6.354 33.605 1.00 97.62 388 PRO A C 1
ATOM 3017 O O . PRO A 1 388 ? -9.899 6.288 33.155 1.00 97.62 388 PRO A O 1
ATOM 3020 N N . ARG A 1 389 ? -7.777 6.998 32.956 1.00 97.44 389 ARG A N 1
ATOM 3021 C CA . ARG A 1 389 ? -7.969 7.665 31.655 1.00 97.44 389 ARG A CA 1
ATOM 3022 C C . ARG A 1 389 ? -8.185 6.642 30.546 1.00 97.44 389 ARG A C 1
ATOM 3024 O O . ARG A 1 389 ? -9.097 6.805 29.743 1.00 97.44 389 ARG A O 1
ATOM 3031 N N . PHE A 1 390 ? -7.385 5.576 30.542 1.00 97.56 390 PHE A N 1
ATOM 3032 C CA . PHE A 1 390 ? -7.562 4.445 29.636 1.00 97.56 390 PHE A CA 1
ATOM 3033 C C . PHE A 1 390 ? -8.942 3.792 29.819 1.00 97.56 390 PHE A C 1
ATOM 3035 O O . PHE A 1 390 ? -9.695 3.653 28.859 1.00 97.56 390 PHE A O 1
ATOM 3042 N N . ARG A 1 391 ? -9.336 3.476 31.058 1.00 97.25 391 ARG A N 1
ATOM 3043 C CA . ARG A 1 391 ? -10.659 2.901 31.343 1.00 97.25 391 ARG A CA 1
ATOM 3044 C C . ARG A 1 391 ? -11.803 3.848 30.997 1.00 97.25 391 ARG A C 1
ATOM 3046 O O . ARG A 1 391 ? -12.849 3.374 30.569 1.00 97.25 391 ARG A O 1
ATOM 3053 N N . GLY A 1 392 ? -11.604 5.154 31.167 1.00 96.12 392 GLY A N 1
ATOM 3054 C CA . GLY A 1 392 ? -12.543 6.180 30.726 1.00 96.12 392 GLY A CA 1
ATOM 3055 C C . GLY A 1 392 ? -12.760 6.156 29.214 1.00 96.12 392 GLY A C 1
ATOM 3056 O O . GLY A 1 392 ? -13.908 6.184 28.788 1.00 96.12 392 GLY A O 1
ATOM 3057 N N . LEU A 1 393 ? -11.688 6.029 28.420 1.00 96.00 393 LEU A N 1
ATOM 3058 C CA . LEU A 1 393 ? -11.768 5.880 26.961 1.00 96.00 393 LEU A CA 1
ATOM 3059 C C . LEU A 1 393 ? -12.589 4.641 26.577 1.00 96.00 393 LEU A C 1
ATOM 3061 O O . LEU A 1 393 ? -13.583 4.764 25.872 1.00 96.00 393 LEU A O 1
ATOM 3065 N N . VAL A 1 394 ? -12.217 3.468 27.103 1.00 95.31 394 VAL A N 1
ATOM 3066 C CA . VAL A 1 394 ? -12.887 2.198 26.771 1.00 95.31 394 VAL A CA 1
ATOM 3067 C C . VAL A 1 394 ? -14.368 2.231 27.152 1.00 95.31 394 VAL A C 1
ATOM 3069 O O . VAL A 1 394 ? -15.214 1.883 26.340 1.00 95.31 394 VAL A O 1
ATOM 3072 N N . LYS A 1 395 ? -14.706 2.694 28.363 1.00 92.94 395 LYS A N 1
ATOM 3073 C CA . LYS A 1 395 ? -16.105 2.752 28.816 1.00 92.94 395 LYS A CA 1
ATOM 3074 C C . LYS A 1 395 ? -16.953 3.764 28.051 1.00 92.94 395 LYS A C 1
ATOM 3076 O O . LYS A 1 395 ? -18.140 3.536 27.890 1.00 92.94 395 LYS A O 1
ATOM 3081 N N . LYS A 1 396 ? -16.374 4.904 27.667 1.00 91.56 396 LYS A N 1
ATOM 3082 C CA . LYS A 1 396 ? -17.122 5.991 27.028 1.00 91.56 396 LYS A CA 1
ATOM 3083 C C . LYS A 1 396 ? -17.330 5.748 25.536 1.00 91.56 396 LYS A C 1
ATOM 3085 O O . LYS A 1 396 ? -18.367 6.134 25.013 1.00 91.56 396 LYS A O 1
ATOM 3090 N N . GLU A 1 397 ? -16.325 5.199 24.859 1.00 89.31 397 GLU A N 1
ATOM 3091 C CA . GLU A 1 397 ? -16.328 5.094 23.397 1.00 89.31 397 GLU A CA 1
ATOM 3092 C C . GLU A 1 397 ? -16.642 3.680 22.899 1.00 89.31 397 GLU A C 1
ATOM 3094 O O . GLU A 1 397 ? -17.228 3.549 21.831 1.00 89.31 397 GLU A O 1
ATOM 3099 N N . LEU A 1 398 ? -16.271 2.628 23.639 1.00 89.81 398 LEU A N 1
ATOM 3100 C CA . LEU A 1 398 ? -16.224 1.258 23.103 1.00 89.81 398 LEU A CA 1
ATOM 3101 C C . LEU A 1 398 ? -17.143 0.259 23.801 1.00 89.81 398 LEU A C 1
ATOM 3103 O O . LEU A 1 398 ? -17.274 -0.866 23.336 1.00 89.81 398 LEU A O 1
ATOM 3107 N N . LEU A 1 399 ? -17.751 0.628 24.923 1.00 85.19 399 LEU A N 1
ATOM 3108 C CA . LEU A 1 399 ? -18.692 -0.234 25.625 1.00 85.19 399 LEU A CA 1
ATOM 3109 C C . LEU A 1 399 ? -20.065 0.432 25.656 1.00 85.19 399 LEU A C 1
ATOM 3111 O O . LEU A 1 399 ? -20.133 1.661 25.759 1.00 85.19 399 LEU A O 1
ATOM 3115 N N . PRO A 1 400 ? -21.150 -0.357 25.595 1.00 72.00 400 PRO A N 1
ATOM 3116 C CA . PRO A 1 400 ? -22.480 0.180 25.813 1.00 72.00 400 PRO A CA 1
ATOM 3117 C C . PRO A 1 400 ? -22.549 0.845 27.198 1.00 72.00 400 PRO A C 1
ATOM 3119 O O . PRO A 1 400 ? -21.862 0.406 28.134 1.00 72.00 400 PRO A O 1
ATOM 3122 N N . PRO A 1 401 ? -23.343 1.920 27.352 1.00 64.75 401 PRO A N 1
ATOM 3123 C CA . PRO A 1 401 ? -23.564 2.522 28.656 1.00 64.75 401 PRO A CA 1
ATOM 3124 C C . PRO A 1 401 ? -24.114 1.451 29.602 1.00 64.75 401 PRO A C 1
ATOM 3126 O O . PRO A 1 401 ? -25.120 0.813 29.314 1.00 64.75 401 PRO A O 1
ATOM 3129 N N . THR A 1 402 ? -23.422 1.224 30.718 1.00 59.16 402 THR A N 1
ATOM 3130 C CA . THR A 1 402 ? -23.940 0.371 31.792 1.00 59.16 402 THR A CA 1
ATOM 3131 C C . THR A 1 402 ? -25.206 1.012 32.351 1.00 59.16 402 THR A C 1
ATOM 3133 O O . THR A 1 402 ? -25.115 2.153 32.815 1.00 59.16 402 THR A O 1
ATOM 3136 N N . GLU A 1 403 ? -26.332 0.293 32.277 1.00 38.00 403 GLU A N 1
ATOM 3137 C CA . GLU A 1 403 ? -27.608 0.649 32.923 1.00 38.00 403 GLU A CA 1
ATOM 3138 C C . GLU A 1 403 ? -27.472 0.893 34.432 1.00 38.00 403 GLU A C 1
ATOM 3140 O O . GLU A 1 403 ? -26.663 0.190 35.093 1.00 38.00 403 GLU A O 1
#

Sequence (403 aa):
MQVAALAEAEETKDKIKPVGQIRLESATGNTPVVFDHSLDTEPLVTKTSLALKNLLGYLQFTPGGLVKILRGSDKAGAIANSAAVIAMGTDLTETLLLSLHPFNRGDIEDLPTWEKELPSIADLCSDPKPLTGINDRYSRCSRAVLFRYIGNDHVVSELYFAAGIAIAEDSDSTDPMLCYRINKDGKAIRVSYQQGRAIWRDLPSMVPDPTCTQDQPPVVLDWAVNLYNALGELDREVHLLSAGLTSNKAKLERWRIERIELPQALLSEPDIAQYLRDLIRFAETTFYSLRTIMKNFIAHTLPDPEHKDTRAKAGLILDQSPAAITYFTAAERALPTLMQQIVNAEIDEAEEGWKLALAEGAEAAWQAARRSLGDAPRVIRADACYWPRFRGLVKKELLPPTE

Radius of gyration: 25.27 Å; chains: 1; bounding box: 61×40×74 Å

pLDDT: mean 92.48, std 6.56, range [38.0, 98.5]